Protein AF-0000000069700102 (afdb_homodimer)

InterPro domains:
  IPR003710 Ketopantoate reductase ApbA/PanE [TIGR00745] (6-291)
  IPR008927 6-phosphogluconate dehydrogenase-like, C-terminal domain superfamily [SSF48179] (170-290)
  IPR013328 6-phosphogluconate dehydrogenase, domain 2 [G3DSA:1.10.1040.10] (170-296)
  IPR013332 Ketopantoate reductase, N-terminal domain [PF02558] (7-149)
  IPR013752 Ketopantoate reductase, C-terminal domain [PF08546] (170-290)
  IPR036291 NAD(P)-binding domain superfamily [SSF51735] (6-103)
  IPR051402 Ketopantoate Reductase-Related [PTHR21708] (6-290)

Organism: Klebsiella variicola (NCBI:txid244366)

Radius of gyration: 29.46 Å; Cα contacts (8 Å, |Δi|>4): 1214; chains: 2; bounding box: 50×97×57 Å

Nearest PDB structures (foldseek):
  4ol9-assembly1_A-2  TM=9.643E-01  e=6.469E-39  Mycobacterium tuberculosis
  4yca-assembly1_B  TM=9.339E-01  e=1.121E-23  Staphylococcus aureus
  4yca-assembly1_A  TM=9.349E-01  e=4.585E-23  Staphylococcus aureus
  3hn2-assembly2_D  TM=8.876E-01  e=5.478E-19  Geobacter metallireducens GS-15
  3ego-assembly1_B-2  TM=8.105E-01  e=1.092E-17  Bacillus subtilis

pLDDT: mean 96.18, std 5.04, range [44.41, 98.94]

Secondary structure (DSSP, 8-state):
--SS--EEEE--SHHHHHHHHHHHTTT-PPEEE-SS--SEEEEE-SS-EEEEE-PPB--GGG--S--SEEEE-S-GGGTGGGHHHHHHH--TT-EEEE--SSS-HHHHHGGGTTTPEEE--EEE--EEE-TTS-EEE-S--EEEEESSTTHHHHHHHHTTSSSEEEEETTHHHHHHHHHHHHHHHHHHHHHT--GGGGGSHHHHHHHHHHHHHHHHHHHHTT----TTHHHHHHHHHHHS-TT---HHHHHHHTTPPP-HIIIIIHHHHHHHHHT---HHHHHHHHHHHHHHH---/--SS--EEEE--SHHHHHHHHHHHTTT-PPEEE-SS--SEEEEE-SS-EEEEE-PPB--GGG--S--SEEEE-S-GGGTGGGHHHHHHH--TT-EEEE--SSS-HHHHHGGGTTTPEEE--EEE--EEE-TTS-EEE-S--EEEEESSTTHHHHHHHHTTSSSEEEEETTHHHHHHHHHHHHHHHHHHHHHT--GGGGGSHHHHHHHHHHHHHHHHHHHHTT----TTHHHHHHHHHHHS-TT---HHHHHHHTTPPP-HIIIIIHHHHHHHHHT---HHHHHHHHHHHHHHH---

Solvent-accessible surface area (backbone atoms only — not comparable to full-atom values): 30814 Å² total; per-residue (Å²): 128,78,95,53,70,50,45,34,35,38,23,71,44,38,62,25,35,50,52,41,44,32,28,38,78,72,75,54,57,48,51,41,30,37,87,59,74,35,72,54,45,43,38,34,42,93,88,43,76,47,75,38,74,44,65,27,42,62,57,49,84,71,52,85,63,59,33,45,30,35,40,38,23,45,55,78,90,46,52,78,79,41,40,63,43,35,54,40,38,36,34,64,80,11,30,37,39,40,54,38,86,41,86,53,54,48,76,69,42,51,86,45,27,70,64,28,46,64,40,51,34,42,73,46,57,60,48,42,64,46,95,87,66,32,21,43,39,75,52,79,34,36,36,39,28,45,73,46,93,61,41,64,57,54,46,56,58,38,58,92,38,69,42,47,73,43,71,28,88,60,35,59,32,56,36,44,53,53,32,48,52,51,33,54,54,49,54,30,52,39,26,72,26,31,36,24,31,47,68,38,66,58,41,39,54,48,44,40,53,47,34,50,49,43,47,54,40,37,41,75,74,65,21,82,72,64,90,58,50,40,58,54,51,53,50,50,41,59,69,41,59,38,76,41,75,48,75,58,40,53,27,55,78,68,73,38,74,51,62,40,53,54,40,39,36,47,50,40,57,50,12,56,74,71,70,42,85,42,71,60,42,66,54,50,36,42,42,46,45,40,46,37,73,42,50,65,128,78,94,52,70,50,44,34,33,37,23,71,44,36,61,24,36,49,54,43,43,30,29,38,76,71,75,53,59,47,50,39,30,37,87,61,75,34,73,53,44,43,38,35,45,95,89,44,74,45,76,39,75,46,67,28,41,63,58,50,85,72,52,87,61,60,32,45,30,35,38,37,24,44,56,78,92,46,51,77,78,42,40,64,44,34,54,38,40,38,34,64,78,9,29,37,40,36,53,37,86,40,86,53,54,47,76,68,42,50,85,44,27,70,63,28,46,62,39,49,34,43,74,46,54,62,47,41,65,46,94,86,66,32,21,43,40,75,52,80,32,36,37,39,29,44,72,45,92,60,41,63,58,55,46,57,59,37,57,91,37,68,40,47,73,43,71,27,89,60,35,59,31,57,36,44,54,51,32,47,52,52,32,54,54,48,55,30,53,38,25,72,27,27,36,25,30,48,69,38,67,59,39,38,53,46,44,40,53,46,33,49,49,45,47,54,38,37,41,74,73,64,24,82,73,64,90,58,50,40,59,53,50,54,50,51,42,59,71,42,58,38,73,40,75,50,74,59,41,52,27,55,78,68,72,38,74,51,62,40,52,54,40,40,36,46,51,40,57,52,13,57,74,72,72,41,85,40,70,60,43,66,53,50,37,43,43,48,46,42,47,35,70,41,52,66

Foldseek 3Di:
DPLAWAEEEEDCAQQRLVLQQQLVVVPRHHQAEYQDFDQWAWEAEPVGIGIGGDGHHHDLVPQDDATQEYEYDDEPVCVVVCLSNLASHADLNHEYEYAYAFDCQCVVCVVRNHNHHYWYKDWDWCWHQDPVRYIYTYDQIEIETEPDPPLVNVCRSSPPTSYYYHYDPQVLQVRLLVLLLLQLLLVCLLVVFALLVLVDPVSVVVQLVQSVLSVVLSVVVPHPDDPCSSVVSSVVSVPDPRRHHDPQSVCLVVLAAGPLCRSQVVSVVSCVVSVHDNVSSVVSSVSSNCSGPNDD/DPLAWAEEEEDCAQQRLVVQQQLVVVPRHHQAEYQDFDQWAWEAEPVGIGIGGDGHHHDLVPQDDATQEYEYDDEPVCVVVCLSNLASHADLNHEYEYAYAFDCQCVVCVVRNHNHHYWYKDWDFCWHQDPVRYIYTYDQIEIETEPDPPLVNVCRSSPPTSYYYHYDPQVLQVRLLVLLLLQLLLVCLLVVFALLVLVDPVSVVVQLVQSVLSVVLSVVVPHPDDPCSSVVSSVVSVPDPRRHHDPQSVCLVVLAAGPLCRRQVVSVVSCVVSVHDNVSSVVSSVSSNCSGDNDD

Structure (mmCIF, N/CA/C/O backbone):
data_AF-0000000069700102-model_v1
#
loop_
_entity.id
_entity.type
_entity.pdbx_description
1 polymer '2-dehydropantoate 2-reductase'
#
loop_
_atom_site.group_PDB
_atom_site.id
_atom_site.type_symbol
_atom_site.label_atom_id
_atom_site.label_alt_id
_atom_site.label_comp_id
_atom_site.label_asym_id
_atom_site.label_entity_id
_atom_site.label_seq_id
_atom_site.pdbx_PDB_ins_code
_atom_site.Cartn_x
_atom_site.Cartn_y
_atom_site.Cartn_z
_atom_site.occupancy
_atom_site.B_iso_or_equiv
_atom_site.auth_seq_id
_atom_site.auth_comp_id
_atom_site.auth_asym_id
_atom_site.auth_atom_id
_atom_site.pdbx_PDB_model_num
ATOM 1 N N . MET A 1 1 ? -7.258 -50.656 -22.031 1 44.59 1 MET A N 1
ATOM 2 C CA . MET A 1 1 ? -6.531 -49.688 -21.203 1 44.59 1 MET A CA 1
ATOM 3 C C . MET A 1 1 ? -6.797 -48.281 -21.672 1 44.59 1 MET A C 1
ATOM 5 O O . MET A 1 1 ? -6.746 -48 -22.875 1 44.59 1 MET A O 1
ATOM 9 N N . SER A 1 2 ? -7.504 -47.375 -20.812 1 58.72 2 SER A N 1
ATOM 10 C CA . SER A 1 2 ? -7.938 -46.062 -21.281 1 58.72 2 SER A CA 1
ATOM 11 C C . SER A 1 2 ? -6.766 -45.281 -21.859 1 58.72 2 SER A C 1
ATOM 13 O O . SER A 1 2 ? -5.625 -45.438 -21.422 1 58.72 2 SER A O 1
ATOM 15 N N . ALA A 1 3 ? -6.898 -44.75 -23.016 1 81.81 3 ALA A N 1
ATOM 16 C CA . ALA A 1 3 ? -5.918 -44 -23.812 1 81.81 3 ALA A CA 1
ATOM 17 C C . ALA A 1 3 ? -5.477 -42.75 -23.078 1 81.81 3 ALA A C 1
ATOM 19 O O . ALA A 1 3 ? -4.457 -42.156 -23.422 1 81.81 3 ALA A O 1
ATOM 20 N N . PHE A 1 4 ? -6.223 -42.625 -21.938 1 92 4 PHE A N 1
ATOM 21 C CA . PHE A 1 4 ? -5.879 -41.375 -21.25 1 92 4 PHE A CA 1
ATOM 22 C C . PHE A 1 4 ? -5.469 -41.656 -19.797 1 92 4 PHE A C 1
ATOM 24 O O . PHE A 1 4 ? -5.938 -42.625 -19.203 1 92 4 PHE A O 1
ATOM 31 N N . PRO A 1 5 ? -4.605 -40.875 -19.297 1 96.12 5 PRO A N 1
ATOM 32 C CA . PRO A 1 5 ? -4.152 -41.062 -17.906 1 96.12 5 PRO A CA 1
ATOM 33 C C . PRO A 1 5 ? -5.262 -40.844 -16.891 1 96.12 5 PRO A C 1
ATOM 35 O O . PRO A 1 5 ? -6.191 -40.062 -17.141 1 96.12 5 PRO A O 1
ATOM 38 N N . LYS A 1 6 ? -5.133 -41.562 -15.781 1 96.88 6 LYS A N 1
ATOM 39 C CA . LYS A 1 6 ? -5.98 -41.281 -14.625 1 96.88 6 LYS A CA 1
ATOM 40 C C . LYS A 1 6 ? -5.543 -40 -13.922 1 96.88 6 LYS A C 1
ATOM 42 O O . LYS A 1 6 ? -4.41 -39.906 -13.453 1 96.88 6 LYS A O 1
ATOM 47 N N . VAL A 1 7 ? -6.508 -38.969 -13.812 1 98.38 7 VAL A N 1
ATOM 48 C CA . VAL A 1 7 ? -6.113 -37.625 -13.398 1 98.38 7 VAL A CA 1
ATOM 49 C C . VAL A 1 7 ? -6.781 -37.281 -12.07 1 98.38 7 VAL A C 1
ATOM 51 O O . VAL A 1 7 ? -7.965 -37.562 -11.867 1 98.38 7 VAL A O 1
ATOM 54 N N . ALA A 1 8 ? -6.012 -36.75 -11.148 1 98.62 8 ALA A N 1
ATOM 55 C CA . ALA A 1 8 ? -6.523 -36.094 -9.961 1 98.62 8 ALA A CA 1
ATOM 56 C C . ALA A 1 8 ? -6.156 -34.594 -9.977 1 98.62 8 ALA A C 1
ATOM 58 O O . ALA A 1 8 ? -5.184 -34.188 -10.625 1 98.62 8 ALA A O 1
ATOM 59 N N . LEU A 1 9 ? -6.953 -33.812 -9.383 1 98.75 9 LEU A N 1
ATOM 60 C CA . LEU A 1 9 ? -6.754 -32.344 -9.273 1 98.75 9 LEU A CA 1
ATOM 61 C C . LEU A 1 9 ? -6.91 -31.891 -7.832 1 98.75 9 LEU A C 1
ATOM 63 O O . LEU A 1 9 ? -7.941 -32.156 -7.203 1 98.75 9 LEU A O 1
ATOM 67 N N . ILE A 1 10 ? -5.863 -31.297 -7.336 1 98.62 10 ILE A N 1
ATOM 68 C CA . ILE A 1 10 ? -5.91 -30.75 -5.984 1 98.62 10 ILE A CA 1
ATOM 69 C C . ILE A 1 10 ? -6.148 -29.234 -6.039 1 98.62 10 ILE A C 1
ATOM 71 O O . ILE A 1 10 ? -5.352 -28.5 -6.621 1 98.62 10 ILE A O 1
ATOM 75 N N . GLY A 1 11 ? -7.223 -28.75 -5.43 1 97.38 11 GLY A N 1
ATOM 76 C CA . GLY A 1 11 ? -7.465 -27.312 -5.312 1 97.38 11 GLY A CA 1
ATOM 77 C C . GLY A 1 11 ? -8.422 -26.781 -6.359 1 97.38 11 GLY A C 1
ATOM 78 O O . GLY A 1 11 ? -7.992 -26.203 -7.363 1 97.38 11 GLY A O 1
ATOM 79 N N . PRO A 1 12 ? -9.68 -26.922 -6.102 1 96.31 12 PRO A N 1
ATOM 80 C CA . PRO A 1 12 ? -10.672 -26.453 -7.066 1 96.31 12 PRO A CA 1
ATOM 81 C C . PRO A 1 12 ? -10.969 -24.953 -6.91 1 96.31 12 PRO A C 1
ATOM 83 O O . PRO A 1 12 ? -12.141 -24.562 -6.812 1 96.31 12 PRO A O 1
ATOM 86 N N . GLY A 1 13 ? -9.898 -24.172 -6.965 1 95.06 13 GLY A N 1
ATOM 87 C CA . GLY A 1 13 ? -10.039 -22.734 -7.102 1 95.06 13 GLY A CA 1
ATOM 88 C C . GLY A 1 13 ? -10.25 -22.297 -8.539 1 95.06 13 GLY A C 1
ATOM 89 O O . GLY A 1 13 ? -10.844 -23.016 -9.336 1 95.06 13 GLY A O 1
ATOM 90 N N . ALA A 1 14 ? -9.828 -21.094 -8.844 1 95.75 14 ALA A N 1
ATOM 91 C CA . ALA A 1 14 ? -10.016 -20.562 -10.18 1 95.75 14 ALA A CA 1
ATOM 92 C C . ALA A 1 14 ? -9.305 -21.422 -11.227 1 95.75 14 ALA A C 1
ATOM 94 O O . ALA A 1 14 ? -9.906 -21.797 -12.234 1 95.75 14 ALA A O 1
ATOM 95 N N . ILE A 1 15 ? -8.062 -21.719 -10.922 1 97.38 15 ILE A N 1
ATOM 96 C CA . ILE A 1 15 ? -7.25 -22.5 -11.852 1 97.38 15 ILE A CA 1
ATOM 97 C C . ILE A 1 15 ? -7.746 -23.938 -11.891 1 97.38 15 ILE A C 1
ATOM 99 O O . ILE A 1 15 ? -7.965 -24.5 -12.969 1 97.38 15 ILE A O 1
ATOM 103 N N . GLY A 1 16 ? -7.984 -24.5 -10.742 1 98.06 16 GLY A N 1
ATOM 104 C CA . GLY A 1 16 ? -8.414 -25.891 -10.664 1 98.06 16 GLY A CA 1
ATOM 105 C C . GLY A 1 16 ? -9.766 -26.125 -11.305 1 98.06 16 GLY A C 1
ATOM 106 O O . GLY A 1 16 ? -9.953 -27.109 -12.031 1 98.06 16 GLY A O 1
ATOM 107 N N . THR A 1 17 ? -10.688 -25.25 -11.016 1 98 17 THR A N 1
ATOM 108 C CA . THR A 1 17 ? -12.016 -25.359 -11.609 1 98 17 THR A CA 1
ATOM 109 C C . THR A 1 17 ? -11.93 -25.266 -13.133 1 98 17 THR A C 1
ATOM 111 O O . THR A 1 17 ? -12.648 -25.984 -13.836 1 98 17 THR A O 1
ATOM 114 N N . THR A 1 18 ? -11.047 -24.438 -13.617 1 98.25 18 THR A N 1
ATOM 115 C CA . THR A 1 18 ? -10.859 -24.297 -15.055 1 98.25 18 THR A CA 1
ATOM 116 C C . THR A 1 18 ? -10.352 -25.609 -15.656 1 98.25 18 THR A C 1
ATOM 118 O O . THR A 1 18 ? -10.891 -26.078 -16.672 1 98.25 18 THR A O 1
ATOM 121 N N . ILE A 1 19 ? -9.422 -26.234 -15.039 1 98.56 19 ILE A N 1
ATOM 122 C CA . ILE A 1 19 ? -8.867 -27.5 -15.516 1 98.56 19 ILE A CA 1
ATOM 123 C C . ILE A 1 19 ? -9.914 -28.594 -15.398 1 98.56 19 ILE A C 1
ATOM 125 O O . ILE A 1 19 ? -10.086 -29.391 -16.312 1 98.56 19 ILE A O 1
ATOM 129 N N . ALA A 1 20 ? -10.625 -28.641 -14.281 1 98.5 20 ALA A N 1
ATOM 130 C CA . ALA A 1 20 ? -11.664 -29.641 -14.078 1 98.5 20 ALA A CA 1
ATOM 131 C C . ALA A 1 20 ? -12.734 -29.547 -15.164 1 98.5 20 ALA A C 1
ATOM 133 O O . ALA A 1 20 ? -13.148 -30.562 -15.727 1 98.5 20 ALA A O 1
ATOM 134 N N . ALA A 1 21 ? -13.172 -28.344 -15.422 1 98.31 21 ALA A N 1
ATOM 135 C CA . ALA A 1 21 ? -14.195 -28.109 -16.438 1 98.31 21 ALA A CA 1
ATOM 136 C C . ALA A 1 21 ? -13.695 -28.5 -17.828 1 98.31 21 ALA A C 1
ATOM 138 O O . ALA A 1 21 ? -14.414 -29.125 -18.594 1 98.31 21 ALA A O 1
ATOM 139 N N . ALA A 1 22 ? -12.484 -28.109 -18.141 1 98.06 22 ALA A N 1
ATOM 140 C CA . ALA A 1 22 ? -11.891 -28.438 -19.438 1 98.06 22 ALA A CA 1
ATOM 141 C C . ALA A 1 22 ? -11.891 -29.953 -19.672 1 98.06 22 ALA A C 1
ATOM 143 O O . ALA A 1 22 ? -12.25 -30.422 -20.75 1 98.06 22 ALA A O 1
ATOM 144 N N . LEU A 1 23 ? -11.508 -30.703 -18.656 1 98.38 23 LEU A N 1
ATOM 145 C CA . LEU A 1 23 ? -11.445 -32.156 -18.766 1 98.38 23 LEU A CA 1
ATOM 146 C C . LEU A 1 23 ? -12.844 -32.75 -18.797 1 98.38 23 LEU A C 1
ATOM 148 O O . LEU A 1 23 ? -13.109 -33.688 -19.562 1 98.38 23 LEU A O 1
ATOM 152 N N . PHE A 1 24 ? -13.711 -32.219 -18.016 1 98.12 24 PHE A N 1
ATOM 153 C CA . PHE A 1 24 ? -15.078 -32.719 -17.922 1 98.12 24 PHE A CA 1
ATOM 154 C C . PHE A 1 24 ? -15.773 -32.594 -19.281 1 98.12 24 PHE A C 1
ATOM 156 O O . PHE A 1 24 ? -16.484 -33.531 -19.688 1 98.12 24 PHE A O 1
ATOM 163 N N . GLU A 1 25 ? -15.578 -31.531 -19.938 1 97.06 25 GLU A N 1
ATOM 164 C CA . GLU A 1 25 ? -16.234 -31.266 -21.219 1 97.06 25 GLU A CA 1
ATOM 165 C C . GLU A 1 25 ? -15.945 -32.344 -22.234 1 97.06 25 GLU A C 1
ATOM 167 O O . GLU A 1 25 ? -16.719 -32.562 -23.172 1 97.06 25 GLU A O 1
ATOM 172 N N . VAL A 1 26 ? -14.875 -33.031 -22.047 1 96.94 26 VAL A N 1
ATOM 173 C CA . VAL A 1 26 ? -14.5 -34.031 -23.031 1 96.94 26 VAL A CA 1
ATOM 174 C C . VAL A 1 26 ? -14.617 -35.438 -22.438 1 96.94 26 VAL A C 1
ATOM 176 O O . VAL A 1 26 ? -14.023 -36.375 -22.953 1 96.94 26 VAL A O 1
ATOM 179 N N . GLY A 1 27 ? -15.258 -35.562 -21.328 1 96.44 27 GLY A N 1
ATOM 180 C CA . GLY A 1 27 ? -15.578 -36.844 -20.734 1 96.44 27 GLY A CA 1
ATOM 181 C C . GLY A 1 27 ? -14.422 -37.438 -19.953 1 96.44 27 GLY A C 1
ATOM 182 O O . GLY A 1 27 ? -14.328 -38.656 -19.828 1 96.44 27 GLY A O 1
ATOM 183 N N . ARG A 1 28 ? -13.484 -36.688 -19.5 1 96.69 28 ARG A N 1
ATOM 184 C CA . ARG A 1 28 ? -12.312 -37.125 -18.766 1 96.69 28 ARG A CA 1
ATOM 185 C C . ARG A 1 28 ? -12.234 -36.469 -17.391 1 96.69 28 ARG A C 1
ATOM 187 O O . ARG A 1 28 ? -11.164 -36.031 -16.969 1 96.69 28 ARG A O 1
ATOM 194 N N . ALA A 1 29 ? -13.312 -36.344 -16.734 1 94.81 29 ALA A N 1
ATOM 195 C CA . ALA A 1 29 ? -13.367 -35.625 -15.461 1 94.81 29 ALA A CA 1
ATOM 196 C C . ALA A 1 29 ? -12.352 -36.188 -14.469 1 94.81 29 ALA A C 1
ATOM 198 O O . ALA A 1 29 ? -12.25 -37.406 -14.297 1 94.81 29 ALA A O 1
ATOM 199 N N . PRO A 1 30 ? -11.656 -35.312 -13.828 1 97.94 30 PRO A N 1
ATOM 200 C CA . PRO A 1 30 ? -10.688 -35.781 -12.82 1 97.94 30 PRO A CA 1
ATOM 201 C C . PRO A 1 30 ? -11.328 -36 -11.453 1 97.94 30 PRO A C 1
ATOM 203 O O . PRO A 1 30 ? -12.461 -35.562 -11.219 1 97.94 30 PRO A O 1
ATOM 206 N N . MET A 1 31 ? -10.625 -36.781 -10.664 1 97.62 31 MET A N 1
ATOM 207 C CA . MET A 1 31 ? -10.984 -36.719 -9.25 1 97.62 31 MET A CA 1
ATOM 208 C C . MET A 1 31 ? -10.562 -35.406 -8.625 1 97.62 31 MET A C 1
ATOM 210 O O . MET A 1 31 ? -9.383 -35.031 -8.672 1 97.62 31 MET A O 1
ATOM 214 N N . VAL A 1 32 ? -11.508 -34.688 -8.102 1 98.31 32 VAL A N 1
ATOM 215 C CA . VAL A 1 32 ? -11.219 -33.375 -7.559 1 98.31 32 VAL A CA 1
ATOM 216 C C . VAL A 1 32 ? -11.078 -33.469 -6.039 1 98.31 32 VAL A C 1
ATOM 218 O O . VAL A 1 32 ? -11.945 -34.031 -5.359 1 98.31 32 VAL A O 1
ATOM 221 N N . CYS A 1 33 ? -9.977 -32.969 -5.559 1 98.19 33 CYS A N 1
ATOM 222 C CA . CYS A 1 33 ? -9.664 -32.969 -4.133 1 98.19 33 CYS A CA 1
ATOM 223 C C . CYS A 1 33 ? -9.57 -31.531 -3.598 1 98.19 33 CYS A C 1
ATOM 225 O O . CYS A 1 33 ? -9.055 -30.641 -4.277 1 98.19 33 CYS A O 1
ATOM 227 N N . GLY A 1 34 ? -10.055 -31.281 -2.463 1 96.06 34 GLY A N 1
ATOM 228 C CA . GLY A 1 34 ? -10.008 -29.953 -1.859 1 96.06 34 GLY A CA 1
ATOM 229 C C . GLY A 1 34 ? -10.383 -29.953 -0.389 1 96.06 34 GLY A C 1
ATOM 230 O O . GLY A 1 34 ? -10.484 -31.016 0.231 1 96.06 34 GLY A O 1
ATOM 231 N N . ARG A 1 35 ? -10.562 -28.859 0.284 1 92.69 35 ARG A N 1
ATOM 232 C CA . ARG A 1 35 ? -10.844 -28.688 1.704 1 92.69 35 ARG A CA 1
ATOM 233 C C . ARG A 1 35 ? -12.344 -28.734 1.972 1 92.69 35 ARG A C 1
ATOM 235 O O . ARG A 1 35 ? -12.781 -29.172 3.037 1 92.69 35 ARG A O 1
ATOM 242 N N . THR A 1 36 ? -13.094 -28.219 0.939 1 91.25 36 THR A N 1
ATOM 243 C CA . THR A 1 36 ? -14.547 -28.094 1.077 1 91.25 36 THR A CA 1
ATOM 244 C C . THR A 1 36 ? -15.258 -29.031 0.106 1 91.25 36 THR A C 1
ATOM 246 O O . THR A 1 36 ? -14.922 -29.078 -1.079 1 91.25 36 THR A O 1
ATOM 249 N N . ALA A 1 37 ? -16.25 -29.641 0.736 1 92.06 37 ALA A N 1
ATOM 250 C CA . ALA A 1 37 ? -17.031 -30.547 -0.099 1 92.06 37 ALA A CA 1
ATOM 251 C C . ALA A 1 37 ? -18.031 -29.781 -0.961 1 92.06 37 ALA A C 1
ATOM 253 O O . ALA A 1 37 ? -19 -29.234 -0.45 1 92.06 37 ALA A O 1
ATOM 254 N N . HIS A 1 38 ? -17.734 -29.531 -2.141 1 91.94 38 HIS A N 1
ATOM 255 C CA . HIS A 1 38 ? -18.656 -28.906 -3.078 1 91.94 38 HIS A CA 1
ATOM 256 C C . HIS A 1 38 ? -19.469 -29.953 -3.842 1 91.94 38 HIS A C 1
ATOM 258 O O . HIS A 1 38 ? -18.906 -30.984 -4.266 1 91.94 38 HIS A O 1
ATOM 264 N N . SER A 1 39 ? -20.734 -29.672 -4.016 1 93.62 39 SER A N 1
ATOM 265 C CA . SER A 1 39 ? -21.578 -30.594 -4.789 1 93.62 39 SER A CA 1
ATOM 266 C C . SER A 1 39 ? -21.328 -30.438 -6.285 1 93.62 39 SER A C 1
ATOM 268 O O . SER A 1 39 ? -21.594 -31.344 -7.062 1 93.62 39 SER A O 1
ATOM 270 N N . ALA A 1 40 ? -20.844 -29.266 -6.621 1 96.75 40 ALA A N 1
ATOM 271 C CA . ALA A 1 40 ? -20.516 -29 -8.016 1 96.75 40 ALA A CA 1
ATOM 272 C C . ALA A 1 40 ? -19.516 -27.844 -8.141 1 96.75 40 ALA A C 1
ATOM 274 O O . ALA A 1 40 ? -19.391 -27.031 -7.215 1 96.75 40 ALA A O 1
ATOM 275 N N . LEU A 1 41 ? -18.797 -27.875 -9.18 1 97.5 41 LEU A N 1
ATOM 276 C CA . LEU A 1 41 ? -17.984 -26.734 -9.586 1 97.5 41 LEU A CA 1
ATOM 277 C C . LEU A 1 41 ? -18.578 -26.047 -10.812 1 97.5 41 LEU A C 1
ATOM 279 O O . LEU A 1 41 ? -19.062 -26.719 -11.727 1 97.5 41 LEU A O 1
ATOM 283 N N . VAL A 1 42 ? -18.531 -24.703 -10.781 1 98.12 42 VAL A N 1
ATOM 284 C CA . VAL A 1 42 ? -19.141 -23.969 -11.875 1 98.12 42 VAL A CA 1
ATOM 285 C C . VAL A 1 42 ? -18.094 -23.062 -12.539 1 98.12 42 VAL A C 1
ATOM 287 O O . VAL A 1 42 ? -17.469 -22.234 -11.875 1 98.12 42 VAL A O 1
ATOM 290 N N . LEU A 1 43 ? -17.875 -23.281 -13.844 1 98.12 43 LEU A N 1
ATOM 291 C CA . LEU A 1 43 ? -17.047 -22.391 -14.672 1 98.12 43 LEU A CA 1
ATOM 292 C C . LEU A 1 43 ? -17.922 -21.594 -15.625 1 98.12 43 LEU A C 1
ATOM 294 O O . LEU A 1 43 ? -18.719 -22.156 -16.375 1 98.12 43 LEU A O 1
ATOM 298 N N . ARG A 1 44 ? -17.828 -20.312 -15.5 1 97.19 44 ARG A N 1
ATOM 299 C CA . ARG A 1 44 ? -18.531 -19.406 -16.406 1 97.19 44 ARG A CA 1
ATOM 300 C C . ARG A 1 44 ? -17.594 -18.828 -17.453 1 97.19 44 ARG A C 1
ATOM 302 O O . ARG A 1 44 ? -16.453 -18.469 -17.156 1 97.19 44 ARG A O 1
ATOM 309 N N . THR A 1 45 ? -18.047 -18.844 -18.719 1 95.44 45 THR A N 1
ATOM 310 C CA . THR A 1 45 ? -17.344 -18.25 -19.844 1 95.44 45 THR A CA 1
ATOM 311 C C . THR A 1 45 ? -18.281 -17.359 -20.656 1 95.44 45 THR A C 1
ATOM 313 O O . THR A 1 45 ? -19.453 -17.219 -20.312 1 95.44 45 THR A O 1
ATOM 316 N N . ASP A 1 46 ? -17.688 -16.703 -21.688 1 91.44 46 ASP A N 1
ATOM 317 C CA . ASP A 1 46 ? -18.531 -15.914 -22.562 1 91.44 46 ASP A CA 1
ATOM 318 C C . ASP A 1 46 ? -19.547 -16.781 -23.297 1 91.44 46 ASP A C 1
ATOM 320 O O . ASP A 1 46 ? -20.594 -16.312 -23.734 1 91.44 46 ASP A O 1
ATOM 324 N N . GLU A 1 47 ? -19.281 -18.016 -23.406 1 92.12 47 GLU A N 1
ATOM 325 C CA . GLU A 1 47 ? -20.109 -18.938 -24.188 1 92.12 47 GLU A CA 1
ATOM 326 C C . GLU A 1 47 ? -21.172 -19.594 -23.312 1 92.12 47 GLU A C 1
ATOM 328 O O . GLU A 1 47 ? -22.141 -20.172 -23.812 1 92.12 47 GLU A O 1
ATOM 333 N N . GLY A 1 48 ? -20.969 -19.531 -22.047 1 94.19 48 GLY A N 1
ATOM 334 C CA . GLY A 1 48 ? -21.938 -20.172 -21.156 1 94.19 48 GLY A CA 1
ATOM 335 C C . GLY A 1 48 ? -21.328 -20.688 -19.875 1 94.19 48 GLY A C 1
ATOM 336 O O . GLY A 1 48 ? -20.344 -20.141 -19.375 1 94.19 48 GLY A O 1
ATOM 337 N N . GLU A 1 49 ? -22.109 -21.688 -19.312 1 96.75 49 GLU A N 1
ATOM 338 C CA . GLU A 1 49 ? -21.703 -22.234 -18.031 1 96.75 49 GLU A CA 1
ATOM 339 C C . GLU A 1 49 ? -21.438 -23.734 -18.141 1 96.75 49 GLU A C 1
ATOM 341 O O . GLU A 1 49 ? -22.172 -24.453 -18.828 1 96.75 49 GLU A O 1
ATOM 346 N N . ILE A 1 50 ? -20.391 -24.141 -17.516 1 97.44 50 ILE A N 1
ATOM 347 C CA . ILE A 1 50 ? -20.078 -25.562 -17.375 1 97.44 50 ILE A CA 1
ATOM 348 C C . ILE A 1 50 ? -20.172 -25.969 -15.906 1 97.44 50 ILE A C 1
ATOM 350 O O . ILE A 1 50 ? -19.484 -25.391 -15.055 1 97.44 50 ILE A O 1
ATOM 354 N N . VAL A 1 51 ? -20.984 -26.938 -15.609 1 98 51 VAL A N 1
ATOM 355 C CA . VAL A 1 51 ? -21.141 -27.438 -14.25 1 98 51 VAL A CA 1
ATOM 356 C C . VAL A 1 51 ? -20.484 -28.812 -14.117 1 98 51 VAL A C 1
ATOM 358 O O . VAL A 1 51 ? -20.906 -29.766 -14.773 1 98 51 VAL A O 1
ATOM 361 N N . VAL A 1 52 ? -19.469 -28.891 -13.367 1 98 52 VAL A N 1
ATOM 362 C CA . VAL A 1 52 ? -18.781 -30.156 -13.094 1 98 52 VAL A CA 1
ATOM 363 C C . VAL A 1 52 ? -19.359 -30.797 -11.844 1 98 52 VAL A C 1
ATOM 365 O O . VAL A 1 52 ? -19.234 -30.266 -10.742 1 98 52 VAL A O 1
ATOM 368 N N . PRO A 1 53 ? -19.938 -31.906 -12.008 1 96.5 53 PRO A N 1
ATOM 369 C CA . PRO A 1 53 ? -20.531 -32.531 -10.828 1 96.5 53 PRO A CA 1
ATOM 370 C C . PRO A 1 53 ? -19.484 -32.938 -9.797 1 96.5 53 PRO A C 1
ATOM 372 O O . PRO A 1 53 ? -18.391 -33.375 -10.156 1 96.5 53 PRO A O 1
ATOM 375 N N . GLY A 1 54 ? -19.906 -32.812 -8.523 1 91.88 54 GLY A N 1
ATOM 376 C CA . GLY A 1 54 ? -19.062 -33.312 -7.441 1 91.88 54 GLY A CA 1
ATOM 377 C C . GLY A 1 54 ? -19.078 -34.812 -7.297 1 91.88 54 GLY A C 1
ATOM 378 O O . GLY A 1 54 ? -19.359 -35.531 -8.266 1 91.88 54 GLY A O 1
ATOM 379 N N . PRO A 1 55 ? -18.547 -35.25 -6.211 1 92.5 55 PRO A N 1
ATOM 380 C CA . PRO A 1 55 ? -18.109 -34.469 -5.059 1 92.5 55 PRO A CA 1
ATOM 381 C C . PRO A 1 55 ? -16.656 -34.031 -5.168 1 92.5 55 PRO A C 1
ATOM 383 O O . PRO A 1 55 ? -15.867 -34.656 -5.891 1 92.5 55 PRO A O 1
ATOM 386 N N . VAL A 1 56 ? -16.359 -33 -4.527 1 96.81 56 VAL A N 1
ATOM 387 C CA . VAL A 1 56 ? -14.969 -32.719 -4.168 1 96.81 56 VAL A CA 1
ATOM 388 C C . VAL A 1 56 ? -14.578 -33.531 -2.951 1 96.81 56 VAL A C 1
ATOM 390 O O . VAL A 1 56 ? -15.219 -33.469 -1.9 1 96.81 56 VAL A O 1
ATOM 393 N N . HIS A 1 57 ? -13.602 -34.344 -3.146 1 97.25 57 HIS A N 1
ATOM 394 C CA . HIS A 1 57 ? -13.148 -35.219 -2.059 1 97.25 57 HIS A CA 1
ATOM 395 C C . HIS A 1 57 ? -12.359 -34.406 -1.022 1 97.25 57 HIS A C 1
ATOM 397 O O . HIS A 1 57 ? -11.516 -33.594 -1.376 1 97.25 57 HIS A O 1
ATOM 403 N N . THR A 1 58 ? -12.633 -34.719 0.241 1 97.69 58 THR A N 1
ATOM 404 C CA . THR A 1 58 ? -12.008 -33.906 1.275 1 97.69 58 THR A CA 1
ATOM 405 C C . THR A 1 58 ? -11.188 -34.75 2.225 1 97.69 58 THR A C 1
ATOM 407 O O . THR A 1 58 ? -10.656 -34.281 3.223 1 97.69 58 THR A O 1
ATOM 410 N N . ASP A 1 59 ? -11.078 -36.094 1.895 1 97.44 59 ASP A N 1
ATOM 411 C CA . ASP A 1 59 ? -10.352 -37 2.775 1 97.44 59 ASP A CA 1
ATOM 412 C C . ASP A 1 59 ? -9.312 -37.812 1.997 1 97.44 59 ASP A C 1
ATOM 414 O O . ASP A 1 59 ? -9.656 -38.781 1.316 1 97.44 59 ASP A O 1
ATOM 418 N N . PRO A 1 60 ? -8.07 -37.5 2.199 1 97.25 60 PRO A N 1
ATOM 419 C CA . PRO A 1 60 ? -7.027 -38.188 1.451 1 97.25 60 PRO A CA 1
ATOM 420 C C . PRO A 1 60 ? -6.902 -39.656 1.846 1 97.25 60 PRO A C 1
ATOM 422 O O . PRO A 1 60 ? -6.371 -40.469 1.078 1 97.25 60 PRO A O 1
ATOM 425 N N . THR A 1 61 ? -7.332 -40 2.99 1 95.88 61 THR A N 1
ATOM 426 C CA . THR A 1 61 ? -7.184 -41.375 3.471 1 95.88 61 THR A CA 1
ATOM 427 C C . THR A 1 61 ? -8.07 -42.312 2.678 1 95.88 61 THR A C 1
ATOM 429 O O . THR A 1 61 ? -7.887 -43.531 2.732 1 95.88 61 THR A O 1
ATOM 432 N N . ALA A 1 62 ? -8.945 -41.75 1.974 1 93.62 62 ALA A N 1
ATOM 433 C CA . ALA A 1 62 ? -9.883 -42.562 1.203 1 93.62 62 ALA A CA 1
ATOM 434 C C . ALA A 1 62 ? -9.273 -42.969 -0.129 1 93.62 62 ALA A C 1
ATOM 436 O O . ALA A 1 62 ? -9.844 -43.812 -0.84 1 93.62 62 ALA A O 1
ATOM 437 N N . ILE A 1 63 ? -8.133 -42.469 -0.436 1 94.44 63 ILE A N 1
ATOM 438 C CA . ILE A 1 63 ? -7.5 -42.75 -1.721 1 94.44 63 ILE A CA 1
ATOM 439 C C . ILE A 1 63 ? -6.918 -44.156 -1.707 1 94.44 63 ILE A C 1
ATOM 441 O O . ILE A 1 63 ? -6.102 -44.5 -0.845 1 94.44 63 ILE A O 1
ATOM 445 N N . ALA A 1 64 ? -7.246 -44.969 -2.668 1 92.06 64 ALA A N 1
ATOM 446 C CA . ALA A 1 64 ? -6.895 -46.375 -2.668 1 92.06 64 ALA A CA 1
ATOM 447 C C . ALA A 1 64 ? -5.645 -46.625 -3.508 1 92.06 64 ALA A C 1
ATOM 449 O O . ALA A 1 64 ? -4.918 -47.625 -3.277 1 92.06 64 ALA A O 1
ATOM 450 N N . ALA A 1 65 ? -5.488 -45.906 -4.551 1 95 65 ALA A N 1
ATOM 451 C CA . ALA A 1 65 ? -4.375 -46.125 -5.469 1 95 65 ALA A CA 1
ATOM 452 C C . ALA A 1 65 ? -3.877 -44.781 -6.035 1 95 65 ALA A C 1
ATOM 454 O O . ALA A 1 65 ? -4.637 -43.812 -6.121 1 95 65 ALA A O 1
ATOM 455 N N . PRO A 1 66 ? -2.613 -44.812 -6.473 1 97 66 PRO A N 1
ATOM 456 C CA . PRO A 1 66 ? -2.043 -43.594 -7.043 1 97 66 PRO A CA 1
ATOM 457 C C . PRO A 1 66 ? -2.625 -43.25 -8.414 1 97 66 PRO A C 1
ATOM 459 O O . PRO A 1 66 ? -3.33 -44.062 -9.008 1 97 66 PRO A O 1
ATOM 462 N N . PHE A 1 67 ? -2.357 -42.062 -8.82 1 98.25 67 PHE A N 1
ATOM 463 C CA . PHE A 1 67 ? -2.84 -41.531 -10.094 1 98.25 67 PHE A CA 1
ATOM 464 C C . PHE A 1 67 ? -1.688 -41.375 -11.078 1 98.25 67 PHE A C 1
ATOM 466 O O . PHE A 1 67 ? -0.528 -41.281 -10.672 1 98.25 67 PHE A O 1
ATOM 473 N N . ASP A 1 68 ? -2.053 -41.375 -12.359 1 97.94 68 ASP A N 1
ATOM 474 C CA . ASP A 1 68 ? -1.042 -41.156 -13.391 1 97.94 68 ASP A CA 1
ATOM 475 C C . ASP A 1 68 ? -0.584 -39.719 -13.43 1 97.94 68 ASP A C 1
ATOM 477 O O . ASP A 1 68 ? 0.588 -39.438 -13.68 1 97.94 68 ASP A O 1
ATOM 481 N N . LEU A 1 69 ? -1.467 -38.844 -13.234 1 98.62 69 LEU A N 1
ATOM 482 C CA . LEU A 1 69 ? -1.255 -37.375 -13.312 1 98.62 69 LEU A CA 1
ATOM 483 C C . LEU A 1 69 ? -2.014 -36.656 -12.203 1 98.62 69 LEU A C 1
ATOM 485 O O . LEU A 1 69 ? -3.199 -36.938 -11.984 1 98.62 69 LEU A O 1
ATOM 489 N N . VAL A 1 70 ? -1.312 -35.812 -11.469 1 98.81 70 VAL A N 1
ATOM 490 C CA . VAL A 1 70 ? -1.918 -34.969 -10.445 1 98.81 70 VAL A CA 1
ATOM 491 C C . VAL A 1 70 ? -1.674 -33.5 -10.766 1 98.81 70 VAL A C 1
ATOM 493 O O . VAL A 1 70 ? -0.525 -33.062 -10.875 1 98.81 70 VAL A O 1
ATOM 496 N N . PHE A 1 71 ? -2.75 -32.75 -10.984 1 98.81 71 PHE A N 1
ATOM 497 C CA . PHE A 1 71 ? -2.654 -31.281 -11.062 1 98.81 71 PHE A CA 1
ATOM 498 C C . PHE A 1 71 ? -2.725 -30.656 -9.68 1 98.81 71 PHE A C 1
ATOM 500 O O . PHE A 1 71 ? -3.611 -30.984 -8.883 1 98.81 71 PHE A O 1
ATOM 507 N N . VAL A 1 72 ? -1.772 -29.828 -9.383 1 98.81 72 VAL A N 1
ATOM 508 C CA . VAL A 1 72 ? -1.809 -29.031 -8.156 1 98.81 72 VAL A CA 1
ATOM 509 C C . VAL A 1 72 ? -2.174 -27.594 -8.477 1 98.81 72 VAL A C 1
ATOM 511 O O . VAL A 1 72 ? -1.383 -26.859 -9.086 1 98.81 72 VAL A O 1
ATOM 514 N N . ALA A 1 73 ? -3.332 -27.188 -8.008 1 98.19 73 ALA A N 1
ATOM 515 C CA . ALA A 1 73 ? -3.85 -25.875 -8.398 1 98.19 73 ALA A CA 1
ATOM 516 C C . ALA A 1 73 ? -4.191 -25.031 -7.18 1 98.19 73 ALA A C 1
ATOM 518 O O . ALA A 1 73 ? -5.043 -24.141 -7.254 1 98.19 73 ALA A O 1
ATOM 519 N N . VAL A 1 74 ? -3.586 -25.328 -6.043 1 97.12 74 VAL A N 1
ATOM 520 C CA . VAL A 1 74 ? -3.725 -24.453 -4.879 1 97.12 74 VAL A CA 1
ATOM 521 C C . VAL A 1 74 ? -2.711 -23.312 -4.965 1 97.12 74 VAL A C 1
ATOM 523 O O . VAL A 1 74 ? -1.697 -23.422 -5.656 1 97.12 74 VAL A O 1
ATOM 526 N N . LYS A 1 75 ? -2.967 -22.281 -4.309 1 94.38 75 LYS A N 1
ATOM 527 C CA . LYS A 1 75 ? -1.981 -21.203 -4.195 1 94.38 75 LYS A CA 1
ATOM 528 C C . LYS A 1 75 ? -0.76 -21.656 -3.402 1 94.38 75 LYS A C 1
ATOM 530 O O . LYS A 1 75 ? -0.857 -22.562 -2.568 1 94.38 75 LYS A O 1
ATOM 535 N N . THR A 1 76 ? 0.312 -20.938 -3.631 1 94.88 76 THR A N 1
ATOM 536 C CA . THR A 1 76 ? 1.563 -21.328 -2.984 1 94.88 76 THR A CA 1
ATOM 537 C C . THR A 1 76 ? 1.442 -21.219 -1.467 1 94.88 76 THR A C 1
ATOM 539 O O . THR A 1 76 ? 2.086 -21.969 -0.732 1 94.88 76 THR A O 1
ATOM 542 N N . THR A 1 77 ? 0.615 -20.359 -0.957 1 92.38 77 THR A N 1
ATOM 543 C CA . THR A 1 77 ? 0.408 -20.156 0.473 1 92.38 77 THR A CA 1
ATOM 544 C C . THR A 1 77 ? -0.288 -21.359 1.093 1 92.38 77 THR A C 1
ATOM 546 O O . THR A 1 77 ? -0.353 -21.484 2.318 1 92.38 77 THR A O 1
ATOM 549 N N . GLN A 1 78 ? -0.741 -22.359 0.284 1 93.75 78 GLN A N 1
ATOM 550 C CA . GLN A 1 78 ? -1.51 -23.5 0.759 1 93.75 78 GLN A CA 1
ATOM 551 C C . GLN A 1 78 ? -0.768 -24.812 0.498 1 93.75 78 GLN A C 1
ATOM 553 O O . GLN A 1 78 ? -1.308 -25.891 0.729 1 93.75 78 GLN A O 1
ATOM 558 N N . THR A 1 79 ? 0.439 -24.719 0.046 1 95.38 79 THR A N 1
ATOM 559 C CA . THR A 1 79 ? 1.17 -25.891 -0.405 1 95.38 79 THR A CA 1
ATOM 560 C C . THR A 1 79 ? 1.367 -26.891 0.743 1 95.38 79 THR A C 1
ATOM 562 O O . THR A 1 79 ? 1.165 -28.094 0.576 1 95.38 79 THR A O 1
ATOM 565 N N . GLU A 1 80 ? 1.687 -26.406 1.926 1 93.12 80 GLU A N 1
ATOM 566 C CA . GLU A 1 80 ? 1.908 -27.281 3.068 1 93.12 80 GLU A CA 1
ATOM 567 C C . GLU A 1 80 ? 0.637 -28.047 3.434 1 93.12 80 GLU A C 1
ATOM 569 O O . GLU A 1 80 ? 0.699 -29.203 3.844 1 93.12 80 GLU A O 1
ATOM 574 N N . ALA A 1 81 ? -0.453 -27.453 3.217 1 95.12 81 ALA A N 1
ATOM 575 C CA . ALA A 1 81 ? -1.736 -28.016 3.641 1 95.12 81 ALA A CA 1
ATOM 576 C C . ALA A 1 81 ? -2.15 -29.172 2.752 1 95.12 81 ALA A C 1
ATOM 578 O O . ALA A 1 81 ? -3.055 -29.938 3.098 1 95.12 81 ALA A O 1
ATOM 579 N N . ILE A 1 82 ? -1.458 -29.375 1.633 1 97.19 82 ILE A N 1
ATOM 580 C CA . ILE A 1 82 ? -1.912 -30.438 0.733 1 97.19 82 ILE A CA 1
ATOM 581 C C . ILE A 1 82 ? -0.905 -31.578 0.736 1 97.19 82 ILE A C 1
ATOM 583 O O . ILE A 1 82 ? -0.984 -32.5 -0.098 1 97.19 82 ILE A O 1
ATOM 587 N N . ALA A 1 83 ? -0.025 -31.609 1.631 1 97.19 83 ALA A N 1
ATOM 588 C CA . ALA A 1 83 ? 1.005 -32.625 1.696 1 97.19 83 ALA A CA 1
ATOM 589 C C . ALA A 1 83 ? 0.382 -34.031 1.792 1 97.19 83 ALA A C 1
ATOM 591 O O . ALA A 1 83 ? 0.848 -34.969 1.145 1 97.19 83 ALA A O 1
ATOM 592 N N . SER A 1 84 ? -0.643 -34.188 2.586 1 97 84 SER A N 1
ATOM 593 C CA . SER A 1 84 ? -1.286 -35.5 2.762 1 97 84 SER A CA 1
ATOM 594 C C . SER A 1 84 ? -1.913 -35.969 1.459 1 97 84 SER A C 1
ATOM 596 O O . SER A 1 84 ? -1.899 -37.188 1.167 1 97 84 SER A O 1
ATOM 598 N N . TRP A 1 85 ? -2.443 -35.062 0.704 1 98.12 85 TRP A N 1
ATOM 599 C CA . TRP A 1 85 ? -2.99 -35.406 -0.601 1 98.12 85 TRP A CA 1
ATOM 600 C C . TRP A 1 85 ? -1.889 -35.906 -1.533 1 98.12 85 TRP A C 1
ATOM 602 O O . TRP A 1 85 ? -2.047 -36.938 -2.203 1 98.12 85 TRP A O 1
ATOM 612 N N . LEU A 1 86 ? -0.822 -35.188 -1.539 1 98.38 86 LEU A N 1
ATOM 613 C CA . LEU A 1 86 ? 0.286 -35.562 -2.408 1 98.38 86 LEU A CA 1
ATOM 614 C C . LEU A 1 86 ? 0.811 -36.938 -2.051 1 98.38 86 LEU A C 1
ATOM 616 O O . LEU A 1 86 ? 1.088 -37.75 -2.938 1 98.38 86 LEU A O 1
ATOM 620 N N . THR A 1 87 ? 0.898 -37.219 -0.819 1 96.62 87 THR A N 1
ATOM 621 C CA . THR A 1 87 ? 1.345 -38.531 -0.358 1 96.62 87 THR A CA 1
ATOM 622 C C . THR A 1 87 ? 0.388 -39.625 -0.825 1 96.62 87 THR A C 1
ATOM 624 O O . THR A 1 87 ? 0.823 -40.688 -1.269 1 96.62 87 THR A O 1
ATOM 627 N N . ALA A 1 88 ? -0.847 -39.375 -0.748 1 97.69 88 ALA A N 1
ATOM 628 C CA . ALA A 1 88 ? -1.872 -40.375 -1.054 1 97.69 88 ALA A CA 1
ATOM 629 C C . ALA A 1 88 ? -1.997 -40.594 -2.559 1 97.69 88 ALA A C 1
ATOM 631 O O . ALA A 1 88 ? -2.238 -41.719 -3.016 1 97.69 88 ALA A O 1
ATOM 632 N N . LEU A 1 89 ? -1.787 -39.562 -3.338 1 98.31 89 LEU A N 1
ATOM 633 C CA . LEU A 1 89 ? -2.141 -39.594 -4.754 1 98.31 89 LEU A CA 1
ATOM 634 C C . LEU A 1 89 ? -0.937 -39.969 -5.605 1 98.31 89 LEU A C 1
ATOM 636 O O . LEU A 1 89 ? -1.091 -40.344 -6.773 1 98.31 89 LEU A O 1
ATOM 640 N N . CYS A 1 90 ? 0.241 -39.875 -5.043 1 98 90 CYS A N 1
ATOM 641 C CA . CYS A 1 90 ? 1.421 -39.969 -5.898 1 98 90 CYS A CA 1
ATOM 642 C C . CYS A 1 90 ? 2.184 -41.281 -5.633 1 98 90 CYS A C 1
ATOM 644 O O . CYS A 1 90 ? 2.166 -41.781 -4.516 1 98 90 CYS A O 1
ATOM 646 N N . SER A 1 91 ? 2.791 -41.812 -6.648 1 97.44 91 SER A N 1
ATOM 647 C CA . SER A 1 91 ? 3.85 -42.812 -6.66 1 97.44 91 SER A CA 1
ATOM 648 C C . SER A 1 91 ? 5.027 -42.375 -7.523 1 97.44 91 SER A C 1
ATOM 650 O O . SER A 1 91 ? 5.027 -41.25 -8.055 1 97.44 91 SER A O 1
ATOM 652 N N . THR A 1 92 ? 6.031 -43.188 -7.668 1 97.06 92 THR A N 1
ATOM 653 C CA . THR A 1 92 ? 7.203 -42.875 -8.469 1 97.06 92 THR A CA 1
ATOM 654 C C . THR A 1 92 ? 6.828 -42.75 -9.945 1 97.06 92 THR A C 1
ATOM 656 O O . THR A 1 92 ? 7.578 -42.188 -10.742 1 97.06 92 THR A O 1
ATOM 659 N N . ASP A 1 93 ? 5.66 -43.281 -10.273 1 96.69 93 ASP A N 1
ATOM 660 C CA . ASP A 1 93 ? 5.234 -43.281 -11.672 1 96.69 93 ASP A CA 1
ATOM 661 C C . ASP A 1 93 ? 4.305 -42.094 -11.953 1 96.69 93 ASP A C 1
ATOM 663 O O . ASP A 1 93 ? 3.914 -41.875 -13.102 1 96.69 93 ASP A O 1
ATOM 667 N N . THR A 1 94 ? 3.965 -41.344 -10.914 1 98 94 THR A N 1
ATOM 668 C CA . THR A 1 94 ? 3.039 -40.219 -11.039 1 98 94 THR A CA 1
ATOM 669 C C . THR A 1 94 ? 3.762 -39 -11.555 1 98 94 THR A C 1
ATOM 671 O O . THR A 1 94 ? 4.91 -38.75 -11.188 1 98 94 THR A O 1
ATOM 674 N N . VAL A 1 95 ? 3.123 -38.25 -12.5 1 98.44 95 VAL A N 1
ATOM 675 C CA . VAL A 1 95 ? 3.533 -36.875 -12.852 1 98.44 95 VAL A CA 1
ATOM 676 C C . VAL A 1 95 ? 2.705 -35.875 -12.062 1 98.44 95 VAL A C 1
ATOM 678 O O . VAL A 1 95 ? 1.475 -35.938 -12.047 1 98.44 95 VAL A O 1
ATOM 681 N N . VAL A 1 96 ? 3.379 -35.031 -11.336 1 98.62 96 VAL A N 1
ATOM 682 C CA . VAL A 1 96 ? 2.732 -33.938 -10.625 1 98.62 96 VAL A CA 1
ATOM 683 C C . VAL A 1 96 ? 2.955 -32.625 -11.391 1 98.62 96 VAL A C 1
ATOM 685 O O . VAL A 1 96 ? 4.074 -32.125 -11.445 1 98.62 96 VAL A O 1
ATOM 688 N N . CYS A 1 97 ? 1.907 -32.125 -12.008 1 98.69 97 CYS A N 1
ATOM 689 C CA . CYS A 1 97 ? 1.963 -30.828 -12.711 1 98.69 97 CYS A CA 1
ATOM 690 C C . CYS A 1 97 ? 1.529 -29.688 -11.797 1 98.69 97 CYS A C 1
ATOM 692 O O . CYS A 1 97 ? 0.356 -29.594 -11.43 1 98.69 97 CYS A O 1
ATOM 694 N N . VAL A 1 98 ? 2.453 -28.812 -11.484 1 98.69 98 VAL A N 1
ATOM 695 C CA . VAL A 1 98 ? 2.203 -27.75 -10.523 1 98.69 98 VAL A CA 1
ATOM 696 C C . VAL A 1 98 ? 1.72 -26.5 -11.258 1 98.69 98 VAL A C 1
ATOM 698 O O . VAL A 1 98 ? 2.465 -25.906 -12.031 1 98.69 98 VAL A O 1
ATOM 701 N N . LEU A 1 99 ? 0.461 -26.078 -10.953 1 98.38 99 LEU A N 1
ATOM 702 C CA . LEU A 1 99 ? -0.161 -24.922 -11.586 1 98.38 99 LEU A CA 1
ATOM 703 C C . LEU A 1 99 ? -0.142 -23.719 -10.656 1 98.38 99 LEU A C 1
ATOM 705 O O . LEU A 1 99 ? -1.197 -23.203 -10.266 1 98.38 99 LEU A O 1
ATOM 709 N N . GLN A 1 100 ? 1.05 -23.281 -10.281 1 97.06 100 GLN A N 1
ATOM 710 C CA . GLN A 1 100 ? 1.275 -22.156 -9.398 1 97.06 100 GLN A CA 1
ATOM 711 C C . GLN A 1 100 ? 2.182 -21.109 -10.055 1 97.06 100 GLN A C 1
ATOM 713 O O . GLN A 1 100 ? 2.916 -21.422 -10.992 1 97.06 100 GLN A O 1
ATOM 718 N N . ASN A 1 101 ? 2.039 -19.891 -9.562 1 94.12 101 ASN A N 1
ATOM 719 C CA . ASN A 1 101 ? 2.98 -18.859 -9.992 1 94.12 101 ASN A CA 1
ATOM 720 C C . ASN A 1 101 ? 4.375 -19.109 -9.43 1 94.12 101 ASN A C 1
ATOM 722 O O . ASN A 1 101 ? 4.531 -19.828 -8.43 1 94.12 101 ASN A O 1
ATOM 726 N N . GLY A 1 102 ? 5.363 -18.547 -10.133 1 96.38 102 GLY A N 1
ATOM 727 C CA . GLY A 1 102 ? 6.723 -18.594 -9.609 1 96.38 102 GLY A CA 1
ATOM 728 C C . GLY A 1 102 ? 7.656 -19.438 -10.453 1 96.38 102 GLY A C 1
ATOM 729 O O . GLY A 1 102 ? 7.289 -19.875 -11.539 1 96.38 102 GLY A O 1
ATOM 730 N N . VAL A 1 103 ? 8.859 -19.625 -9.898 1 98.31 103 VAL A N 1
ATOM 731 C CA . VAL A 1 103 ? 9.906 -20.328 -10.625 1 98.31 103 VAL A CA 1
ATOM 732 C C . VAL A 1 103 ? 10.516 -21.406 -9.727 1 98.31 103 VAL A C 1
ATOM 734 O O . VAL A 1 103 ? 11.547 -22 -10.062 1 98.31 103 VAL A O 1
ATOM 737 N N . GLU A 1 104 ? 9.828 -21.734 -8.578 1 97.75 104 GLU A N 1
ATOM 738 C CA . GLU A 1 104 ? 10.445 -22.625 -7.605 1 97.75 104 GLU A CA 1
ATOM 739 C C . GLU A 1 104 ? 9.602 -23.891 -7.406 1 97.75 104 GLU A C 1
ATOM 741 O O . GLU A 1 104 ? 9.758 -24.594 -6.41 1 97.75 104 GLU A O 1
ATOM 746 N N . GLN A 1 105 ? 8.789 -24.234 -8.273 1 97.5 105 GLN A N 1
ATOM 747 C CA . GLN A 1 105 ? 7.828 -25.312 -8.109 1 97.5 105 GLN A CA 1
ATOM 748 C C . GLN A 1 105 ? 8.539 -26.656 -7.883 1 97.5 105 GLN A C 1
ATOM 750 O O . GLN A 1 105 ? 8.18 -27.391 -6.973 1 97.5 105 GLN A O 1
ATOM 755 N N . ARG A 1 106 ? 9.523 -26.906 -8.719 1 96.44 106 ARG A N 1
ATOM 756 C CA . ARG A 1 106 ? 10.195 -28.203 -8.609 1 96.44 106 ARG A CA 1
ATOM 757 C C . ARG A 1 106 ? 10.844 -28.375 -7.242 1 96.44 106 ARG A C 1
ATOM 759 O O . ARG A 1 106 ? 10.672 -29.406 -6.594 1 96.44 106 ARG A O 1
ATOM 766 N N . GLN A 1 107 ? 11.539 -27.344 -6.832 1 95.38 107 GLN A N 1
ATOM 767 C CA . GLN A 1 107 ? 12.227 -27.391 -5.543 1 95.38 107 GLN A CA 1
ATOM 768 C C . GLN A 1 107 ? 11.227 -27.531 -4.395 1 95.38 107 GLN A C 1
ATOM 770 O O . GLN A 1 107 ? 11.484 -28.219 -3.416 1 95.38 107 GLN A O 1
ATOM 775 N N . GLN A 1 108 ? 10.133 -26.906 -4.48 1 96.25 108 GLN A N 1
ATOM 776 C CA . GLN A 1 108 ? 9.148 -26.859 -3.404 1 96.25 108 GLN A CA 1
ATOM 777 C C . GLN A 1 108 ? 8.398 -28.188 -3.289 1 96.25 108 GLN A C 1
ATOM 779 O O . GLN A 1 108 ? 8.031 -28.609 -2.189 1 96.25 108 GLN A O 1
ATOM 784 N N . PHE A 1 109 ? 8.188 -28.859 -4.387 1 97.62 109 PHE A N 1
ATOM 785 C CA . PHE A 1 109 ? 7.266 -30 -4.379 1 97.62 109 PHE A CA 1
ATOM 786 C C . PHE A 1 109 ? 8.031 -31.312 -4.359 1 97.62 109 PHE A C 1
ATOM 788 O O . PHE A 1 109 ? 7.48 -32.344 -3.994 1 97.62 109 PHE A O 1
ATOM 795 N N . ALA A 1 110 ? 9.305 -31.312 -4.711 1 95.88 110 ALA A N 1
ATOM 796 C CA . ALA A 1 110 ? 10.102 -32.531 -4.785 1 95.88 110 ALA A CA 1
ATOM 797 C C . ALA A 1 110 ? 10.055 -33.312 -3.467 1 95.88 110 ALA A C 1
ATOM 799 O O . ALA A 1 110 ? 9.805 -34.5 -3.455 1 95.88 110 ALA A O 1
ATOM 800 N N . PRO A 1 111 ? 10.148 -32.625 -2.318 1 95.75 111 PRO A N 1
ATOM 801 C CA . PRO A 1 111 ? 10.133 -33.375 -1.059 1 95.75 111 PRO A CA 1
ATOM 802 C C . PRO A 1 111 ? 8.742 -33.875 -0.683 1 95.75 111 PRO A C 1
ATOM 804 O O . PRO A 1 111 ? 8.602 -34.688 0.216 1 95.75 111 PRO A O 1
ATOM 807 N N . LEU A 1 112 ? 7.785 -33.375 -1.397 1 96.81 112 LEU A N 1
ATOM 808 C CA . LEU A 1 112 ? 6.414 -33.656 -0.971 1 96.81 112 LEU A CA 1
ATOM 809 C C . LEU A 1 112 ? 5.805 -34.781 -1.786 1 96.81 112 LEU A C 1
ATOM 811 O O . LEU A 1 112 ? 4.734 -35.312 -1.444 1 96.81 112 LEU A O 1
ATOM 815 N N . THR A 1 113 ? 6.422 -35.281 -2.887 1 96.38 113 THR A N 1
ATOM 816 C CA . THR A 1 113 ? 5.723 -36.125 -3.865 1 96.38 113 THR A CA 1
ATOM 817 C C . THR A 1 113 ? 6.312 -37.531 -3.9 1 96.38 113 THR A C 1
ATOM 819 O O . THR A 1 113 ? 5.949 -38.344 -4.754 1 96.38 113 THR A O 1
ATOM 822 N N . GLY A 1 114 ? 7.195 -37.938 -2.988 1 91.56 114 GLY A N 1
ATOM 823 C CA . GLY A 1 114 ? 7.684 -39.281 -2.816 1 91.56 114 GLY A CA 1
ATOM 824 C C . GLY A 1 114 ? 8.352 -39.844 -4.059 1 91.56 114 GLY A C 1
ATOM 825 O O . GLY A 1 114 ? 8.125 -41 -4.43 1 91.56 114 GLY A O 1
ATOM 826 N N . GLY A 1 115 ? 9.039 -38.969 -4.816 1 93.94 115 GLY A N 1
ATOM 827 C CA . GLY A 1 115 ? 9.797 -39.438 -5.969 1 93.94 115 GLY A CA 1
ATOM 828 C C . GLY A 1 115 ? 9.062 -39.25 -7.281 1 93.94 115 GLY A C 1
ATOM 829 O O . GLY A 1 115 ? 9.594 -39.594 -8.344 1 93.94 115 GLY A O 1
ATOM 830 N N . ALA A 1 116 ? 7.852 -38.781 -7.254 1 97.19 116 ALA A N 1
ATOM 831 C CA . ALA A 1 116 ? 7.121 -38.5 -8.484 1 97.19 116 ALA A CA 1
ATOM 832 C C . ALA A 1 116 ? 7.863 -37.469 -9.336 1 97.19 116 ALA A C 1
ATOM 834 O O . ALA A 1 116 ? 8.742 -36.75 -8.836 1 97.19 116 ALA A O 1
ATOM 835 N N . THR A 1 117 ? 7.578 -37.5 -10.664 1 97.44 117 THR A N 1
ATOM 836 C CA . THR A 1 117 ? 8.094 -36.438 -11.531 1 97.44 117 THR A CA 1
ATOM 837 C C . THR A 1 117 ? 7.336 -35.125 -11.312 1 97.44 117 THR A C 1
ATOM 839 O O . THR A 1 117 ? 6.117 -35.094 -11.492 1 97.44 117 THR A O 1
ATOM 842 N N . VAL A 1 118 ? 8.055 -34.094 -10.898 1 98.12 118 VAL A N 1
ATOM 843 C CA . VAL A 1 118 ? 7.434 -32.781 -10.711 1 98.12 118 VAL A CA 1
ATOM 844 C C . VAL A 1 118 ? 7.629 -31.938 -11.969 1 98.12 118 VAL A C 1
ATOM 846 O O . VAL A 1 118 ? 8.758 -31.719 -12.398 1 98.12 118 VAL A O 1
ATOM 849 N N . LEU A 1 119 ? 6.551 -31.547 -12.547 1 98.19 119 LEU A N 1
ATOM 850 C CA . LEU A 1 119 ? 6.547 -30.734 -13.75 1 98.19 119 LEU A CA 1
ATOM 851 C C . LEU A 1 119 ? 6.02 -29.328 -13.453 1 98.19 119 LEU A C 1
ATOM 853 O O . LEU A 1 119 ? 4.828 -29.156 -13.188 1 98.19 119 LEU A O 1
ATOM 857 N N . PRO A 1 120 ? 6.945 -28.297 -13.484 1 98.38 120 PRO A N 1
ATOM 858 C CA . PRO A 1 120 ? 6.461 -26.922 -13.328 1 98.38 120 PRO A CA 1
ATOM 859 C C . PRO A 1 120 ? 5.633 -26.453 -14.523 1 98.38 120 PRO A C 1
ATOM 861 O O . PRO A 1 120 ? 5.613 -27.109 -15.562 1 98.38 120 PRO A O 1
ATOM 864 N N . SER A 1 121 ? 4.906 -25.375 -14.32 1 98.62 121 SER A N 1
ATOM 865 C CA . SER A 1 121 ? 4.121 -24.812 -15.414 1 98.62 121 SER A CA 1
ATOM 866 C C . SER A 1 121 ? 4.008 -23.297 -15.289 1 98.62 121 SER A C 1
ATOM 868 O O . SER A 1 121 ? 4.273 -22.734 -14.227 1 98.62 121 SER A O 1
ATOM 870 N N . VAL A 1 122 ? 3.807 -22.641 -16.406 1 98.56 122 VAL A N 1
ATOM 871 C CA . VAL A 1 122 ? 3.318 -21.266 -16.453 1 98.56 122 VAL A CA 1
ATOM 872 C C . VAL A 1 122 ? 1.839 -21.266 -16.828 1 98.56 122 VAL A C 1
ATOM 874 O O . VAL A 1 122 ? 1.448 -21.812 -17.859 1 98.56 122 VAL A O 1
ATOM 877 N N . VAL A 1 123 ? 1.033 -20.688 -15.984 1 98.12 123 VAL A N 1
ATOM 878 C CA . VAL A 1 123 ? -0.419 -20.719 -16.125 1 98.12 123 VAL A CA 1
ATOM 879 C C . VAL A 1 123 ? -0.909 -19.406 -16.75 1 98.12 123 VAL A C 1
ATOM 881 O O . VAL A 1 123 ? -0.648 -18.328 -16.219 1 98.12 123 VAL A O 1
ATOM 884 N N . TRP A 1 124 ? -1.497 -19.531 -17.859 1 96.88 124 TRP A N 1
ATOM 885 C CA . TRP A 1 124 ? -2.111 -18.391 -18.547 1 96.88 124 TRP A CA 1
ATOM 886 C C . TRP A 1 124 ? -3.631 -18.516 -18.547 1 96.88 124 TRP A C 1
ATOM 888 O O . TRP A 1 124 ? -4.242 -18.766 -19.578 1 96.88 124 TRP A O 1
ATOM 898 N N . PHE A 1 125 ? -4.223 -18.344 -17.344 1 94.44 125 PHE A N 1
ATOM 899 C CA . PHE A 1 125 ? -5.664 -18.469 -17.172 1 94.44 125 PHE A CA 1
ATOM 900 C C . PHE A 1 125 ? -6.262 -17.156 -16.672 1 94.44 125 PHE A C 1
ATOM 902 O O . PHE A 1 125 ? -6.32 -16.906 -15.461 1 94.44 125 PHE A O 1
ATOM 909 N N . PRO A 1 126 ? -6.742 -16.25 -17.5 1 89.44 126 PRO A N 1
ATOM 910 C CA . PRO A 1 126 ? -7.457 -15.062 -17.016 1 89.44 126 PRO A CA 1
ATOM 911 C C . PRO A 1 126 ? -8.773 -15.422 -16.328 1 89.44 126 PRO A C 1
ATOM 913 O O . PRO A 1 126 ? -9.852 -15.164 -16.891 1 89.44 126 PRO A O 1
ATOM 916 N N . ALA A 1 127 ? -8.617 -16.047 -15.133 1 91.25 127 ALA A N 1
ATOM 917 C CA . ALA A 1 127 ? -9.773 -16.562 -14.406 1 91.25 127 ALA A CA 1
ATOM 918 C C . ALA A 1 127 ? -9.82 -15.984 -12.992 1 91.25 127 ALA A C 1
ATOM 920 O O . ALA A 1 127 ? -8.781 -15.734 -12.375 1 91.25 127 ALA A O 1
ATOM 921 N N . GLN A 1 128 ? -10.961 -15.797 -12.547 1 89.44 128 GLN A N 1
ATOM 922 C CA . GLN A 1 128 ? -11.156 -15.273 -11.195 1 89.44 128 GLN A CA 1
ATOM 923 C C . GLN A 1 128 ? -12.336 -15.953 -10.508 1 89.44 128 GLN A C 1
ATOM 925 O O . GLN A 1 128 ? -13.352 -16.25 -11.141 1 89.44 128 GLN A O 1
ATOM 930 N N . ARG A 1 129 ? -12.07 -16.219 -9.25 1 90.69 129 ARG A N 1
ATOM 931 C CA . ARG A 1 129 ? -13.141 -16.781 -8.438 1 90.69 129 ARG A CA 1
ATOM 932 C C . ARG A 1 129 ? -14.086 -15.695 -7.941 1 90.69 129 ARG A C 1
ATOM 934 O O . ARG A 1 129 ? -13.633 -14.664 -7.43 1 90.69 129 ARG A O 1
ATOM 941 N N . ASP A 1 130 ? -15.391 -15.961 -8.102 1 87.88 130 ASP A N 1
ATOM 942 C CA . ASP A 1 130 ? -16.406 -15.016 -7.656 1 87.88 130 ASP A CA 1
ATOM 943 C C . ASP A 1 130 ? -16.875 -15.336 -6.242 1 87.88 130 ASP A C 1
ATOM 945 O O . ASP A 1 130 ? -16.484 -16.359 -5.668 1 87.88 130 ASP A O 1
ATOM 949 N N . ALA A 1 131 ? -17.734 -14.523 -5.688 1 81.56 131 ALA A N 1
ATOM 950 C CA . ALA A 1 131 ? -18.203 -14.625 -4.309 1 81.56 131 ALA A CA 1
ATOM 951 C C . ALA A 1 131 ? -19.016 -15.898 -4.094 1 81.56 131 ALA A C 1
ATOM 953 O O . ALA A 1 131 ? -19 -16.484 -3.006 1 81.56 131 ALA A O 1
ATOM 954 N N . ASP A 1 132 ? -19.703 -16.375 -5.094 1 84.75 132 ASP A N 1
ATOM 955 C CA . ASP A 1 132 ? -20.547 -17.578 -4.984 1 84.75 132 ASP A CA 1
ATOM 956 C C . ASP A 1 132 ? -19.734 -18.828 -5.281 1 84.75 132 ASP A C 1
ATOM 958 O O . ASP A 1 132 ? -20.312 -19.891 -5.527 1 84.75 132 ASP A O 1
ATOM 962 N N . ALA A 1 133 ? -18.453 -18.734 -5.438 1 87.88 133 ALA A N 1
ATOM 963 C CA . ALA A 1 133 ? -17.484 -19.828 -5.625 1 87.88 133 ALA A CA 1
ATOM 964 C C . ALA A 1 133 ? -17.406 -20.234 -7.09 1 87.88 133 ALA A C 1
ATOM 966 O O . ALA A 1 133 ? -16.578 -21.078 -7.461 1 87.88 133 ALA A O 1
ATOM 967 N N . SER A 1 134 ? -18.25 -19.594 -7.875 1 94.38 134 SER A N 1
ATOM 968 C CA . SER A 1 134 ? -18.078 -19.844 -9.305 1 94.38 134 SER A CA 1
ATOM 969 C C . SER A 1 134 ? -16.812 -19.172 -9.836 1 94.38 134 SER A C 1
ATOM 971 O O . SER A 1 134 ? -16.234 -18.312 -9.172 1 94.38 134 SER A O 1
ATOM 973 N N . VAL A 1 135 ? -16.359 -19.703 -10.977 1 96.69 135 VAL A N 1
ATOM 974 C CA . VAL A 1 135 ? -15.148 -19.156 -11.602 1 96.69 135 VAL A CA 1
ATOM 975 C C . VAL A 1 135 ? -15.5 -18.531 -12.953 1 96.69 135 VAL A C 1
ATOM 977 O O . VAL A 1 135 ? -16.219 -19.141 -13.75 1 96.69 135 VAL A O 1
ATOM 980 N N . TRP A 1 136 ? -15.023 -17.344 -13.164 1 95.56 136 TRP A N 1
ATOM 981 C CA . TRP A 1 136 ? -15.203 -16.641 -14.438 1 95.56 136 TRP A CA 1
ATOM 982 C C . TRP A 1 136 ? -13.922 -16.672 -15.258 1 95.56 136 TRP A C 1
ATOM 984 O O . TRP A 1 136 ? -12.906 -16.094 -14.867 1 95.56 136 TRP A O 1
ATOM 994 N N . LEU A 1 137 ? -13.953 -17.359 -16.344 1 95.75 137 LEU A N 1
ATOM 995 C CA . LEU A 1 137 ? -12.828 -17.438 -17.266 1 95.75 137 LEU A CA 1
ATOM 996 C C . LEU A 1 137 ? -12.992 -16.438 -18.406 1 95.75 137 LEU A C 1
ATOM 998 O O . LEU A 1 137 ? -13.93 -16.531 -19.203 1 95.75 137 LEU A O 1
ATOM 1002 N N . ARG A 1 138 ? -12.07 -15.562 -18.547 1 89.69 138 ARG A N 1
ATOM 1003 C CA . ARG A 1 138 ? -12.258 -14.391 -19.391 1 89.69 138 ARG A CA 1
ATOM 1004 C C . ARG A 1 138 ? -11.609 -14.602 -20.766 1 89.69 138 ARG A C 1
ATOM 1006 O O . ARG A 1 138 ? -11.875 -13.852 -21.703 1 89.69 138 ARG A O 1
ATOM 1013 N N . ALA A 1 139 ? -10.773 -15.586 -20.922 1 92.31 139 ALA A N 1
ATOM 1014 C CA . ALA A 1 139 ? -10.094 -15.898 -22.188 1 92.31 139 ALA A CA 1
ATOM 1015 C C . ALA A 1 139 ? -9.68 -17.375 -22.234 1 92.31 139 ALA A C 1
ATOM 1017 O O . ALA A 1 139 ? -9.844 -18.094 -21.25 1 92.31 139 ALA A O 1
ATOM 1018 N N . THR A 1 140 ? -9.227 -17.797 -23.422 1 95.06 140 THR A N 1
ATOM 1019 C CA . THR A 1 140 ? -8.812 -19.172 -23.609 1 95.06 140 THR A CA 1
ATOM 1020 C C . THR A 1 140 ? -7.664 -19.516 -22.656 1 95.06 140 THR A C 1
ATOM 1022 O O . THR A 1 140 ? -6.645 -18.828 -22.625 1 95.06 140 THR A O 1
ATOM 1025 N N . PRO A 1 141 ? -7.848 -20.562 -21.922 1 97.38 141 PRO A N 1
ATOM 1026 C CA . PRO A 1 141 ? -6.781 -20.953 -20.984 1 97.38 141 PRO A CA 1
ATOM 1027 C C . PRO A 1 141 ? -5.621 -21.656 -21.688 1 97.38 141 PRO A C 1
ATOM 1029 O O . PRO A 1 141 ? -5.84 -22.406 -22.641 1 97.38 141 PRO A O 1
ATOM 1032 N N . ARG A 1 142 ? -4.461 -21.438 -21.188 1 97.94 142 ARG A N 1
ATOM 1033 C CA . ARG A 1 142 ? -3.271 -22.078 -21.75 1 97.94 142 ARG A CA 1
ATOM 1034 C C . ARG A 1 142 ? -2.248 -22.375 -20.656 1 97.94 142 ARG A C 1
ATOM 1036 O O . ARG A 1 142 ? -2.189 -21.688 -19.641 1 97.94 142 ARG A O 1
ATOM 1043 N N . LEU A 1 143 ? -1.489 -23.438 -20.922 1 98.56 143 LEU A N 1
ATOM 1044 C CA . LEU A 1 143 ? -0.338 -23.797 -20.094 1 98.56 143 LEU A CA 1
ATOM 1045 C C . LEU A 1 143 ? 0.935 -23.844 -20.938 1 98.56 143 LEU A C 1
ATOM 1047 O O . LEU A 1 143 ? 0.904 -24.266 -22.094 1 98.56 143 LEU A O 1
ATOM 1051 N N . THR A 1 144 ? 2.002 -23.406 -20.375 1 98.81 144 THR A N 1
ATOM 1052 C CA . THR A 1 144 ? 3.326 -23.688 -20.922 1 98.81 144 THR A CA 1
ATOM 1053 C C . THR A 1 144 ? 4.109 -24.594 -19.984 1 98.81 144 THR A C 1
ATOM 1055 O O . THR A 1 144 ? 4.168 -24.359 -18.781 1 98.81 144 THR A O 1
ATOM 1058 N N . LEU A 1 145 ? 4.605 -25.703 -20.531 1 98.62 145 LEU A N 1
ATOM 1059 C CA . LEU A 1 145 ? 5.402 -26.672 -19.797 1 98.62 145 LEU A CA 1
ATOM 1060 C C . LEU A 1 145 ? 6.801 -26.797 -20.391 1 98.62 145 LEU A C 1
ATOM 1062 O O . LEU A 1 145 ? 7.008 -26.484 -21.562 1 98.62 145 LEU A O 1
ATOM 1066 N N . PRO A 1 146 ? 7.77 -27.141 -19.5 1 98.5 146 PRO A N 1
ATOM 1067 C CA . PRO A 1 146 ? 9.055 -27.484 -20.109 1 98.5 146 PRO A CA 1
ATOM 1068 C C . PRO A 1 146 ? 8.992 -28.75 -20.969 1 98.5 146 PRO A C 1
ATOM 1070 O O . PRO A 1 146 ? 8.234 -29.672 -20.656 1 98.5 146 PRO A O 1
ATOM 1073 N N . ASP A 1 147 ? 9.797 -28.75 -22 1 97.31 147 ASP A N 1
ATOM 1074 C CA . ASP A 1 147 ? 9.922 -29.938 -22.844 1 97.31 147 ASP A CA 1
ATOM 1075 C C . ASP A 1 147 ? 10.773 -31 -22.156 1 97.31 147 ASP A C 1
ATOM 1077 O O . ASP A 1 147 ? 11.906 -31.266 -22.562 1 97.31 147 ASP A O 1
ATOM 1081 N N . LEU A 1 148 ? 10.234 -31.656 -21.125 1 95.62 148 LEU A N 1
ATOM 1082 C CA . LEU A 1 148 ? 10.883 -32.656 -20.297 1 95.62 148 LEU A CA 1
ATOM 1083 C C . LEU A 1 148 ? 9.984 -33.875 -20.125 1 95.62 148 LEU A C 1
ATOM 1085 O O . LEU A 1 148 ? 8.781 -33.812 -20.406 1 95.62 148 LEU A O 1
ATOM 1089 N N . PRO A 1 149 ? 10.602 -34.938 -19.75 1 92.44 149 PRO A N 1
ATOM 1090 C CA . PRO A 1 149 ? 9.781 -36.125 -19.484 1 92.44 149 PRO A CA 1
ATOM 1091 C C . PRO A 1 149 ? 8.602 -35.844 -18.562 1 92.44 149 PRO A C 1
ATOM 1093 O O . PRO A 1 149 ? 8.75 -35.094 -17.578 1 92.44 149 PRO A O 1
ATOM 1096 N N . GLY A 1 150 ? 7.488 -36.375 -18.859 1 95.88 150 GLY A N 1
ATOM 1097 C CA . GLY A 1 150 ? 6.273 -36.125 -18.094 1 95.88 150 GLY A CA 1
ATOM 1098 C C . GLY A 1 150 ? 5.332 -35.156 -18.766 1 95.88 150 GLY A C 1
ATOM 1099 O O . GLY A 1 150 ? 4.125 -35.156 -18.516 1 95.88 150 GLY A O 1
ATOM 1100 N N . ALA A 1 151 ? 5.906 -34.281 -19.594 1 97.88 151 ALA A N 1
ATOM 1101 C CA . ALA A 1 151 ? 5.094 -33.25 -20.266 1 97.88 151 ALA A CA 1
ATOM 1102 C C . ALA A 1 151 ? 4.07 -33.906 -21.203 1 97.88 151 ALA A C 1
ATOM 1104 O O . ALA A 1 151 ? 2.959 -33.406 -21.359 1 97.88 151 ALA A O 1
ATOM 1105 N N . GLU A 1 152 ? 4.484 -34.969 -21.766 1 96.12 152 GLU A N 1
ATOM 1106 C CA . GLU A 1 152 ? 3.605 -35.656 -22.719 1 96.12 152 GLU A CA 1
ATOM 1107 C C . GLU A 1 152 ? 2.334 -36.156 -22.016 1 96.12 152 GLU A C 1
ATOM 1109 O O . GLU A 1 152 ? 1.265 -36.188 -22.641 1 96.12 152 GLU A O 1
ATOM 1114 N N . ARG A 1 153 ? 2.445 -36.531 -20.812 1 97.12 153 ARG A N 1
ATOM 1115 C CA . ARG A 1 153 ? 1.278 -36.969 -20.062 1 97.12 153 ARG A CA 1
ATOM 1116 C C . ARG A 1 153 ? 0.273 -35.844 -19.875 1 97.12 153 ARG A C 1
ATOM 1118 O O . ARG A 1 153 ? -0.938 -36.062 -19.938 1 97.12 153 ARG A O 1
ATOM 1125 N N . VAL A 1 154 ? 0.741 -34.656 -19.625 1 98.44 154 VAL A N 1
ATOM 1126 C CA . VAL A 1 154 ? -0.125 -33.5 -19.469 1 98.44 154 VAL A CA 1
ATOM 1127 C C . VAL A 1 154 ? -0.76 -33.156 -20.812 1 98.44 154 VAL A C 1
ATOM 1129 O O . VAL A 1 154 ? -1.963 -32.906 -20.891 1 98.44 154 VAL A O 1
ATOM 1132 N N . GLN A 1 155 ? 0.091 -33.188 -21.859 1 97.62 155 GLN A N 1
ATOM 1133 C CA . GLN A 1 155 ? -0.424 -32.938 -23.203 1 97.62 155 GLN A CA 1
ATOM 1134 C C . GLN A 1 155 ? -1.527 -33.906 -23.562 1 97.62 155 GLN A C 1
ATOM 1136 O O . GLN A 1 155 ? -2.561 -33.531 -24.109 1 97.62 155 GLN A O 1
ATOM 1141 N N . GLN A 1 156 ? -1.267 -35.125 -23.25 1 97.12 156 GLN A N 1
ATOM 1142 C CA . GLN A 1 156 ? -2.244 -36.188 -23.547 1 97.12 156 GLN A CA 1
ATOM 1143 C C . GLN A 1 156 ? -3.537 -35.969 -22.766 1 97.12 156 GLN A C 1
ATOM 1145 O O . GLN A 1 156 ? -4.633 -36.062 -23.328 1 97.12 156 GLN A O 1
ATOM 1150 N N . ALA A 1 157 ? -3.418 -35.688 -21.547 1 98 157 ALA A N 1
ATOM 1151 C CA . ALA A 1 157 ? -4.582 -35.469 -20.688 1 98 157 ALA A CA 1
ATOM 1152 C C . ALA A 1 157 ? -5.449 -34.344 -21.188 1 98 157 ALA A C 1
ATOM 1154 O O . ALA A 1 157 ? -6.68 -34.406 -21.172 1 98 157 ALA A O 1
ATOM 1155 N N . LEU A 1 158 ? -4.848 -33.281 -21.703 1 98.31 158 LEU A N 1
ATOM 1156 C CA . LEU A 1 158 ? -5.578 -32.062 -22.047 1 98.31 158 LEU A CA 1
ATOM 1157 C C . LEU A 1 158 ? -5.812 -31.969 -23.547 1 98.31 158 LEU A C 1
ATOM 1159 O O . LEU A 1 158 ? -6.32 -30.969 -24.047 1 98.31 158 LEU A O 1
ATOM 1163 N N . ALA A 1 159 ? -5.422 -33 -24.297 1 97.06 159 ALA A N 1
ATOM 1164 C CA . ALA A 1 159 ? -5.645 -33 -25.734 1 97.06 159 ALA A CA 1
ATOM 1165 C C . ALA A 1 159 ? -7.129 -32.875 -26.062 1 97.06 159 ALA A C 1
ATOM 1167 O O . ALA A 1 159 ? -7.957 -33.625 -25.5 1 97.06 159 ALA A O 1
ATOM 1168 N N . GLY A 1 160 ? -7.441 -31.938 -26.953 1 96.69 160 GLY A N 1
ATOM 1169 C CA . GLY A 1 160 ? -8.812 -31.781 -27.406 1 96.69 160 GLY A CA 1
ATOM 1170 C C . GLY A 1 160 ? -9.672 -30.969 -26.438 1 96.69 160 GLY A C 1
ATOM 1171 O O . GLY A 1 160 ? -10.859 -30.766 -26.688 1 96.69 160 GLY A O 1
ATOM 1172 N N . THR A 1 161 ? -9.125 -30.531 -25.344 1 97.62 161 THR A N 1
ATOM 1173 C CA . THR A 1 161 ? -9.859 -29.688 -24.391 1 97.62 161 THR A CA 1
ATOM 1174 C C . THR A 1 161 ? -9.727 -28.219 -24.766 1 97.62 161 THR A C 1
ATOM 1176 O O . THR A 1 161 ? -9.023 -27.875 -25.719 1 97.62 161 THR A O 1
ATOM 1179 N N . ARG A 1 162 ? -10.375 -27.375 -23.969 1 96.69 162 ARG A N 1
ATOM 1180 C CA . ARG A 1 162 ? -10.305 -25.938 -24.203 1 96.69 162 ARG A CA 1
ATOM 1181 C C . ARG A 1 162 ? -8.977 -25.359 -23.703 1 96.69 162 ARG A C 1
ATOM 1183 O O . ARG A 1 162 ? -8.617 -24.234 -24.047 1 96.69 162 ARG A O 1
ATOM 1190 N N . CYS A 1 163 ? -8.172 -26.141 -22.969 1 98.06 163 CYS A N 1
ATOM 1191 C CA . CYS A 1 163 ? -6.898 -25.688 -22.438 1 98.06 163 CYS A CA 1
ATOM 1192 C C . CYS A 1 163 ? -5.742 -26.109 -23.344 1 98.06 163 CYS A C 1
ATOM 1194 O O . CYS A 1 163 ? -5.43 -27.297 -23.438 1 98.06 163 CYS A O 1
ATOM 1196 N N . ALA A 1 164 ? -5.133 -25.156 -23.922 1 97.56 164 ALA A N 1
ATOM 1197 C CA . ALA A 1 164 ? -3.979 -25.453 -24.766 1 97.56 164 ALA A CA 1
ATOM 1198 C C . ALA A 1 164 ? -2.727 -25.672 -23.922 1 97.56 164 ALA A C 1
ATOM 1200 O O . ALA A 1 164 ? -2.566 -25.062 -22.859 1 97.56 164 ALA A O 1
ATOM 1201 N N . VAL A 1 165 ? -1.861 -26.594 -24.391 1 98.25 165 VAL A N 1
ATOM 1202 C CA . VAL A 1 165 ? -0.594 -26.859 -23.719 1 98.25 165 VAL A CA 1
ATOM 1203 C C . VAL A 1 165 ? 0.562 -26.656 -24.703 1 98.25 165 VAL A C 1
ATOM 1205 O O . VAL A 1 165 ? 0.649 -27.328 -25.719 1 98.25 165 VAL A O 1
ATOM 1208 N N . ASP A 1 166 ? 1.4 -25.719 -24.375 1 97.75 166 ASP A N 1
ATOM 1209 C CA . ASP A 1 166 ? 2.607 -25.469 -25.156 1 97.75 166 ASP A CA 1
ATOM 1210 C C . ASP A 1 166 ? 3.85 -25.969 -24.422 1 97.75 166 ASP A C 1
ATOM 1212 O O . ASP A 1 166 ? 3.975 -25.812 -23.203 1 97.75 166 ASP A O 1
ATOM 1216 N N . LEU A 1 167 ? 4.707 -26.641 -25.203 1 98.25 167 LEU A N 1
ATOM 1217 C CA . LEU A 1 167 ? 5.992 -27.047 -24.641 1 98.25 167 LEU A CA 1
ATOM 1218 C C . LEU A 1 167 ? 7.078 -26.031 -25 1 98.25 167 LEU A C 1
ATOM 1220 O O . LEU A 1 167 ? 7.188 -25.609 -26.156 1 98.25 167 LEU A O 1
ATOM 1224 N N . ALA A 1 168 ? 7.793 -25.625 -24.016 1 98.25 168 ALA A N 1
ATOM 1225 C CA . ALA A 1 168 ? 8.883 -24.688 -24.219 1 98.25 168 ALA A CA 1
ATOM 1226 C C . ALA A 1 168 ? 10.242 -25.359 -24.047 1 98.25 168 ALA A C 1
ATOM 1228 O O . ALA A 1 168 ? 10.508 -25.969 -23.016 1 98.25 168 ALA A O 1
ATOM 1229 N N . ALA A 1 169 ? 11.055 -25.219 -25.078 1 97.56 169 ALA A N 1
ATOM 1230 C CA . ALA A 1 169 ? 12.43 -25.703 -24.969 1 97.56 169 ALA A CA 1
ATOM 1231 C C . ALA A 1 169 ? 13.195 -24.891 -23.922 1 97.56 169 ALA A C 1
ATOM 1233 O O . ALA A 1 169 ? 14 -25.438 -23.172 1 97.56 169 ALA A O 1
ATOM 1234 N N . ASP A 1 170 ? 12.969 -23.625 -23.906 1 98.12 170 ASP A N 1
ATOM 1235 C CA . ASP A 1 170 ? 13.539 -22.734 -22.906 1 98.12 170 ASP A CA 1
ATOM 1236 C C . ASP A 1 170 ? 12.477 -22.281 -21.906 1 98.12 170 ASP A C 1
ATOM 1238 O O . ASP A 1 170 ? 12.094 -21.109 -21.906 1 98.12 170 ASP A O 1
ATOM 1242 N N . PHE A 1 171 ? 12.125 -23.156 -21.031 1 98.44 171 PHE A N 1
ATOM 1243 C CA . PHE A 1 171 ? 11.07 -22.906 -20.062 1 98.44 171 PHE A CA 1
ATOM 1244 C C . PHE A 1 171 ? 11.5 -21.844 -19.062 1 98.44 171 PHE A C 1
ATOM 1246 O O . PHE A 1 171 ? 10.672 -21.047 -18.609 1 98.44 171 PHE A O 1
ATOM 1253 N N . THR A 1 172 ? 12.773 -21.844 -18.719 1 98.62 172 THR A N 1
ATOM 1254 C CA . THR A 1 172 ? 13.297 -20.875 -17.75 1 98.62 172 THR A CA 1
ATOM 1255 C C . THR A 1 172 ? 13 -19.453 -18.188 1 98.62 172 THR A C 1
ATOM 1257 O O . THR A 1 172 ? 12.523 -18.641 -17.406 1 98.62 172 THR A O 1
ATOM 1260 N N . THR A 1 173 ? 13.188 -19.156 -19.484 1 98.81 173 THR A N 1
ATOM 1261 C CA . THR A 1 173 ? 12.953 -17.828 -20.016 1 98.81 173 THR A CA 1
ATOM 1262 C C . THR A 1 173 ? 11.477 -17.469 -19.969 1 98.81 173 THR A C 1
ATOM 1264 O O . THR A 1 173 ? 11.109 -16.359 -19.562 1 98.81 173 THR A O 1
ATOM 1267 N N . VAL A 1 174 ? 10.625 -18.375 -20.281 1 98.69 174 VAL A N 1
ATOM 1268 C CA . VAL A 1 174 ? 9.188 -18.141 -20.266 1 98.69 174 VAL A CA 1
ATOM 1269 C C . VAL A 1 174 ? 8.719 -17.875 -18.844 1 98.69 174 VAL A C 1
ATOM 1271 O O . VAL A 1 174 ? 7.965 -16.938 -18.594 1 98.69 174 VAL A O 1
ATOM 1274 N N . ALA A 1 175 ? 9.188 -18.688 -17.938 1 98.75 175 ALA A N 1
ATOM 1275 C CA . ALA A 1 175 ? 8.773 -18.594 -16.547 1 98.75 175 ALA A CA 1
ATOM 1276 C C . ALA A 1 175 ? 9.219 -17.281 -15.922 1 98.75 175 ALA A C 1
ATOM 1278 O O . ALA A 1 175 ? 8.438 -16.609 -15.242 1 98.75 175 ALA A O 1
ATOM 1279 N N . TRP A 1 176 ? 10.414 -16.859 -16.203 1 98.88 176 TRP A N 1
ATOM 1280 C CA . TRP A 1 176 ? 10.938 -15.633 -15.602 1 98.88 176 TRP A CA 1
ATOM 1281 C C . TRP A 1 176 ? 10.297 -14.406 -16.234 1 98.88 176 TRP A C 1
ATOM 1283 O O . TRP A 1 176 ? 10.078 -13.391 -15.562 1 98.88 176 TRP A O 1
ATOM 1293 N N . ARG A 1 177 ? 10.016 -14.469 -17.547 1 98.81 177 ARG A N 1
ATOM 1294 C CA . ARG A 1 177 ? 9.32 -13.344 -18.156 1 98.81 177 ARG A CA 1
ATOM 1295 C C . ARG A 1 177 ? 7.98 -13.086 -17.484 1 98.81 177 ARG A C 1
ATOM 1297 O O . ARG A 1 177 ? 7.641 -11.945 -17.172 1 98.81 177 ARG A O 1
ATOM 1304 N N . LYS A 1 178 ? 7.254 -14.117 -17.25 1 98.5 178 LYS A N 1
ATOM 1305 C CA . LYS A 1 178 ? 5.984 -13.969 -16.547 1 98.5 178 LYS A CA 1
ATOM 1306 C C . LYS A 1 178 ? 6.207 -13.469 -15.125 1 98.5 178 LYS A C 1
ATOM 1308 O O . LYS A 1 178 ? 5.441 -12.633 -14.625 1 98.5 178 LYS A O 1
ATOM 1313 N N . LEU A 1 179 ? 7.215 -14.008 -14.469 1 98.81 179 LEU A N 1
ATOM 1314 C CA . LEU A 1 179 ? 7.504 -13.602 -13.102 1 98.81 179 LEU A CA 1
ATOM 1315 C C . LEU A 1 179 ? 7.785 -12.102 -13.023 1 98.81 179 LEU A C 1
ATOM 1317 O O . LEU A 1 179 ? 7.348 -11.43 -12.094 1 98.81 179 LEU A O 1
ATOM 1321 N N . LEU A 1 180 ? 8.555 -11.562 -14.023 1 98.88 180 LEU A N 1
ATOM 1322 C CA . LEU A 1 180 ? 8.82 -10.133 -14.047 1 98.88 180 LEU A CA 1
ATOM 1323 C C . LEU A 1 180 ? 7.523 -9.336 -14.117 1 98.88 180 LEU A C 1
ATOM 1325 O O . LEU A 1 180 ? 7.359 -8.344 -13.406 1 98.88 180 LEU A O 1
ATOM 1329 N N . GLN A 1 181 ? 6.633 -9.789 -14.969 1 98.56 181 GLN A N 1
ATOM 1330 C CA . GLN A 1 181 ? 5.332 -9.141 -15.07 1 98.56 181 GLN A CA 1
ATOM 1331 C C . GLN A 1 181 ? 4.578 -9.211 -13.742 1 98.56 181 GLN A C 1
ATOM 1333 O O . GLN A 1 181 ? 4.012 -8.211 -13.289 1 98.56 181 GLN A O 1
ATOM 1338 N N . ASN A 1 182 ? 4.559 -10.352 -13.125 1 98.12 182 ASN A N 1
ATOM 1339 C CA . ASN A 1 182 ? 3.893 -10.531 -11.844 1 98.12 182 ASN A CA 1
ATOM 1340 C C . ASN A 1 182 ? 4.531 -9.672 -10.758 1 98.12 182 ASN A C 1
ATOM 1342 O O . ASN A 1 182 ? 3.832 -9.133 -9.891 1 98.12 182 ASN A O 1
ATOM 1346 N N . ALA A 1 183 ? 5.855 -9.594 -10.805 1 98.75 183 ALA A N 1
ATOM 1347 C CA . ALA A 1 183 ? 6.578 -8.828 -9.789 1 98.75 183 ALA A CA 1
ATOM 1348 C C . ALA A 1 183 ? 6.172 -7.359 -9.812 1 98.75 183 ALA A C 1
ATOM 1350 O O . ALA A 1 183 ? 5.809 -6.793 -8.781 1 98.75 183 ALA A O 1
ATOM 1351 N N . VAL A 1 184 ? 6.191 -6.754 -11.016 1 98.81 184 VAL A N 1
ATOM 1352 C CA . VAL A 1 184 ? 5.891 -5.328 -11.086 1 98.81 184 VAL A CA 1
ATOM 1353 C C . VAL A 1 184 ? 4.414 -5.094 -10.781 1 98.81 184 VAL A C 1
ATOM 1355 O O . VAL A 1 184 ? 4.047 -4.062 -10.211 1 98.81 184 VAL A O 1
ATOM 1358 N N . ALA A 1 185 ? 3.541 -6.051 -11.062 1 98.12 185 ALA A N 1
ATOM 1359 C CA . ALA A 1 185 ? 2.123 -5.945 -10.734 1 98.12 185 ALA A CA 1
ATOM 1360 C C . ALA A 1 185 ? 1.919 -5.855 -9.219 1 98.12 185 ALA A C 1
ATOM 1362 O O . ALA A 1 185 ? 0.877 -5.383 -8.758 1 98.12 185 ALA A O 1
ATOM 1363 N N . GLY A 1 186 ? 2.945 -6.309 -8.453 1 98.19 186 GLY A N 1
ATOM 1364 C CA . GLY A 1 186 ? 2.889 -6.203 -7.004 1 98.19 186 GLY A CA 1
ATOM 1365 C C . GLY A 1 186 ? 2.768 -4.77 -6.516 1 98.19 186 GLY A C 1
ATOM 1366 O O . GLY A 1 186 ? 2.273 -4.523 -5.414 1 98.19 186 GLY A O 1
ATOM 1367 N N . LEU A 1 187 ? 3.201 -3.809 -7.352 1 98.44 187 LEU A N 1
ATOM 1368 C CA . LEU A 1 187 ? 3.09 -2.402 -6.977 1 98.44 187 LEU A CA 1
ATOM 1369 C C . LEU A 1 187 ? 1.628 -1.996 -6.82 1 98.44 187 LEU A C 1
ATOM 1371 O O . LEU A 1 187 ? 1.31 -1.1 -6.035 1 98.44 187 LEU A O 1
ATOM 1375 N N . MET A 1 188 ? 0.693 -2.668 -7.52 1 97.81 188 MET A N 1
ATOM 1376 C CA . MET A 1 188 ? -0.736 -2.393 -7.41 1 97.81 188 MET A CA 1
ATOM 1377 C C . MET A 1 188 ? -1.245 -2.707 -6.008 1 97.81 188 MET A C 1
ATOM 1379 O O . MET A 1 188 ? -2.094 -1.991 -5.477 1 97.81 188 MET A O 1
ATOM 1383 N N . VAL A 1 189 ? -0.675 -3.746 -5.398 1 97.5 189 VAL A N 1
ATOM 1384 C CA . VAL A 1 189 ? -1.039 -4.121 -4.035 1 97.5 189 VAL A CA 1
ATOM 1385 C C . VAL A 1 189 ? -0.67 -2.996 -3.072 1 97.5 189 VAL A C 1
ATOM 1387 O O . VAL A 1 189 ? -1.477 -2.607 -2.227 1 97.5 189 VAL A O 1
ATOM 1390 N N . LEU A 1 190 ? 0.487 -2.43 -3.238 1 98.06 190 LEU A N 1
ATOM 1391 C CA . LEU A 1 190 ? 1.016 -1.435 -2.311 1 98.06 190 LEU A CA 1
ATOM 1392 C C . LEU A 1 190 ? 0.278 -0.108 -2.459 1 98.06 190 LEU A C 1
ATOM 1394 O O . LEU A 1 190 ? 0.104 0.623 -1.48 1 98.06 190 LEU A O 1
ATOM 1398 N N . THR A 1 191 ? -0.224 0.157 -3.621 1 97.31 191 THR A N 1
ATOM 1399 C CA . THR A 1 191 ? -0.883 1.436 -3.869 1 97.31 191 THR A CA 1
ATOM 1400 C C . THR A 1 191 ? -2.395 1.307 -3.699 1 97.31 191 THR A C 1
ATOM 1402 O O . THR A 1 191 ? -3.094 2.309 -3.543 1 97.31 191 THR A O 1
ATOM 1405 N N . GLY A 1 192 ? -2.893 0.079 -3.793 1 95.44 192 GLY A N 1
ATOM 1406 C CA . GLY A 1 192 ? -4.332 -0.12 -3.799 1 95.44 192 GLY A CA 1
ATOM 1407 C C . GLY A 1 192 ? -4.992 0.31 -5.098 1 95.44 192 GLY A C 1
ATOM 1408 O O . GLY A 1 192 ? -6.195 0.566 -5.133 1 95.44 192 GLY A O 1
ATOM 1409 N N . ARG A 1 193 ? -4.164 0.433 -6.164 1 96.25 193 ARG A N 1
ATOM 1410 C CA . ARG A 1 193 ? -4.656 0.881 -7.465 1 96.25 193 ARG A CA 1
ATOM 1411 C C . ARG A 1 193 ? -4.605 -0.248 -8.484 1 96.25 193 ARG A C 1
ATOM 1413 O O . ARG A 1 193 ? -3.779 -1.156 -8.375 1 96.25 193 ARG A O 1
ATOM 1420 N N . ARG A 1 194 ? -5.488 -0.197 -9.43 1 96.5 194 ARG A N 1
ATOM 1421 C CA . ARG A 1 194 ? -5.461 -1.148 -10.539 1 96.5 194 ARG A CA 1
ATOM 1422 C C . ARG A 1 194 ? -4.52 -0.68 -11.641 1 96.5 194 ARG A C 1
ATOM 1424 O O . ARG A 1 194 ? -3.641 0.152 -11.398 1 96.5 194 ARG A O 1
ATOM 1431 N N . ALA A 1 195 ? -4.555 -1.237 -12.844 1 96.94 195 ALA A N 1
ATOM 1432 C CA . ALA A 1 195 ? -3.531 -1.081 -13.875 1 96.94 195 ALA A CA 1
ATOM 1433 C C . ALA A 1 195 ? -3.418 0.374 -14.32 1 96.94 195 ALA A C 1
ATOM 1435 O O . ALA A 1 195 ? -2.359 0.808 -14.781 1 96.94 195 ALA A O 1
ATOM 1436 N N . GLY A 1 196 ? -4.434 1.128 -14.141 1 97.44 196 GLY A N 1
ATOM 1437 C CA . GLY A 1 196 ? -4.418 2.523 -14.547 1 97.44 196 GLY A CA 1
ATOM 1438 C C . GLY A 1 196 ? -3.299 3.318 -13.898 1 97.44 196 GLY A C 1
ATOM 1439 O O . GLY A 1 196 ? -2.861 4.34 -14.438 1 97.44 196 GLY A O 1
ATOM 1440 N N . MET A 1 197 ? -2.809 2.889 -12.758 1 97.25 197 MET A N 1
ATOM 1441 C CA . MET A 1 197 ? -1.775 3.625 -12.031 1 97.25 197 MET A CA 1
ATOM 1442 C C . MET A 1 197 ? -0.492 3.711 -12.852 1 97.25 197 MET A C 1
ATOM 1444 O O . MET A 1 197 ? 0.309 4.629 -12.664 1 97.25 197 MET A O 1
ATOM 1448 N N . PHE A 1 198 ? -0.237 2.783 -13.734 1 97.81 198 PHE A N 1
ATOM 1449 C CA . PHE A 1 198 ? 1.002 2.74 -14.508 1 97.81 198 PHE A CA 1
ATOM 1450 C C . PHE A 1 198 ? 1.052 3.877 -15.516 1 97.81 198 PHE A C 1
ATOM 1452 O O . PHE A 1 198 ? 2.1 4.137 -16.109 1 97.81 198 PHE A O 1
ATOM 1459 N N . ALA A 1 199 ? -0.085 4.531 -15.695 1 96.38 199 ALA A N 1
ATOM 1460 C CA . ALA A 1 199 ? -0.095 5.703 -16.578 1 96.38 199 ALA A CA 1
ATOM 1461 C C . ALA A 1 199 ? 0.654 6.867 -15.938 1 96.38 199 ALA A C 1
ATOM 1463 O O . ALA A 1 199 ? 1.014 7.832 -16.609 1 96.38 199 ALA A O 1
ATOM 1464 N N . ARG A 1 200 ? 0.766 6.828 -14.656 1 96.94 200 ARG A N 1
ATOM 1465 C CA . ARG A 1 200 ? 1.561 7.848 -13.984 1 96.94 200 ARG A CA 1
ATOM 1466 C C . ARG A 1 200 ? 3.031 7.746 -14.383 1 96.94 200 ARG A C 1
ATOM 1468 O O . ARG A 1 200 ? 3.609 6.66 -14.367 1 96.94 200 ARG A O 1
ATOM 1475 N N . GLU A 1 201 ? 3.635 8.859 -14.617 1 97.19 201 GLU A N 1
ATOM 1476 C CA . GLU A 1 201 ? 5.027 8.883 -15.055 1 97.19 201 GLU A CA 1
ATOM 1477 C C . GLU A 1 201 ? 5.961 8.375 -13.961 1 97.19 201 GLU A C 1
ATOM 1479 O O . GLU A 1 201 ? 6.926 7.66 -14.25 1 97.19 201 GLU A O 1
ATOM 1484 N N . ASP A 1 202 ? 5.68 8.742 -12.781 1 97.56 202 ASP A N 1
ATOM 1485 C CA . ASP A 1 202 ? 6.551 8.336 -11.688 1 97.56 202 ASP A CA 1
ATOM 1486 C C . ASP A 1 202 ? 6.43 6.836 -11.414 1 97.56 202 ASP A C 1
ATOM 1488 O O . ASP A 1 202 ? 7.414 6.18 -11.07 1 97.56 202 ASP A O 1
ATOM 1492 N N . ILE A 1 203 ? 5.297 6.227 -11.609 1 98.31 203 ILE A N 1
ATOM 1493 C CA . ILE A 1 203 ? 5.117 4.789 -11.438 1 98.31 203 ILE A CA 1
ATOM 1494 C C . ILE A 1 203 ? 5.758 4.051 -12.617 1 98.31 203 ILE A C 1
ATOM 1496 O O . ILE A 1 203 ? 6.352 2.984 -12.438 1 98.31 203 ILE A O 1
ATOM 1500 N N . THR A 1 204 ? 5.617 4.629 -13.82 1 98.56 204 THR A N 1
ATOM 1501 C CA . THR A 1 204 ? 6.309 4.059 -14.969 1 98.56 204 THR A CA 1
ATOM 1502 C C . THR A 1 204 ? 7.812 3.982 -14.711 1 98.56 204 THR A C 1
ATOM 1504 O O . THR A 1 204 ? 8.43 2.934 -14.914 1 98.56 204 THR A O 1
ATOM 1507 N N . ALA A 1 205 ? 8.352 5.062 -14.219 1 98.75 205 ALA A N 1
ATOM 1508 C CA . ALA A 1 205 ? 9.789 5.109 -13.953 1 98.75 205 ALA A CA 1
ATOM 1509 C C . ALA A 1 205 ? 10.172 4.098 -12.875 1 98.75 205 ALA A C 1
ATOM 1511 O O . ALA A 1 205 ? 11.164 3.375 -13.023 1 98.75 205 ALA A O 1
ATOM 1512 N N . LEU A 1 206 ? 9.414 4.016 -11.805 1 98.81 206 LEU A N 1
ATOM 1513 C CA . LEU A 1 206 ? 9.672 3.061 -10.734 1 98.81 206 LEU A CA 1
ATOM 1514 C C . LEU A 1 206 ? 9.539 1.628 -11.234 1 98.81 206 LEU A C 1
ATOM 1516 O O . LEU A 1 206 ? 10.375 0.777 -10.93 1 98.81 206 LEU A O 1
ATOM 1520 N N . GLY A 1 207 ? 8.445 1.388 -11.992 1 98.88 207 GLY A N 1
ATOM 1521 C CA . GLY A 1 207 ? 8.234 0.061 -12.547 1 98.88 207 GLY A CA 1
ATOM 1522 C C . GLY A 1 207 ? 9.383 -0.399 -13.43 1 98.88 207 GLY A C 1
ATOM 1523 O O . GLY A 1 207 ? 9.828 -1.546 -13.336 1 98.88 207 GLY A O 1
ATOM 1524 N N . LEU A 1 208 ? 9.891 0.502 -14.281 1 98.94 208 LEU A N 1
ATOM 1525 C CA . LEU A 1 208 ? 11.008 0.173 -15.164 1 98.94 208 LEU A CA 1
ATOM 1526 C C . LEU A 1 208 ? 12.266 -0.137 -14.359 1 98.94 208 LEU A C 1
ATOM 1528 O O . LEU A 1 208 ? 12.961 -1.111 -14.641 1 98.94 208 LEU A O 1
ATOM 1532 N N . ALA A 1 209 ? 12.516 0.669 -13.367 1 98.88 209 ALA A N 1
ATOM 1533 C CA . ALA A 1 209 ? 13.68 0.43 -12.523 1 98.88 209 ALA A CA 1
ATOM 1534 C C . ALA A 1 209 ? 13.586 -0.922 -11.82 1 98.88 209 ALA A C 1
ATOM 1536 O O . ALA A 1 209 ? 14.555 -1.675 -11.773 1 98.88 209 ALA A O 1
ATOM 1537 N N . TYR A 1 210 ? 12.469 -1.228 -11.281 1 98.94 210 TYR A N 1
ATOM 1538 C CA . TYR A 1 210 ? 12.242 -2.49 -10.586 1 98.94 210 TYR A CA 1
ATOM 1539 C C . TYR A 1 210 ? 12.398 -3.672 -11.531 1 98.94 210 TYR A C 1
ATOM 1541 O O . TYR A 1 210 ? 13.055 -4.66 -11.203 1 98.94 210 TYR A O 1
ATOM 1549 N N . LEU A 1 211 ? 11.82 -3.504 -12.734 1 98.94 211 LEU A N 1
ATOM 1550 C CA . LEU A 1 211 ? 11.906 -4.566 -13.727 1 98.94 211 LEU A CA 1
ATOM 1551 C C . LEU A 1 211 ? 13.344 -4.777 -14.172 1 98.94 211 LEU A C 1
ATOM 1553 O O . LEU A 1 211 ? 13.758 -5.91 -14.438 1 98.94 211 LEU A O 1
ATOM 1557 N N . ARG A 1 212 ? 14.094 -3.74 -14.312 1 98.94 212 ARG A N 1
ATOM 1558 C CA . ARG A 1 212 ? 15.5 -3.889 -14.688 1 98.94 212 ARG A CA 1
ATOM 1559 C C . ARG A 1 212 ? 16.281 -4.633 -13.609 1 98.94 212 ARG A C 1
ATOM 1561 O O . ARG A 1 212 ? 17.141 -5.457 -13.914 1 98.94 212 ARG A O 1
ATOM 1568 N N . GLU A 1 213 ? 15.945 -4.289 -12.344 1 98.88 213 GLU A N 1
ATOM 1569 C CA . GLU A 1 213 ? 16.516 -5.047 -11.234 1 98.88 213 GLU A CA 1
ATOM 1570 C C . GLU A 1 213 ? 16.156 -6.523 -11.336 1 98.88 213 GLU A C 1
ATOM 1572 O O . GLU A 1 213 ? 17.031 -7.391 -11.242 1 98.88 213 GLU A O 1
ATOM 1577 N N . CYS A 1 214 ? 14.93 -6.848 -11.578 1 98.94 214 CYS A N 1
ATOM 1578 C CA . CYS A 1 214 ? 14.453 -8.219 -11.703 1 98.94 214 CYS A CA 1
ATOM 1579 C C . CYS A 1 214 ? 15.109 -8.914 -12.898 1 98.94 214 CYS A C 1
ATOM 1581 O O . CYS A 1 214 ? 15.43 -10.102 -12.828 1 98.94 214 CYS A O 1
ATOM 1583 N N . LEU A 1 215 ? 15.266 -8.164 -13.961 1 98.94 215 LEU A N 1
ATOM 1584 C CA . LEU A 1 215 ? 15.852 -8.695 -15.188 1 98.94 215 LEU A CA 1
ATOM 1585 C C . LEU A 1 215 ? 17.266 -9.195 -14.938 1 98.94 215 LEU A C 1
ATOM 1587 O O . LEU A 1 215 ? 17.656 -10.258 -15.438 1 98.94 215 LEU A O 1
ATOM 1591 N N . GLN A 1 216 ? 18.016 -8.461 -14.164 1 98.94 216 GLN A N 1
ATOM 1592 C CA . GLN A 1 216 ? 19.391 -8.883 -13.852 1 98.94 216 GLN A CA 1
ATOM 1593 C C . GLN A 1 216 ? 19.391 -10.219 -13.117 1 98.94 216 GLN A C 1
ATOM 1595 O O . GLN A 1 216 ? 20.188 -11.102 -13.445 1 98.94 216 GLN A O 1
ATOM 1600 N N . VAL A 1 217 ? 18.516 -10.367 -12.195 1 98.94 217 VAL A N 1
ATOM 1601 C CA . VAL A 1 217 ? 18.438 -11.609 -11.43 1 98.94 217 VAL A CA 1
ATOM 1602 C C . VAL A 1 217 ? 17.953 -12.742 -12.328 1 98.94 217 VAL A C 1
ATOM 1604 O O . VAL A 1 217 ? 18.5 -13.852 -12.289 1 98.94 217 VAL A O 1
ATOM 1607 N N . ALA A 1 218 ? 16.938 -12.43 -13.156 1 98.94 218 ALA A N 1
ATOM 1608 C CA . ALA A 1 218 ? 16.406 -13.438 -14.07 1 98.94 218 ALA A CA 1
ATOM 1609 C C . ALA A 1 218 ? 17.5 -13.984 -14.984 1 98.94 218 ALA A C 1
ATOM 1611 O O . ALA A 1 218 ? 17.594 -15.195 -15.188 1 98.94 218 ALA A O 1
ATOM 1612 N N . ARG A 1 219 ? 18.328 -13.125 -15.5 1 98.94 219 ARG A N 1
ATOM 1613 C CA . ARG A 1 219 ? 19.406 -13.531 -16.406 1 98.94 219 ARG A CA 1
ATOM 1614 C C . ARG A 1 219 ? 20.453 -14.359 -15.664 1 98.94 219 ARG A C 1
ATOM 1616 O O . ARG A 1 219 ? 20.969 -15.336 -16.203 1 98.94 219 ARG A O 1
ATOM 1623 N N . ALA A 1 220 ? 20.719 -13.977 -14.438 1 98.94 220 ALA A N 1
ATOM 1624 C CA . ALA A 1 220 ? 21.656 -14.758 -13.625 1 98.94 220 ALA A CA 1
ATOM 1625 C C . ALA A 1 220 ? 21.109 -16.156 -13.367 1 98.94 220 ALA A C 1
ATOM 1627 O O . ALA A 1 220 ? 21.875 -17.109 -13.195 1 98.94 220 ALA A O 1
ATOM 1628 N N . GLU A 1 221 ? 19.812 -16.312 -13.406 1 98.75 221 GLU A N 1
ATOM 1629 C CA . GLU A 1 221 ? 19.141 -17.594 -13.188 1 98.75 221 GLU A CA 1
ATOM 1630 C C . GLU A 1 221 ? 19.031 -18.375 -14.492 1 98.75 221 GLU A C 1
ATOM 1632 O O . GLU A 1 221 ? 18.453 -19.469 -14.516 1 98.75 221 GLU A O 1
ATOM 1637 N N . GLY A 1 222 ? 19.484 -17.781 -15.602 1 98.69 222 GLY A N 1
ATOM 1638 C CA . GLY A 1 222 ? 19.594 -18.531 -16.844 1 98.69 222 GLY A CA 1
ATOM 1639 C C . GLY A 1 222 ? 18.547 -18.125 -17.875 1 98.69 222 GLY A C 1
ATOM 1640 O O . GLY A 1 222 ? 18.469 -18.734 -18.953 1 98.69 222 GLY A O 1
ATOM 1641 N N . ALA A 1 223 ? 17.766 -17.125 -17.594 1 98.88 223 ALA A N 1
ATOM 1642 C CA . ALA A 1 223 ? 16.75 -16.672 -18.547 1 98.88 223 ALA A CA 1
ATOM 1643 C C . ALA A 1 223 ? 17.375 -15.844 -19.656 1 98.88 223 ALA A C 1
ATOM 1645 O O . ALA A 1 223 ? 18.188 -14.953 -19.406 1 98.88 223 ALA A O 1
ATOM 1646 N N . ALA A 1 224 ? 16.969 -16.156 -20.844 1 98.81 224 ALA A N 1
ATOM 1647 C CA . ALA A 1 224 ? 17.422 -15.391 -22.016 1 98.81 224 ALA A CA 1
ATOM 1648 C C . ALA A 1 224 ? 16.453 -14.266 -22.344 1 98.81 224 ALA A C 1
ATOM 1650 O O . ALA A 1 224 ? 15.766 -14.312 -23.359 1 98.81 224 ALA A O 1
ATOM 1651 N N . LEU A 1 225 ? 16.484 -13.234 -21.531 1 98.88 225 LEU A N 1
ATOM 1652 C CA . LEU A 1 225 ? 15.602 -12.086 -21.688 1 98.88 225 LEU A CA 1
ATOM 1653 C C . LEU A 1 225 ? 16.375 -10.867 -22.172 1 98.88 225 LEU A C 1
ATOM 1655 O O . LEU A 1 225 ? 17.469 -10.586 -21.688 1 98.88 225 LEU A O 1
ATOM 1659 N N . GLY A 1 226 ? 15.852 -10.188 -23.156 1 98.75 226 GLY A N 1
ATOM 1660 C CA . GLY A 1 226 ? 16.516 -9.031 -23.734 1 98.75 226 GLY A CA 1
ATOM 1661 C C . GLY A 1 226 ? 16.312 -7.762 -22.938 1 98.75 226 GLY A C 1
ATOM 1662 O O . GLY A 1 226 ? 15.492 -7.723 -22.016 1 98.75 226 GLY A O 1
ATOM 1663 N N . ASP A 1 227 ? 17.047 -6.715 -23.312 1 98.62 227 ASP A N 1
ATOM 1664 C CA . ASP A 1 227 ? 17.047 -5.438 -22.609 1 98.62 227 ASP A CA 1
ATOM 1665 C C . ASP A 1 227 ? 15.695 -4.734 -22.75 1 98.62 227 ASP A C 1
ATOM 1667 O O . ASP A 1 227 ? 15.367 -3.838 -21.969 1 98.62 227 ASP A O 1
ATOM 1671 N N . SER A 1 228 ? 14.898 -5.121 -23.703 1 98.62 228 SER A N 1
ATOM 1672 C CA . SER A 1 228 ? 13.664 -4.41 -24 1 98.62 228 SER A CA 1
ATOM 1673 C C . SER A 1 228 ? 12.5 -4.945 -23.156 1 98.62 228 SER A C 1
ATOM 1675 O O . SER A 1 228 ? 11.422 -4.348 -23.125 1 98.62 228 SER A O 1
ATOM 1677 N N . VAL A 1 229 ? 12.703 -5.992 -22.422 1 98.81 229 VAL A N 1
ATOM 1678 C CA . VAL A 1 229 ? 11.625 -6.711 -21.75 1 98.81 229 VAL A CA 1
ATOM 1679 C C . VAL A 1 229 ? 10.953 -5.797 -20.734 1 98.81 229 VAL A C 1
ATOM 1681 O O . VAL A 1 229 ? 9.719 -5.73 -20.656 1 98.81 229 VAL A O 1
ATOM 1684 N N . PRO A 1 230 ? 11.734 -4.984 -19.953 1 98.88 230 PRO A N 1
ATOM 1685 C CA . PRO A 1 230 ? 11.07 -4.082 -19.016 1 98.88 230 PRO A CA 1
ATOM 1686 C C . PRO A 1 230 ? 10.102 -3.119 -19.703 1 98.88 230 PRO A C 1
ATOM 1688 O O . PRO A 1 230 ? 8.945 -2.992 -19.281 1 98.88 230 PRO A O 1
ATOM 1691 N N . GLU A 1 231 ? 10.492 -2.523 -20.766 1 98.88 231 GLU A N 1
ATOM 1692 C CA . GLU A 1 231 ? 9.648 -1.587 -21.5 1 98.88 231 GLU A CA 1
ATOM 1693 C C . GLU A 1 231 ? 8.43 -2.289 -22.094 1 98.88 231 GLU A C 1
ATOM 1695 O O . GLU A 1 231 ? 7.34 -1.719 -22.141 1 98.88 231 GLU A O 1
ATOM 1700 N N . GLU A 1 232 ? 8.656 -3.457 -22.594 1 98.88 232 GLU A N 1
ATOM 1701 C CA . GLU A 1 232 ? 7.559 -4.23 -23.156 1 98.88 232 GLU A CA 1
ATOM 1702 C C . GLU A 1 232 ? 6.492 -4.52 -22.109 1 98.88 232 GLU A C 1
ATOM 1704 O O . GLU A 1 232 ? 5.293 -4.406 -22.375 1 98.88 232 GLU A O 1
ATOM 1709 N N . ILE A 1 233 ? 6.938 -4.902 -20.953 1 98.75 233 ILE A N 1
ATOM 1710 C CA . ILE A 1 233 ? 6.008 -5.223 -19.875 1 98.75 233 ILE A CA 1
ATOM 1711 C C . ILE A 1 233 ? 5.23 -3.971 -19.469 1 98.75 233 ILE A C 1
ATOM 1713 O O . ILE A 1 233 ? 4.004 -4.004 -19.359 1 98.75 233 ILE A O 1
ATOM 1717 N N . ILE A 1 234 ? 5.902 -2.842 -19.25 1 98.81 234 ILE A N 1
ATOM 1718 C CA . ILE A 1 234 ? 5.254 -1.601 -18.844 1 98.81 234 ILE A CA 1
ATOM 1719 C C . ILE A 1 234 ? 4.297 -1.14 -19.953 1 98.81 234 ILE A C 1
ATOM 1721 O O . ILE A 1 234 ? 3.191 -0.671 -19.656 1 98.81 234 ILE A O 1
ATOM 1725 N N . ALA A 1 235 ? 4.695 -1.277 -21.219 1 98.69 235 ALA A N 1
ATOM 1726 C CA . ALA A 1 235 ? 3.818 -0.942 -22.344 1 98.69 235 ALA A CA 1
ATOM 1727 C C . ALA A 1 235 ? 2.533 -1.763 -22.297 1 98.69 235 ALA A C 1
ATOM 1729 O O . ALA A 1 235 ? 1.464 -1.273 -22.672 1 98.69 235 ALA A O 1
ATOM 1730 N N . GLY A 1 236 ? 2.641 -2.988 -21.938 1 98.06 236 GLY A N 1
ATOM 1731 C CA . GLY A 1 236 ? 1.463 -3.818 -21.75 1 98.06 236 GLY A CA 1
ATOM 1732 C C . GLY A 1 236 ? 0.487 -3.254 -20.734 1 98.06 236 GLY A C 1
ATOM 1733 O O . GLY A 1 236 ? -0.723 -3.232 -20.969 1 98.06 236 GLY A O 1
ATOM 1734 N N . PHE A 1 237 ? 0.997 -2.787 -19.609 1 97.69 237 PHE A N 1
ATOM 1735 C CA . PHE A 1 237 ? 0.144 -2.168 -18.609 1 97.69 237 PHE A CA 1
ATOM 1736 C C . PHE A 1 237 ? -0.443 -0.86 -19.125 1 97.69 237 PHE A C 1
ATOM 1738 O O . PHE A 1 237 ? -1.584 -0.517 -18.797 1 97.69 237 PHE A O 1
ATOM 1745 N N . HIS A 1 238 ? 0.327 -0.106 -19.906 1 97.88 238 HIS A N 1
ATOM 1746 C CA . HIS A 1 238 ? -0.17 1.137 -20.484 1 97.88 238 HIS A CA 1
ATOM 1747 C C . HIS A 1 238 ? -1.353 0.879 -21.406 1 97.88 238 HIS A C 1
ATOM 1749 O O . HIS A 1 238 ? -2.258 1.71 -21.516 1 97.88 238 HIS A O 1
ATOM 1755 N N . ARG A 1 239 ? -1.383 -0.228 -22.031 1 97.31 239 ARG A N 1
ATOM 1756 C CA . ARG A 1 239 ? -2.418 -0.55 -23.016 1 97.31 239 ARG A CA 1
ATOM 1757 C C . ARG A 1 239 ? -3.617 -1.213 -22.344 1 97.31 239 ARG A C 1
ATOM 1759 O O . ARG A 1 239 ? -4.695 -1.295 -22.938 1 97.31 239 ARG A O 1
ATOM 1766 N N . ALA A 1 240 ? -3.428 -1.729 -21.219 1 95.25 240 ALA A N 1
ATOM 1767 C CA . ALA A 1 240 ? -4.488 -2.449 -20.516 1 95.25 240 ALA A CA 1
ATOM 1768 C C . ALA A 1 240 ? -5.59 -1.497 -20.062 1 95.25 240 ALA A C 1
ATOM 1770 O O . ALA A 1 240 ? -5.344 -0.306 -19.859 1 95.25 240 ALA A O 1
ATOM 1771 N N . PRO A 1 241 ? -6.875 -2.035 -19.938 1 94.56 241 PRO A N 1
ATOM 1772 C CA . PRO A 1 241 ? -7.898 -1.213 -19.297 1 94.56 241 PRO A CA 1
ATOM 1773 C C . PRO A 1 241 ? -7.461 -0.705 -17.922 1 94.56 241 PRO A C 1
ATOM 1775 O O . PRO A 1 241 ? -6.824 -1.438 -17.156 1 94.56 241 PRO A O 1
ATOM 1778 N N . ALA A 1 242 ? -7.848 0.49 -17.594 1 95.44 242 ALA A N 1
ATOM 1779 C CA . ALA A 1 242 ? -7.41 1.13 -16.359 1 95.44 242 ALA A CA 1
ATOM 1780 C C . ALA A 1 242 ? -7.898 0.354 -15.141 1 95.44 242 ALA A C 1
ATOM 1782 O O . ALA A 1 242 ? -7.273 0.398 -14.078 1 95.44 242 ALA A O 1
ATOM 1783 N N . ASP A 1 243 ? -8.953 -0.39 -15.328 1 94.19 243 ASP A N 1
ATOM 1784 C CA . ASP A 1 243 ? -9.555 -1.082 -14.195 1 94.19 243 ASP A CA 1
ATOM 1785 C C . ASP A 1 243 ? -9.094 -2.535 -14.133 1 94.19 243 ASP A C 1
ATOM 1787 O O . ASP A 1 243 ? -9.586 -3.314 -13.312 1 94.19 243 ASP A O 1
ATOM 1791 N N . LEU A 1 244 ? -8.125 -2.895 -14.992 1 93.38 244 LEU A N 1
ATOM 1792 C CA . LEU A 1 244 ? -7.578 -4.246 -14.945 1 93.38 244 LEU A CA 1
ATOM 1793 C C . LEU A 1 244 ? -6.953 -4.535 -13.586 1 93.38 244 LEU A C 1
ATOM 1795 O O . LEU A 1 244 ? -6.156 -3.74 -13.086 1 93.38 244 LEU A O 1
ATOM 1799 N N . SER A 1 245 ? -7.387 -5.633 -13.016 1 92.94 245 SER A N 1
ATOM 1800 C CA . SER A 1 245 ? -6.828 -6.098 -11.75 1 92.94 245 SER A CA 1
ATOM 1801 C C . SER A 1 245 ? -5.926 -7.312 -11.953 1 92.94 245 SER A C 1
ATOM 1803 O O . SER A 1 245 ? -5.703 -7.742 -13.086 1 92.94 245 SER A O 1
ATOM 1805 N N . THR A 1 246 ? -5.281 -7.711 -10.898 1 93.12 246 THR A N 1
ATOM 1806 C CA . THR A 1 246 ? -4.457 -8.914 -10.906 1 93.12 246 THR A CA 1
ATOM 1807 C C . THR A 1 246 ? -4.891 -9.867 -9.797 1 93.12 246 THR A C 1
ATOM 1809 O O . THR A 1 246 ? -5.652 -9.492 -8.906 1 93.12 246 THR A O 1
ATOM 1812 N N . SER A 1 247 ? -4.445 -11.125 -9.914 1 92.31 247 SER A N 1
ATOM 1813 C CA . SER A 1 247 ? -4.82 -12.133 -8.93 1 92.31 247 SER A CA 1
ATOM 1814 C C . SER A 1 247 ? -4.344 -11.742 -7.535 1 92.31 247 SER A C 1
ATOM 1816 O O . SER A 1 247 ? -5.043 -11.977 -6.547 1 92.31 247 SER A O 1
ATOM 1818 N N . ILE A 1 248 ? -3.16 -11.133 -7.438 1 95.12 248 ILE A N 1
ATOM 1819 C CA . ILE A 1 248 ? -2.637 -10.781 -6.121 1 95.12 248 ILE A CA 1
ATOM 1820 C C . ILE A 1 248 ? -3.406 -9.586 -5.562 1 95.12 248 ILE A C 1
ATOM 1822 O O . ILE A 1 248 ? -3.627 -9.492 -4.355 1 95.12 248 ILE A O 1
ATOM 1826 N N . MET A 1 249 ? -3.811 -8.703 -6.406 1 93.94 249 MET A N 1
ATOM 1827 C CA . MET A 1 249 ? -4.641 -7.578 -5.977 1 93.94 249 MET A CA 1
ATOM 1828 C C . MET A 1 249 ? -5.988 -8.062 -5.461 1 93.94 249 MET A C 1
ATOM 1830 O O . MET A 1 249 ? -6.488 -7.566 -4.453 1 93.94 249 MET A O 1
ATOM 1834 N N . ILE A 1 250 ? -6.59 -9.047 -6.137 1 92.19 250 ILE A N 1
ATOM 1835 C CA . ILE A 1 250 ? -7.863 -9.617 -5.719 1 92.19 250 ILE A CA 1
ATOM 1836 C C . ILE A 1 250 ? -7.719 -10.258 -4.336 1 92.19 250 ILE A C 1
ATOM 1838 O O . ILE A 1 250 ? -8.594 -10.109 -3.482 1 92.19 250 ILE A O 1
ATOM 1842 N N . ASP A 1 251 ? -6.609 -10.953 -4.137 1 93.62 251 ASP A N 1
ATOM 1843 C CA . ASP A 1 251 ? -6.34 -11.508 -2.816 1 93.62 251 ASP A CA 1
ATOM 1844 C C . ASP A 1 251 ? -6.246 -10.406 -1.764 1 93.62 251 ASP A C 1
ATOM 1846 O O . ASP A 1 251 ? -6.797 -10.539 -0.668 1 93.62 251 ASP A O 1
ATOM 1850 N N . ARG A 1 252 ? -5.609 -9.328 -2.084 1 94.12 252 ARG A N 1
ATOM 1851 C CA . ARG A 1 252 ? -5.477 -8.188 -1.184 1 94.12 252 ARG A CA 1
ATOM 1852 C C . ARG A 1 252 ? -6.84 -7.621 -0.809 1 94.12 252 ARG A C 1
ATOM 1854 O O . ARG A 1 252 ? -7.121 -7.395 0.369 1 94.12 252 ARG A O 1
ATOM 1861 N N . LEU A 1 253 ? -7.668 -7.422 -1.743 1 90.38 253 LEU A N 1
ATOM 1862 C CA . LEU A 1 253 ? -8.984 -6.828 -1.553 1 90.38 253 LEU A CA 1
ATOM 1863 C C . LEU A 1 253 ? -9.875 -7.734 -0.711 1 90.38 253 LEU A C 1
ATOM 1865 O O . LEU A 1 253 ? -10.75 -7.258 0.015 1 90.38 253 LEU A O 1
ATOM 1869 N N . ASN A 1 254 ? -9.586 -9.031 -0.753 1 90.56 254 ASN A N 1
ATOM 1870 C CA . ASN A 1 254 ? -10.406 -9.992 -0.033 1 90.56 254 ASN A CA 1
ATOM 1871 C C . ASN A 1 254 ? -9.766 -10.406 1.29 1 90.56 254 ASN A C 1
ATOM 1873 O O . ASN A 1 254 ? -10.234 -11.336 1.946 1 90.56 254 ASN A O 1
ATOM 1877 N N . GLY A 1 255 ? -8.633 -9.797 1.642 1 90.75 255 GLY A N 1
ATOM 1878 C CA . GLY A 1 255 ? -7.984 -10.062 2.914 1 90.75 255 GLY A CA 1
ATOM 1879 C C . GLY A 1 255 ? -7.34 -11.438 2.98 1 90.75 255 GLY A C 1
ATOM 1880 O O . GLY A 1 255 ? -7.285 -12.055 4.047 1 90.75 255 GLY A O 1
ATOM 1881 N N . ARG A 1 256 ? -6.934 -11.984 1.862 1 92.94 256 ARG A N 1
ATOM 1882 C CA . ARG A 1 256 ? -6.281 -13.289 1.784 1 92.94 256 ARG A CA 1
ATOM 1883 C C . ARG A 1 256 ? -4.766 -13.141 1.758 1 92.94 256 ARG A C 1
ATOM 1885 O O . ARG A 1 256 ? -4.246 -12.078 1.4 1 92.94 256 ARG A O 1
ATOM 1892 N N . PRO A 1 257 ? -4.043 -14.203 2.182 1 95.56 257 PRO A N 1
ATOM 1893 C CA . PRO A 1 257 ? -2.582 -14.164 2.047 1 95.56 257 PRO A CA 1
ATOM 1894 C C . PRO A 1 257 ? -2.129 -13.945 0.605 1 95.56 257 PRO A C 1
ATOM 1896 O O . PRO A 1 257 ? -2.74 -14.477 -0.325 1 95.56 257 PRO A O 1
ATOM 1899 N N . LEU A 1 258 ? -1.076 -13.195 0.486 1 97.56 258 LEU A N 1
ATOM 1900 C CA . LEU A 1 258 ? -0.55 -12.859 -0.833 1 97.56 258 LEU A CA 1
ATOM 1901 C C . LEU A 1 258 ? 0.604 -13.781 -1.209 1 97.56 258 LEU A C 1
ATOM 1903 O O . LEU A 1 258 ? 1.344 -14.242 -0.337 1 97.56 258 LEU A O 1
ATOM 1907 N N . GLU A 1 259 ? 0.777 -14.031 -2.453 1 97.69 259 GLU A N 1
ATOM 1908 C CA . GLU A 1 259 ? 1.887 -14.828 -2.961 1 97.69 259 GLU A CA 1
ATOM 1909 C C . GLU A 1 259 ? 3.125 -13.969 -3.197 1 97.69 259 GLU A C 1
ATOM 1911 O O . GLU A 1 259 ? 3.787 -14.094 -4.23 1 97.69 259 GLU A O 1
ATOM 1916 N N . TRP A 1 260 ? 3.432 -13.109 -2.295 1 98.06 260 TRP A N 1
ATOM 1917 C CA . TRP A 1 260 ? 4.527 -12.156 -2.414 1 98.06 260 TRP A CA 1
ATOM 1918 C C . TRP A 1 260 ? 5.871 -12.867 -2.475 1 98.06 260 TRP A C 1
ATOM 1920 O O . TRP A 1 260 ? 6.785 -12.438 -3.18 1 98.06 260 TRP A O 1
ATOM 1930 N N . ASP A 1 261 ? 6.016 -13.977 -1.803 1 97.88 261 ASP A N 1
ATOM 1931 C CA . ASP A 1 261 ? 7.309 -14.641 -1.677 1 97.88 261 ASP A CA 1
ATOM 1932 C C . ASP A 1 261 ? 7.746 -15.25 -3.01 1 97.88 261 ASP A C 1
ATOM 1934 O O . ASP A 1 261 ? 8.875 -15.039 -3.449 1 97.88 261 ASP A O 1
ATOM 1938 N N . ILE A 1 262 ? 6.797 -15.859 -3.713 1 97.75 262 ILE A N 1
ATOM 1939 C CA . ILE A 1 262 ? 7.148 -16.562 -4.941 1 97.75 262 ILE A CA 1
ATOM 1940 C C . ILE A 1 262 ? 7.148 -15.586 -6.113 1 97.75 262 ILE A C 1
ATOM 1942 O O . ILE A 1 262 ? 7.699 -15.883 -7.176 1 97.75 262 ILE A O 1
ATOM 1946 N N . ARG A 1 263 ? 6.535 -14.445 -5.934 1 98.12 263 ARG A N 1
ATOM 1947 C CA . ARG A 1 263 ? 6.457 -13.453 -7.008 1 98.12 263 ARG A CA 1
ATOM 1948 C C . ARG A 1 263 ? 7.551 -12.398 -6.859 1 98.12 263 ARG A C 1
ATOM 1950 O O . ARG A 1 263 ? 8.117 -11.945 -7.855 1 98.12 263 ARG A O 1
ATOM 1957 N N . ASN A 1 264 ? 7.844 -12.008 -5.625 1 98.81 264 ASN A N 1
ATOM 1958 C CA . ASN A 1 264 ? 8.758 -10.898 -5.375 1 98.81 264 ASN A CA 1
ATOM 1959 C C . ASN A 1 264 ? 9.93 -11.328 -4.488 1 98.81 264 ASN A C 1
ATOM 1961 O O . ASN A 1 264 ? 11.078 -11.016 -4.781 1 98.81 264 ASN A O 1
ATOM 1965 N N . GLY A 1 265 ? 9.633 -12.086 -3.434 1 98.69 265 GLY A N 1
ATOM 1966 C CA . GLY A 1 265 ? 10.68 -12.539 -2.531 1 98.69 265 GLY A CA 1
ATOM 1967 C C . GLY A 1 265 ? 11.75 -13.352 -3.227 1 98.69 265 GLY A C 1
ATOM 1968 O O . GLY A 1 265 ? 12.922 -13.297 -2.854 1 98.69 265 GLY A O 1
ATOM 1969 N N . VAL A 1 266 ? 11.344 -14.07 -4.188 1 98.75 266 VAL A N 1
ATOM 1970 C CA . VAL A 1 266 ? 12.258 -14.945 -4.922 1 98.75 266 VAL A CA 1
ATOM 1971 C C . VAL A 1 266 ? 13.336 -14.109 -5.613 1 98.75 266 VAL A C 1
ATOM 1973 O O . VAL A 1 266 ? 14.492 -14.523 -5.699 1 98.75 266 VAL A O 1
ATOM 1976 N N . VAL A 1 267 ? 13.016 -12.898 -6.16 1 98.88 267 VAL A N 1
ATOM 1977 C CA . VAL A 1 267 ? 13.992 -12.039 -6.812 1 98.88 267 VAL A CA 1
ATOM 1978 C C . VAL A 1 267 ? 15.039 -11.578 -5.797 1 98.88 267 VAL A C 1
ATOM 1980 O O . VAL A 1 267 ? 16.234 -11.602 -6.074 1 98.88 267 VAL A O 1
ATOM 1983 N N . GLN A 1 268 ? 14.57 -11.18 -4.645 1 98.62 268 GLN A N 1
ATOM 1984 C CA 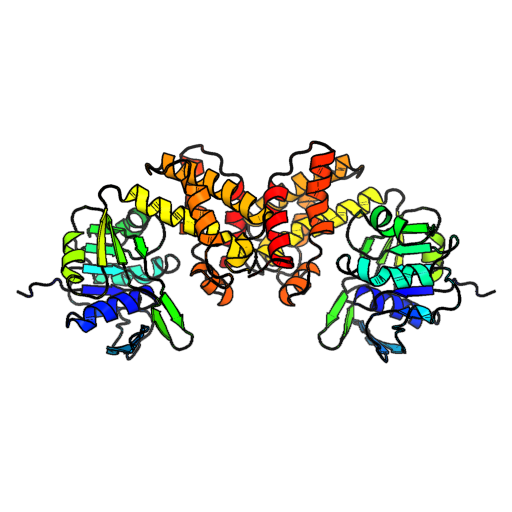. GLN A 1 268 ? 15.445 -10.719 -3.57 1 98.62 268 GLN A CA 1
ATOM 1985 C C . GLN A 1 268 ? 16.406 -11.828 -3.131 1 98.62 268 GLN A C 1
ATOM 1987 O O . GLN A 1 268 ? 17.625 -11.617 -3.078 1 98.62 268 GLN A O 1
ATOM 1992 N N . ARG A 1 269 ? 15.844 -13.031 -2.789 1 98.12 269 ARG A N 1
ATOM 1993 C CA . ARG A 1 269 ? 16.688 -14.094 -2.258 1 98.12 269 ARG A CA 1
ATOM 1994 C C . ARG A 1 269 ? 17.641 -14.633 -3.328 1 98.12 269 ARG A C 1
ATOM 1996 O O . ARG A 1 269 ? 18.797 -14.93 -3.043 1 98.12 269 ARG A O 1
ATOM 2003 N N . ARG A 1 270 ? 17.203 -14.766 -4.637 1 98.62 270 ARG A N 1
ATOM 2004 C CA . ARG A 1 270 ? 18.094 -15.188 -5.707 1 98.62 270 ARG A CA 1
ATOM 2005 C C . ARG A 1 270 ? 19.141 -14.125 -5.996 1 98.62 270 ARG A C 1
ATOM 2007 O O . ARG A 1 270 ? 20.297 -14.445 -6.316 1 98.62 270 ARG A O 1
ATOM 2014 N N . GLY A 1 271 ? 18.734 -12.82 -5.98 1 98.81 271 GLY A N 1
ATOM 2015 C CA . GLY A 1 271 ? 19.719 -11.766 -6.094 1 98.81 271 GLY A CA 1
ATOM 2016 C C . GLY A 1 271 ? 20.859 -11.898 -5.102 1 98.81 271 GLY A C 1
ATOM 2017 O O . GLY A 1 271 ? 22.031 -11.812 -5.477 1 98.81 271 GLY A O 1
ATOM 2018 N N . ARG A 1 272 ? 20.547 -12.156 -3.855 1 98.31 272 ARG A N 1
ATOM 2019 C CA . ARG A 1 272 ? 21.562 -12.344 -2.816 1 98.31 272 ARG A CA 1
ATOM 2020 C C . ARG A 1 272 ? 22.469 -13.523 -3.145 1 98.31 272 ARG A C 1
ATOM 2022 O O . ARG A 1 272 ? 23.688 -13.43 -2.977 1 98.31 272 ARG A O 1
ATOM 2029 N N . GLN A 1 273 ? 21.906 -14.57 -3.578 1 98.38 273 GLN A N 1
ATOM 2030 C CA . GLN A 1 273 ? 22.672 -15.766 -3.918 1 98.38 273 GLN A CA 1
ATOM 2031 C C . GLN A 1 273 ? 23.672 -15.484 -5.031 1 98.38 273 GLN A C 1
ATOM 2033 O O . GLN A 1 273 ? 24.781 -16.031 -5.035 1 98.38 273 GLN A O 1
ATOM 2038 N N . HIS A 1 274 ? 23.312 -14.672 -5.961 1 98.75 274 HIS A N 1
ATOM 2039 C CA . HIS A 1 274 ? 24.172 -14.367 -7.105 1 98.75 274 HIS A CA 1
ATOM 2040 C C . HIS A 1 274 ? 25.031 -13.148 -6.828 1 98.75 274 HIS A C 1
ATOM 2042 O O . HIS A 1 274 ? 25.812 -12.727 -7.688 1 98.75 274 HIS A O 1
ATOM 2048 N N . GLY A 1 275 ? 24.891 -12.508 -5.648 1 98.62 275 GLY A N 1
ATOM 2049 C CA . GLY A 1 275 ? 25.625 -11.289 -5.336 1 98.62 275 GLY A CA 1
ATOM 2050 C C . GLY A 1 275 ? 25.141 -10.086 -6.129 1 98.62 275 GLY A C 1
ATOM 2051 O O . GLY A 1 275 ? 25.922 -9.156 -6.387 1 98.62 275 GLY A O 1
ATOM 2052 N N . ILE A 1 276 ? 23.953 -10.109 -6.629 1 98.75 276 ILE A N 1
ATOM 2053 C CA . ILE A 1 276 ? 23.328 -9.008 -7.363 1 98.75 276 ILE A CA 1
ATOM 2054 C C . ILE A 1 276 ? 22.531 -8.133 -6.402 1 98.75 276 ILE A C 1
ATOM 2056 O O . ILE A 1 276 ? 21.625 -8.617 -5.727 1 98.75 276 ILE A O 1
ATOM 2060 N N . PRO A 1 277 ? 22.875 -6.816 -6.266 1 98.38 277 PRO A N 1
ATOM 2061 C CA . PRO A 1 277 ? 22.078 -5.941 -5.398 1 98.38 277 PRO A CA 1
ATOM 2062 C C . PRO A 1 277 ? 20.641 -5.793 -5.871 1 98.38 277 PRO A C 1
ATOM 2064 O O . PRO A 1 277 ? 20.391 -5.664 -7.074 1 98.38 277 PRO A O 1
ATOM 2067 N N . THR A 1 278 ? 19.75 -5.891 -4.98 1 98.69 278 THR A N 1
ATOM 2068 C CA . THR A 1 278 ? 18.344 -5.703 -5.285 1 98.69 278 THR A CA 1
ATOM 2069 C C . THR A 1 278 ? 17.719 -4.676 -4.348 1 98.69 278 THR A C 1
ATOM 2071 O O . THR A 1 278 ? 16.781 -4.992 -3.613 1 98.69 278 THR A O 1
ATOM 2074 N N . PRO A 1 279 ? 18.141 -3.428 -4.434 1 98.56 279 PRO A N 1
ATOM 2075 C CA . PRO A 1 279 ? 17.688 -2.42 -3.477 1 98.56 279 PRO A CA 1
ATOM 2076 C C . PRO A 1 279 ? 16.172 -2.178 -3.561 1 98.56 279 PRO A C 1
ATOM 2078 O O . PRO A 1 279 ? 15.531 -1.902 -2.545 1 98.56 279 PRO A O 1
ATOM 2081 N N . LEU A 1 280 ? 15.586 -2.199 -4.719 1 98.81 280 LEU A N 1
ATOM 2082 C CA . LEU A 1 280 ? 14.141 -1.999 -4.832 1 98.81 280 LEU A CA 1
ATOM 2083 C C . LEU A 1 280 ? 13.383 -3.158 -4.195 1 98.81 280 LEU A C 1
ATOM 2085 O O . LEU A 1 280 ? 12.406 -2.945 -3.469 1 98.81 280 LEU A O 1
ATOM 2089 N N . SER A 1 281 ? 13.859 -4.375 -4.441 1 98.88 281 SER A N 1
ATOM 2090 C CA . SER A 1 281 ? 13.258 -5.535 -3.793 1 98.88 281 SER A CA 1
ATOM 2091 C C . SER A 1 281 ? 13.367 -5.438 -2.273 1 98.88 281 SER A C 1
ATOM 2093 O O . SER A 1 281 ? 12.453 -5.844 -1.555 1 98.88 281 SER A O 1
ATOM 2095 N N . ASP A 1 282 ? 14.461 -4.922 -1.789 1 98.56 282 ASP A N 1
ATOM 2096 C CA . ASP A 1 282 ? 14.695 -4.805 -0.352 1 98.56 282 ASP A CA 1
ATOM 2097 C C . ASP A 1 282 ? 13.68 -3.861 0.291 1 98.56 282 ASP A C 1
ATOM 2099 O O . ASP A 1 282 ? 13.461 -3.908 1.504 1 98.56 282 ASP A O 1
ATOM 2103 N N . THR A 1 283 ? 13.062 -3.014 -0.479 1 98.69 283 THR A N 1
ATOM 2104 C CA . THR A 1 283 ? 12.008 -2.131 -0.004 1 98.69 283 THR A CA 1
ATOM 2105 C C . THR A 1 283 ? 10.633 -2.746 -0.261 1 98.69 283 THR A C 1
ATOM 2107 O O . THR A 1 283 ? 9.789 -2.797 0.638 1 98.69 283 THR A O 1
ATOM 2110 N N . ILE A 1 284 ? 10.414 -3.285 -1.425 1 98.88 284 ILE A N 1
ATOM 2111 C CA . ILE A 1 284 ? 9.109 -3.727 -1.911 1 98.88 284 ILE A CA 1
ATOM 2112 C C . ILE A 1 284 ? 8.703 -5.008 -1.193 1 98.88 284 ILE A C 1
ATOM 2114 O O . ILE A 1 284 ? 7.547 -5.152 -0.775 1 98.88 284 ILE A O 1
ATOM 2118 N N . VAL A 1 285 ? 9.633 -5.938 -0.958 1 98.81 285 VAL A N 1
ATOM 2119 C CA . VAL A 1 285 ? 9.32 -7.266 -0.446 1 98.81 285 VAL A CA 1
ATOM 2120 C C . VAL A 1 285 ? 8.82 -7.16 0.994 1 98.81 285 VAL A C 1
ATOM 2122 O O . VAL A 1 285 ? 7.762 -7.699 1.332 1 98.81 285 VAL A O 1
ATOM 2125 N N . PRO A 1 286 ? 9.492 -6.414 1.907 1 98.56 286 PRO A N 1
ATOM 2126 C CA . PRO A 1 286 ? 8.945 -6.281 3.256 1 98.56 286 PRO A CA 1
ATOM 2127 C C . PRO A 1 286 ? 7.547 -5.656 3.264 1 98.56 286 PRO A C 1
ATOM 2129 O O . PRO A 1 286 ? 6.699 -6.047 4.07 1 98.56 286 PRO A O 1
ATOM 2132 N N . LEU A 1 287 ? 7.305 -4.719 2.4 1 98.75 287 LEU A N 1
ATOM 2133 C CA . LEU A 1 287 ? 6 -4.07 2.346 1 98.75 287 LEU A CA 1
ATOM 2134 C C . LEU A 1 287 ? 4.922 -5.051 1.892 1 98.75 287 LEU A C 1
ATOM 2136 O O . LEU A 1 287 ? 3.842 -5.105 2.48 1 98.75 287 LEU A O 1
ATOM 2140 N N . LEU A 1 288 ? 5.207 -5.801 0.867 1 98.62 288 LEU A N 1
ATOM 2141 C CA . LEU A 1 288 ? 4.258 -6.812 0.401 1 98.62 288 LEU A CA 1
ATOM 2142 C C . LEU A 1 288 ? 4.027 -7.871 1.472 1 98.62 288 LEU A C 1
ATOM 2144 O O . LEU A 1 288 ? 2.895 -8.32 1.669 1 98.62 288 LEU A O 1
ATOM 2148 N N . ALA A 1 289 ? 5.105 -8.32 2.109 1 98.31 289 ALA A N 1
ATOM 2149 C CA . ALA A 1 289 ? 4.996 -9.312 3.178 1 98.31 289 ALA A CA 1
ATOM 2150 C C . ALA A 1 289 ? 4.086 -8.812 4.297 1 98.31 289 ALA A C 1
ATOM 2152 O O . ALA A 1 289 ? 3.201 -9.539 4.758 1 98.31 289 ALA A O 1
ATOM 2153 N N . ALA A 1 290 ? 4.281 -7.598 4.688 1 97.88 290 ALA A N 1
ATOM 2154 C CA . ALA A 1 290 ? 3.451 -7.02 5.742 1 97.88 290 ALA A CA 1
ATOM 2155 C C . ALA A 1 290 ? 1.996 -6.91 5.297 1 97.88 290 ALA A C 1
ATOM 2157 O O . ALA A 1 290 ? 1.079 -7.16 6.082 1 97.88 290 ALA A O 1
ATOM 2158 N N . ALA A 1 291 ? 1.788 -6.477 4.066 1 97.44 291 ALA A N 1
ATOM 2159 C CA . ALA A 1 291 ? 0.432 -6.387 3.527 1 97.44 291 ALA A CA 1
ATOM 2160 C C . ALA A 1 291 ? -0.272 -7.738 3.584 1 97.44 291 ALA A C 1
ATOM 2162 O O . ALA A 1 291 ? -1.492 -7.805 3.748 1 97.44 291 ALA A O 1
ATOM 2163 N N . SER A 1 292 ? 0.489 -8.805 3.486 1 96.88 292 SER A N 1
ATOM 2164 C CA . SER A 1 292 ? -0.03 -10.164 3.451 1 96.88 292 SER A CA 1
ATOM 2165 C C . SER A 1 292 ? -0.258 -10.711 4.859 1 96.88 292 SER A C 1
ATOM 2167 O O . SER A 1 292 ? -1.326 -11.25 5.156 1 96.88 292 SER A O 1
ATOM 2169 N N . ASP A 1 293 ? 0.763 -10.758 5.793 1 87.44 293 ASP A N 1
ATOM 2170 C CA . ASP A 1 293 ? 0.877 -11.555 7.008 1 87.44 293 ASP A CA 1
ATOM 2171 C C . ASP A 1 293 ? 0.728 -10.688 8.258 1 87.44 293 ASP A C 1
ATOM 2173 O O . ASP A 1 293 ? 0.682 -11.203 9.375 1 87.44 293 ASP A O 1
ATOM 2177 N N . GLY A 1 294 ? 0.703 -9.438 8.25 1 73.44 294 GLY A N 1
ATOM 2178 C CA . GLY A 1 294 ? 1.117 -8.438 9.219 1 73.44 294 GLY A CA 1
ATOM 2179 C C . GLY A 1 294 ? 0.044 -8.117 10.242 1 73.44 294 GLY A C 1
ATOM 2180 O O . GLY A 1 294 ? -1.109 -8.523 10.094 1 73.44 294 GLY A O 1
ATOM 2181 N N . PRO A 1 295 ? 0.666 -8.328 11.508 1 82.88 295 PRO A N 1
ATOM 2182 C CA . PRO A 1 295 ? -0.3 -7.742 12.438 1 82.88 295 PRO A CA 1
ATOM 2183 C C . PRO A 1 295 ? -0.666 -6.305 12.086 1 82.88 295 PRO A C 1
ATOM 2185 O O . PRO A 1 295 ? -0.072 -5.719 11.172 1 82.88 295 PRO A O 1
ATOM 2188 N N . GLY A 1 296 ? -1.604 -5.879 12.781 1 78.94 296 GLY A N 1
ATOM 2189 C CA . GLY A 1 296 ? -2.08 -4.52 12.586 1 78.94 296 GLY A CA 1
ATOM 2190 C C . GLY A 1 296 ? -3.102 -4.402 11.469 1 78.94 296 GLY A C 1
ATOM 2191 O O . GLY A 1 296 ? -3.857 -3.43 11.414 1 78.94 296 GLY A O 1
ATOM 2192 N N . MET B 1 1 ? -10.195 48.094 24.828 1 44.41 1 MET B N 1
ATOM 2193 C CA . MET B 1 1 ? -9.609 47.281 23.766 1 44.41 1 MET B CA 1
ATOM 2194 C C . MET B 1 1 ? -9.422 45.844 24.234 1 44.41 1 MET B C 1
ATOM 2196 O O . MET B 1 1 ? -8.93 45.594 25.328 1 44.41 1 MET B O 1
ATOM 2200 N N . SER B 1 2 ? -10.164 44.812 23.594 1 59.38 2 SER B N 1
ATOM 2201 C CA . SER B 1 2 ? -10.156 43.469 24.109 1 59.38 2 SER B CA 1
ATOM 2202 C C . SER B 1 2 ? -8.734 42.938 24.234 1 59.38 2 SER B C 1
ATOM 2204 O O . SER B 1 2 ? -7.852 43.312 23.469 1 59.38 2 SER B O 1
ATOM 2206 N N . ALA B 1 3 ? -8.383 42.438 25.375 1 81.56 3 ALA B N 1
ATOM 2207 C CA . ALA B 1 3 ? -7.066 41.938 25.781 1 81.56 3 ALA B CA 1
ATOM 2208 C C . ALA B 1 3 ? -6.637 40.75 24.891 1 81.56 3 ALA B C 1
ATOM 2210 O O . ALA B 1 3 ? -5.461 40.406 24.859 1 81.56 3 ALA B O 1
ATOM 2211 N N . PHE B 1 4 ? -7.66 40.438 24.047 1 92 4 PHE B N 1
ATOM 2212 C CA . PHE B 1 4 ? -7.312 39.281 23.234 1 92 4 PHE B CA 1
ATOM 2213 C C . PHE B 1 4 ? -7.469 39.594 21.75 1 92 4 PHE B C 1
ATOM 2215 O O . PHE B 1 4 ? -8.312 40.406 21.359 1 92 4 PHE B O 1
ATOM 2222 N N . PRO B 1 5 ? -6.672 39 20.953 1 96.06 5 PRO B N 1
ATOM 2223 C CA . PRO B 1 5 ? -6.75 39.219 19.5 1 96.06 5 PRO B CA 1
ATOM 2224 C C . PRO B 1 5 ? -8.062 38.75 18.891 1 96.06 5 PRO B C 1
ATOM 2226 O O . PRO B 1 5 ? -8.672 37.812 19.406 1 96.06 5 PRO B O 1
ATOM 2229 N N . LYS B 1 6 ? -8.461 39.438 17.828 1 96.81 6 LYS B N 1
ATOM 2230 C CA . LYS B 1 6 ? -9.555 38.938 17.016 1 96.81 6 LYS B CA 1
ATOM 2231 C C . LYS B 1 6 ? -9.109 37.781 16.156 1 96.81 6 LYS B C 1
ATOM 2233 O O . LYS B 1 6 ? -8.203 37.906 15.336 1 96.81 6 LYS B O 1
ATOM 2238 N N . VAL B 1 7 ? -9.82 36.562 16.328 1 98.38 7 VAL B N 1
ATOM 2239 C CA . VAL B 1 7 ? -9.312 35.312 15.758 1 98.38 7 VAL B CA 1
ATOM 2240 C C . VAL B 1 7 ? -10.281 34.781 14.711 1 98.38 7 VAL B C 1
ATOM 2242 O O . VAL B 1 7 ? -11.5 34.812 14.914 1 98.38 7 VAL B O 1
ATOM 2245 N N . ALA B 1 8 ? -9.766 34.406 13.57 1 98.62 8 ALA B N 1
ATOM 2246 C CA . ALA B 1 8 ? -10.477 33.594 12.586 1 98.62 8 ALA B CA 1
ATOM 2247 C C . ALA B 1 8 ? -9.82 32.219 12.43 1 98.62 8 ALA B C 1
ATOM 2249 O O . ALA B 1 8 ? -8.625 32.062 12.703 1 98.62 8 ALA B O 1
ATOM 2250 N N . LEU B 1 9 ? -10.578 31.25 12.094 1 98.69 9 LEU B N 1
ATOM 2251 C CA . LEU B 1 9 ? -10.117 29.891 11.867 1 98.69 9 LEU B CA 1
ATOM 2252 C C . LEU B 1 9 ? -10.633 29.359 10.539 1 98.69 9 LEU B C 1
ATOM 2254 O O . LEU B 1 9 ? -11.844 29.359 10.289 1 98.69 9 LEU B O 1
ATOM 2258 N N . ILE B 1 10 ? -9.711 28.984 9.711 1 98.56 10 ILE B N 1
ATOM 2259 C CA . ILE B 1 10 ? -10.078 28.391 8.422 1 98.56 10 ILE B CA 1
ATOM 2260 C C . ILE B 1 10 ? -9.961 26.875 8.5 1 98.56 10 ILE B C 1
ATOM 2262 O O . ILE B 1 10 ? -8.875 26.328 8.758 1 98.56 10 ILE B O 1
ATOM 2266 N N . GLY B 1 11 ? -11.039 26.125 8.25 1 97.19 11 GLY B N 1
ATOM 2267 C CA . GLY B 1 11 ? -11 24.688 8.164 1 97.19 11 GLY B CA 1
ATOM 2268 C C . GLY B 1 11 ? -11.422 23.984 9.445 1 97.19 11 GLY B C 1
ATOM 2269 O O . GLY B 1 11 ? -10.578 23.547 10.219 1 97.19 11 GLY B O 1
ATOM 2270 N N . PRO B 1 12 ? -12.695 23.875 9.609 1 96.06 12 PRO B N 1
ATOM 2271 C CA . PRO B 1 12 ? -13.195 23.219 10.828 1 96.06 12 PRO B CA 1
ATOM 2272 C C . PRO B 1 12 ? -13.211 21.703 10.711 1 96.06 12 PRO B C 1
ATOM 2274 O O . PRO B 1 12 ? -14.227 21.062 10.992 1 96.06 12 PRO B O 1
ATOM 2277 N N . GLY B 1 13 ? -12.047 21.156 10.391 1 94.75 13 GLY B N 1
ATOM 2278 C CA . GLY B 1 13 ? -11.828 19.734 10.5 1 94.75 13 GLY B CA 1
ATOM 2279 C C . GLY B 1 13 ? -11.453 19.297 11.906 1 94.75 13 GLY B C 1
ATOM 2280 O O . GLY B 1 13 ? -11.898 19.891 12.891 1 94.75 13 GLY B O 1
ATOM 2281 N N . ALA B 1 14 ? -10.711 18.234 12 1 95.38 14 ALA B N 1
ATOM 2282 C CA . ALA B 1 14 ? -10.32 17.703 13.297 1 95.38 14 ALA B CA 1
ATOM 2283 C C . ALA B 1 1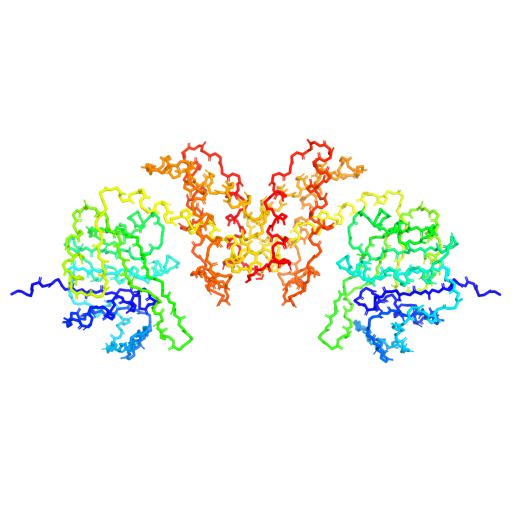4 ? -9.508 18.734 14.086 1 95.38 14 ALA B C 1
ATOM 2285 O O . ALA B 1 14 ? -9.812 19.016 15.25 1 95.38 14 ALA B O 1
ATOM 2286 N N . ILE B 1 15 ? -8.531 19.281 13.406 1 97.06 15 ILE B N 1
ATOM 2287 C CA . ILE B 1 15 ? -7.641 20.234 14.047 1 97.06 15 ILE B CA 1
ATOM 2288 C C . ILE B 1 15 ? -8.391 21.547 14.312 1 97.06 15 ILE B C 1
ATOM 2290 O O . ILE B 1 15 ? -8.352 22.078 15.422 1 97.06 15 ILE B O 1
ATOM 2294 N N . GLY B 1 16 ? -9.094 22 13.336 1 97.81 16 GLY B N 1
ATOM 2295 C CA . GLY B 1 16 ? -9.805 23.266 13.461 1 97.81 16 GLY B CA 1
ATOM 2296 C C . GLY B 1 16 ? -10.891 23.219 14.516 1 97.81 16 GLY B C 1
ATOM 2297 O O . GLY B 1 16 ? -11.031 24.156 15.305 1 97.81 16 GLY B O 1
ATOM 2298 N N . THR B 1 17 ? -11.648 22.172 14.508 1 97.81 17 THR B N 1
ATOM 2299 C CA . THR B 1 17 ? -12.695 22.016 15.508 1 97.81 17 THR B CA 1
ATOM 2300 C C . THR B 1 17 ? -12.102 21.984 16.922 1 97.81 17 THR B C 1
ATOM 2302 O O . THR B 1 17 ? -12.68 22.547 17.844 1 97.81 17 THR B O 1
ATOM 2305 N N . THR B 1 18 ? -10.961 21.375 17.047 1 98.12 18 THR B N 1
ATOM 2306 C CA . THR B 1 18 ? -10.281 21.328 18.344 1 98.12 18 THR B CA 1
ATOM 2307 C C . THR B 1 18 ? -9.898 22.734 18.812 1 98.12 18 THR B C 1
ATOM 2309 O O . THR B 1 18 ? -10.156 23.109 19.953 1 98.12 18 THR B O 1
ATOM 2312 N N . ILE B 1 19 ? -9.375 23.516 17.938 1 98.5 19 ILE B N 1
ATOM 2313 C CA . ILE B 1 19 ? -8.961 24.875 18.266 1 98.5 19 ILE B CA 1
ATOM 2314 C C . ILE B 1 19 ? -10.195 25.734 18.531 1 98.5 19 ILE B C 1
ATOM 2316 O O . ILE B 1 19 ? -10.219 26.516 19.484 1 98.5 19 ILE B O 1
ATOM 2320 N N . ALA B 1 20 ? -11.219 25.594 17.719 1 98.44 20 ALA B N 1
ATOM 2321 C CA . ALA B 1 20 ? -12.453 26.344 17.906 1 98.44 20 ALA B CA 1
ATOM 2322 C C . ALA B 1 20 ? -13.07 26.047 19.266 1 98.44 20 ALA B C 1
ATOM 2324 O O . ALA B 1 20 ? -13.484 26.969 19.984 1 98.44 20 ALA B O 1
ATOM 2325 N N . ALA B 1 21 ? -13.133 24.797 19.609 1 98.19 21 ALA B N 1
ATOM 2326 C CA . ALA B 1 21 ? -13.695 24.391 20.891 1 98.19 21 ALA B CA 1
ATOM 2327 C C . ALA B 1 21 ? -12.859 24.906 22.047 1 98.19 21 ALA B C 1
ATOM 2329 O O . ALA B 1 21 ? -13.406 25.391 23.047 1 98.19 21 ALA B O 1
ATOM 2330 N N . ALA B 1 22 ? -11.57 24.797 21.938 1 97.94 22 ALA B N 1
ATOM 2331 C CA . ALA B 1 22 ? -10.672 25.297 22.969 1 97.94 22 ALA B CA 1
ATOM 2332 C C . ALA B 1 22 ? -10.914 26.781 23.25 1 97.94 22 ALA B C 1
ATOM 2334 O O . ALA B 1 22 ? -10.984 27.188 24.406 1 97.94 22 ALA B O 1
ATOM 2335 N N . LEU B 1 23 ? -11.047 27.562 22.203 1 98.38 23 LEU B N 1
ATOM 2336 C CA . LEU B 1 23 ? -11.273 28.984 22.344 1 98.38 23 LEU B CA 1
ATOM 2337 C C . LEU B 1 23 ? -12.68 29.281 22.859 1 98.38 23 LEU B C 1
ATOM 2339 O O . LEU B 1 23 ? -12.867 30.141 23.719 1 98.38 23 LEU B O 1
ATOM 2343 N N . PHE B 1 24 ? -13.609 28.531 22.375 1 98.06 24 PHE B N 1
ATOM 2344 C CA . PHE B 1 24 ? -15 28.719 22.75 1 98.06 24 PHE B CA 1
ATOM 2345 C C . PHE B 1 24 ? -15.18 28.516 24.25 1 98.06 24 PHE B C 1
ATOM 2347 O O . PHE B 1 24 ? -15.898 29.266 24.906 1 98.06 24 PHE B O 1
ATOM 2354 N N . GLU B 1 25 ? -14.547 27.531 24.781 1 96.94 25 GLU B N 1
ATOM 2355 C CA . GLU B 1 25 ? -14.68 27.172 26.188 1 96.94 25 GLU B CA 1
ATOM 2356 C C . GLU B 1 25 ? -14.312 28.328 27.094 1 96.94 25 GLU B C 1
ATOM 2358 O O . GLU B 1 25 ? -14.766 28.391 28.234 1 96.94 25 GLU B O 1
ATOM 2363 N N . VAL B 1 26 ? -13.547 29.234 26.594 1 96.81 26 VAL B N 1
ATOM 2364 C CA . VAL B 1 26 ? -13.086 30.312 27.453 1 96.81 26 VAL B CA 1
ATOM 2365 C C . VAL B 1 26 ? -13.688 31.641 26.984 1 96.81 26 VAL B C 1
ATOM 2367 O O . VAL B 1 26 ? -13.18 32.719 27.312 1 96.81 26 VAL B O 1
ATOM 2370 N N . GLY B 1 27 ? -14.672 31.578 26.156 1 96.38 27 GLY B N 1
ATOM 2371 C CA . GLY B 1 27 ? -15.43 32.75 25.75 1 96.38 27 GLY B CA 1
ATOM 2372 C C . GLY B 1 27 ? -14.758 33.562 24.672 1 96.38 27 GLY B C 1
ATOM 2373 O O . GLY B 1 27 ? -14.969 34.781 24.562 1 96.38 27 GLY B O 1
ATOM 2374 N N . ARG B 1 28 ? -13.883 33 23.891 1 96.62 28 ARG B N 1
ATOM 2375 C CA . ARG B 1 28 ? -13.141 33.688 22.828 1 96.62 28 ARG B CA 1
ATOM 2376 C C . ARG B 1 28 ? -13.375 33 21.484 1 96.62 28 ARG B C 1
ATOM 2378 O O . ARG B 1 28 ? -12.43 32.781 20.719 1 96.62 28 ARG B O 1
ATOM 2385 N N . ALA B 1 29 ? -14.562 32.625 21.219 1 94.75 29 ALA B N 1
ATOM 2386 C CA . ALA B 1 29 ? -14.891 31.891 20 1 94.75 29 ALA B CA 1
ATOM 2387 C C . ALA B 1 29 ? -14.391 32.625 18.75 1 94.75 29 ALA B C 1
ATOM 2389 O O . ALA B 1 29 ? -14.617 33.812 18.609 1 94.75 29 ALA B O 1
ATOM 2390 N N . PRO B 1 30 ? -13.773 31.891 17.891 1 97.88 30 PRO B N 1
ATOM 2391 C CA . PRO B 1 30 ? -13.305 32.5 16.641 1 97.88 30 PRO B CA 1
ATOM 2392 C C . PRO B 1 30 ? -14.391 32.531 15.57 1 97.88 30 PRO B C 1
ATOM 2394 O O . PRO B 1 30 ? -15.422 31.875 15.703 1 97.88 30 PRO B O 1
ATOM 2397 N N . MET B 1 31 ? -14.164 33.406 14.633 1 97.56 31 MET B N 1
ATOM 2398 C CA . MET B 1 31 ? -14.945 33.25 13.414 1 97.56 31 MET B CA 1
ATOM 2399 C C . MET B 1 31 ? -14.477 32.031 12.633 1 97.56 31 MET B C 1
ATOM 2401 O O . MET B 1 31 ? -13.305 31.922 12.266 1 97.56 31 MET B O 1
ATOM 2405 N N . VAL B 1 32 ? -15.375 31.125 12.414 1 98.25 32 VAL B N 1
ATOM 2406 C CA . VAL B 1 32 ? -15.008 29.875 11.758 1 98.25 32 VAL B CA 1
ATOM 2407 C C . VAL B 1 32 ? -15.391 29.938 10.281 1 98.25 32 VAL B C 1
ATOM 2409 O O . VAL B 1 32 ? -16.531 30.266 9.938 1 98.25 32 VAL B O 1
ATOM 2412 N N . CYS B 1 33 ? -14.43 29.672 9.445 1 98.12 33 CYS B N 1
ATOM 2413 C CA . CYS B 1 33 ? -14.609 29.688 8 1 98.12 33 CYS B CA 1
ATOM 2414 C C . CYS B 1 33 ? -14.391 28.297 7.402 1 98.12 33 CYS B C 1
ATOM 2416 O O . CYS B 1 33 ? -13.508 27.562 7.844 1 98.12 33 CYS B O 1
ATOM 2418 N N . GLY B 1 34 ? -15.156 27.906 6.488 1 95.94 34 GLY B N 1
ATOM 2419 C CA . GLY B 1 34 ? -15.023 26.594 5.848 1 95.94 34 GLY B CA 1
ATOM 2420 C C . GLY B 1 34 ? -15.852 26.469 4.582 1 95.94 34 GLY B C 1
ATOM 2421 O O . GLY B 1 34 ? -16.375 27.469 4.078 1 95.94 34 GLY B O 1
ATOM 2422 N N . ARG B 1 35 ? -15.992 25.344 3.963 1 92.5 35 ARG B N 1
ATOM 2423 C CA . ARG B 1 35 ? -16.688 25.062 2.707 1 92.5 35 ARG B CA 1
ATOM 2424 C C . ARG B 1 35 ? -18.156 24.781 2.943 1 92.5 35 ARG B C 1
ATOM 2426 O O . ARG B 1 35 ? -19 25.078 2.098 1 92.5 35 ARG B O 1
ATOM 2433 N N . THR B 1 36 ? -18.406 24.156 4.129 1 91 36 THR B N 1
ATOM 2434 C CA . THR B 1 36 ? -19.766 23.734 4.465 1 91 36 THR B CA 1
ATOM 2435 C C . THR B 1 36 ? -20.297 24.516 5.652 1 91 36 THR B C 1
ATOM 2437 O O . THR B 1 36 ? -19.625 24.656 6.672 1 91 36 THR B O 1
ATOM 2440 N N . ALA B 1 37 ? -21.547 24.859 5.398 1 91.94 37 ALA B N 1
ATOM 2441 C CA . ALA B 1 37 ? -22.188 25.594 6.488 1 91.94 37 ALA B CA 1
ATOM 2442 C C . ALA B 1 37 ? -22.641 24.641 7.586 1 91.94 37 ALA B C 1
ATOM 2444 O O . ALA B 1 37 ? -23.484 23.766 7.352 1 91.94 37 ALA B O 1
ATOM 2445 N N . HIS B 1 38 ? -21.984 24.562 8.633 1 91.75 38 HIS B N 1
ATOM 2446 C CA . HIS B 1 38 ? -22.391 23.781 9.789 1 91.75 38 HIS B CA 1
ATOM 2447 C C . HIS B 1 38 ? -23.094 24.656 10.828 1 91.75 38 HIS B C 1
ATOM 2449 O O . HIS B 1 38 ? -22.672 25.781 11.086 1 91.75 38 HIS B O 1
ATOM 2455 N N . SER B 1 39 ? -24.141 24.109 11.391 1 93.44 39 SER B N 1
ATOM 2456 C CA . SER B 1 39 ? -24.859 24.844 12.438 1 93.44 39 SER B CA 1
ATOM 2457 C C . SER B 1 39 ? -24.094 24.781 13.758 1 93.44 39 SER B C 1
ATOM 2459 O O . SER B 1 39 ? -24.281 25.641 14.625 1 93.44 39 SER B O 1
ATOM 2461 N N . ALA B 1 40 ? -23.281 23.75 13.867 1 96.62 40 ALA B N 1
ATOM 2462 C CA . ALA B 1 40 ? -22.453 23.609 15.062 1 96.62 40 ALA B CA 1
ATOM 2463 C C . ALA B 1 40 ? -21.266 22.703 14.797 1 96.62 40 ALA B C 1
ATOM 2465 O O . ALA B 1 40 ? -21.281 21.906 13.859 1 96.62 40 ALA B O 1
ATOM 2466 N N . LEU B 1 41 ? -20.266 22.906 15.547 1 97.44 41 LEU B N 1
ATOM 2467 C CA . LEU B 1 41 ? -19.141 21.984 15.617 1 97.44 41 LEU B CA 1
ATOM 2468 C C . LEU B 1 41 ? -19.125 21.234 16.938 1 97.44 41 LEU B C 1
ATOM 2470 O O . LEU B 1 41 ? -19.422 21.797 17.984 1 97.44 41 LEU B O 1
ATOM 2474 N N . VAL B 1 42 ? -18.812 19.938 16.844 1 98.12 42 VAL B N 1
ATOM 2475 C CA . VAL B 1 42 ? -18.859 19.125 18.047 1 98.12 42 VAL B CA 1
ATOM 2476 C C . VAL B 1 42 ? -17.484 18.484 18.297 1 98.12 42 VAL B C 1
ATOM 2478 O O . VAL B 1 42 ? -16.953 17.797 17.422 1 98.12 42 VAL B O 1
ATOM 2481 N N . LEU B 1 43 ? -16.906 18.781 19.453 1 98.06 43 LEU B N 1
ATOM 2482 C CA . LEU B 1 43 ? -15.688 18.125 19.938 1 98.06 43 LEU B CA 1
ATOM 2483 C C . LEU B 1 43 ? -16 17.172 21.078 1 98.06 43 LEU B C 1
ATOM 2485 O O . LEU B 1 43 ? -16.609 17.578 22.078 1 98.06 43 LEU B O 1
ATOM 2489 N N . ARG B 1 44 ? -15.664 15.945 20.891 1 97.19 44 ARG B N 1
ATOM 2490 C CA . ARG B 1 44 ? -15.82 14.938 21.938 1 97.19 44 ARG B CA 1
ATOM 2491 C C . ARG B 1 44 ? -14.484 14.617 22.594 1 97.19 44 ARG B C 1
ATOM 2493 O O . ARG B 1 44 ? -13.461 14.492 21.906 1 97.19 44 ARG B O 1
ATOM 2500 N N . THR B 1 45 ? -14.5 14.586 23.922 1 95.12 45 THR B N 1
ATOM 2501 C CA . THR B 1 45 ? -13.352 14.188 24.719 1 95.12 45 THR B CA 1
ATOM 2502 C C . THR B 1 45 ? -13.75 13.133 25.75 1 95.12 45 THR B C 1
ATOM 2504 O O . THR B 1 45 ? -14.906 12.727 25.812 1 95.12 45 THR B O 1
ATOM 2507 N N . ASP B 1 46 ? -12.719 12.656 26.5 1 91 46 ASP B N 1
ATOM 2508 C CA . ASP B 1 46 ? -13.031 11.727 27.562 1 91 46 ASP B CA 1
ATOM 2509 C C . ASP B 1 46 ? -13.906 12.383 28.625 1 91 46 ASP B C 1
ATOM 2511 O O . ASP B 1 46 ? -14.625 11.695 29.359 1 91 46 ASP B O 1
ATOM 2515 N N . GLU B 1 47 ? -13.883 13.641 28.703 1 91.81 47 GLU B N 1
ATOM 2516 C CA . GLU B 1 47 ? -14.578 14.383 29.75 1 91.81 47 GLU B CA 1
ATOM 2517 C C . GLU B 1 47 ? -15.992 14.766 29.297 1 91.81 47 GLU B C 1
ATOM 2519 O O . GLU B 1 47 ? -16.828 15.125 30.125 1 91.81 47 GLU B O 1
ATOM 2524 N N . GLY B 1 48 ? -16.203 14.727 28.031 1 93.94 48 GLY B N 1
ATOM 2525 C CA . GLY B 1 48 ? -17.531 15.109 27.562 1 93.94 48 GLY B CA 1
ATOM 2526 C C . GLY B 1 48 ? -17.516 15.703 26.156 1 93.94 48 GLY B C 1
ATOM 2527 O O . GLY B 1 48 ? -16.656 15.367 25.344 1 93.94 48 GLY B O 1
ATOM 2528 N N . GLU B 1 49 ? -18.625 16.484 25.938 1 96.62 49 GLU B N 1
ATOM 2529 C CA . GLU B 1 49 ? -18.797 17.078 24.625 1 96.62 49 GLU B CA 1
ATOM 2530 C C . GLU B 1 49 ? -18.844 18.609 24.688 1 96.62 49 GLU B C 1
ATOM 2532 O O . GLU B 1 49 ? -19.438 19.172 25.609 1 96.62 49 GLU B O 1
ATOM 2537 N N . ILE B 1 50 ? -18.188 19.203 23.781 1 97.38 50 ILE B N 1
ATOM 2538 C CA . ILE B 1 50 ? -18.234 20.641 23.609 1 97.38 50 ILE B CA 1
ATOM 2539 C C . ILE B 1 50 ? -18.891 20.984 22.266 1 97.38 50 ILE B C 1
ATOM 2541 O O . ILE B 1 50 ? -18.438 20.531 21.219 1 97.38 50 ILE B O 1
ATOM 2545 N N . VAL B 1 51 ? -19.953 21.75 22.281 1 97.94 51 VAL B N 1
ATOM 2546 C CA . VAL B 1 51 ? -20.656 22.156 21.078 1 97.94 51 VAL B CA 1
ATOM 2547 C C . VAL B 1 51 ? -20.375 23.641 20.797 1 97.94 51 VAL B C 1
ATOM 2549 O O . VAL B 1 51 ? -20.75 24.5 21.594 1 97.94 51 VAL B O 1
ATOM 2552 N N . VAL B 1 52 ? -19.719 23.906 19.75 1 97.94 52 VAL B N 1
ATOM 2553 C CA . VAL B 1 52 ? -19.438 25.281 19.328 1 97.94 52 VAL B CA 1
ATOM 2554 C C . VAL B 1 52 ? -20.516 25.75 18.359 1 97.94 52 VAL B C 1
ATOM 2556 O O . VAL B 1 52 ? -20.656 25.219 17.266 1 97.94 52 VAL B O 1
ATOM 2559 N N . PRO B 1 53 ? -21.219 26.703 18.75 1 96.38 53 PRO B N 1
ATOM 2560 C CA . PRO B 1 53 ? -22.297 27.156 17.859 1 96.38 53 PRO B CA 1
ATOM 2561 C C . PRO B 1 53 ? -21.766 27.75 16.562 1 96.38 53 PRO B C 1
ATOM 2563 O O . PRO B 1 53 ? -20.734 28.422 16.547 1 96.38 53 PRO B O 1
ATOM 2566 N N . GLY B 1 54 ? -22.547 27.5 15.484 1 91.75 54 GLY B N 1
ATOM 2567 C CA . GLY B 1 54 ? -22.234 28.125 14.211 1 91.75 54 GLY B CA 1
ATOM 2568 C C . GLY B 1 54 ? -22.625 29.594 14.156 1 91.75 54 GLY B C 1
ATOM 2569 O O . GLY B 1 54 ? -22.703 30.25 15.188 1 91.75 54 GLY B O 1
ATOM 2570 N N . PRO B 1 55 ? -22.578 30.109 12.977 1 92.62 55 PRO B N 1
ATOM 2571 C CA . PRO B 1 55 ? -22.391 29.406 11.703 1 92.62 55 PRO B CA 1
ATOM 2572 C C . PRO B 1 55 ? -20.922 29.281 11.312 1 92.62 55 PRO B C 1
ATOM 2574 O O . PRO B 1 55 ? -20.078 30.062 11.766 1 92.62 55 PRO B O 1
ATOM 2577 N N . VAL B 1 56 ? -20.641 28.297 10.562 1 96.75 56 VAL B N 1
ATOM 2578 C CA . VAL B 1 56 ? -19.422 28.297 9.75 1 96.75 56 VAL B CA 1
ATOM 2579 C C . VAL B 1 56 ? -19.625 29.156 8.508 1 96.75 56 VAL B C 1
ATOM 2581 O O . VAL B 1 56 ? -20.547 28.906 7.723 1 96.75 56 VAL B O 1
ATOM 2584 N N . HIS B 1 57 ? -18.844 30.156 8.414 1 97.19 57 HIS B N 1
ATOM 2585 C CA . HIS B 1 57 ? -18.953 31.062 7.27 1 97.19 57 HIS B CA 1
ATOM 2586 C C . HIS B 1 57 ? -18.406 30.422 6.004 1 97.19 57 HIS B C 1
ATOM 2588 O O . HIS B 1 57 ? -17.344 29.797 6.027 1 97.19 57 HIS B O 1
ATOM 2594 N N . THR B 1 58 ? -19.141 30.609 4.91 1 97.62 58 THR B N 1
ATOM 2595 C CA . THR B 1 58 ? -18.734 29.906 3.697 1 97.62 58 THR B CA 1
ATOM 2596 C C . THR B 1 58 ? -18.469 30.906 2.566 1 97.62 58 THR B C 1
ATOM 2598 O O . THR B 1 58 ? -18.203 30.5 1.432 1 97.62 58 THR B O 1
ATOM 2601 N N . ASP B 1 59 ? -18.531 32.219 2.889 1 97.38 59 ASP B N 1
ATOM 2602 C CA . ASP B 1 59 ? -18.344 33.25 1.854 1 97.38 59 ASP B CA 1
ATOM 2603 C C . ASP B 1 59 ? -17.312 34.281 2.281 1 97.38 59 ASP B C 1
ATOM 2605 O O . ASP B 1 59 ? -17.609 35.156 3.07 1 97.38 59 ASP B O 1
ATOM 2609 N N . PRO B 1 60 ? -16.172 34.219 1.664 1 97.19 60 PRO B N 1
ATOM 2610 C CA . PRO B 1 60 ? -15.109 35.156 2.055 1 97.19 60 PRO B CA 1
ATOM 2611 C C . PRO B 1 60 ? -15.438 36.594 1.698 1 97.19 60 PRO B C 1
ATOM 2613 O O . PRO B 1 60 ? -14.875 37.531 2.285 1 97.19 60 PRO B O 1
ATOM 2616 N N . THR B 1 61 ? -16.281 36.781 0.77 1 95.75 61 THR B N 1
ATOM 2617 C CA . THR B 1 61 ? -16.594 38.156 0.32 1 95.75 61 THR B CA 1
ATOM 2618 C C . THR B 1 61 ? -17.359 38.906 1.396 1 95.75 61 THR B C 1
ATOM 2620 O O . THR B 1 61 ? -17.469 40.125 1.332 1 95.75 61 THR B O 1
ATOM 2623 N N . ALA B 1 62 ? -17.797 38.188 2.322 1 93.5 62 ALA B N 1
ATOM 2624 C CA . ALA B 1 62 ? -18.594 38.781 3.387 1 93.5 62 ALA B CA 1
ATOM 2625 C C . ALA B 1 62 ? -17.688 39.375 4.469 1 93.5 62 ALA B C 1
ATOM 2627 O O . ALA B 1 62 ? -18.156 40.094 5.363 1 93.5 62 ALA B O 1
ATOM 2628 N N . ILE B 1 63 ? -16.438 39.125 4.359 1 94.31 63 ILE B N 1
ATOM 2629 C CA . ILE B 1 63 ? -15.5 39.594 5.383 1 94.31 63 ILE B CA 1
ATOM 2630 C C . ILE B 1 63 ? -15.273 41.094 5.238 1 94.31 63 ILE B C 1
ATOM 2632 O O . ILE B 1 63 ? -14.883 41.562 4.172 1 94.31 63 ILE B O 1
ATOM 2636 N N . ALA B 1 64 ? -15.438 41.844 6.289 1 91.75 64 ALA B N 1
ATOM 2637 C CA . ALA B 1 64 ? -15.422 43.312 6.234 1 91.75 64 ALA B CA 1
ATOM 2638 C C . ALA B 1 64 ? -14.055 43.844 6.625 1 91.75 64 ALA B C 1
ATOM 2640 O O . ALA B 1 64 ? -13.68 44.938 6.207 1 91.75 64 ALA B O 1
ATOM 2641 N N . ALA B 1 65 ? -13.414 43.219 7.527 1 94.81 65 ALA B N 1
ATOM 2642 C CA . ALA B 1 65 ? -12.125 43.688 8.039 1 94.81 65 ALA B CA 1
ATOM 2643 C C . ALA B 1 65 ? -11.195 42.531 8.359 1 94.81 65 ALA B C 1
ATOM 2645 O O . ALA B 1 65 ? -11.664 41.406 8.648 1 94.81 65 ALA B O 1
ATOM 2646 N N . PRO B 1 66 ? -9.898 42.844 8.352 1 96.94 66 PRO B N 1
ATOM 2647 C CA . PRO B 1 66 ? -8.922 41.781 8.656 1 96.94 66 PRO B CA 1
ATOM 2648 C C . PRO B 1 66 ? -8.938 41.375 10.125 1 96.94 66 PRO B C 1
ATOM 2650 O O . PRO B 1 66 ? -9.57 42.031 10.953 1 96.94 66 PRO B O 1
ATOM 2653 N N . PHE B 1 67 ? -8.289 40.281 10.375 1 98.19 67 PHE B N 1
ATOM 2654 C CA . PHE B 1 67 ? -8.203 39.719 11.719 1 98.19 67 PHE B CA 1
ATOM 2655 C C . PHE B 1 67 ? -6.785 39.844 12.266 1 98.19 67 PHE B C 1
ATOM 2657 O O . PHE B 1 67 ? -5.832 39.969 11.5 1 98.19 67 PHE B O 1
ATOM 2664 N N . ASP B 1 68 ? -6.699 39.812 13.602 1 97.94 68 ASP B N 1
ATOM 2665 C CA . ASP B 1 68 ? -5.387 39.844 14.234 1 97.94 68 ASP B CA 1
ATOM 2666 C C . ASP B 1 68 ? -4.645 38.531 14.055 1 97.94 68 ASP B C 1
ATOM 2668 O O . ASP B 1 68 ? -3.42 38.5 13.906 1 97.94 68 ASP B O 1
ATOM 2672 N N . LEU B 1 69 ? -5.332 37.469 14.141 1 98.62 69 LEU B N 1
ATOM 2673 C CA . LEU B 1 69 ? -4.805 36.125 14.086 1 98.62 69 LEU B CA 1
ATOM 2674 C C . LEU B 1 69 ? -5.711 35.219 13.258 1 98.62 69 LEU B C 1
ATOM 2676 O O . LEU B 1 69 ? -6.93 35.219 13.445 1 98.62 69 LEU B O 1
ATOM 2680 N N . VAL B 1 70 ? -5.121 34.5 12.305 1 98.75 70 VAL B N 1
ATOM 2681 C CA . VAL B 1 70 ? -5.84 33.531 11.5 1 98.75 70 VAL B CA 1
ATOM 2682 C C . VAL B 1 70 ? -5.195 32.156 11.664 1 98.75 70 VAL B C 1
ATOM 2684 O O . VAL B 1 70 ? -4.008 31.969 11.375 1 98.75 70 VAL B O 1
ATOM 2687 N N . PHE B 1 71 ? -5.957 31.188 12.188 1 98.81 71 PHE B N 1
ATOM 2688 C CA . PHE B 1 71 ? -5.531 29.781 12.18 1 98.81 71 PHE B CA 1
ATOM 2689 C C . PHE B 1 71 ? -5.914 29.109 10.867 1 98.81 71 PHE B C 1
ATOM 2691 O O . PHE B 1 71 ? -7.059 29.219 10.422 1 98.81 71 PHE B O 1
ATOM 2698 N N . VAL B 1 72 ? -4.953 28.484 10.258 1 98.81 72 VAL B N 1
ATOM 2699 C CA . VAL B 1 72 ? -5.219 27.672 9.07 1 98.81 72 VAL B CA 1
ATOM 2700 C C . VAL B 1 72 ? -5.145 26.188 9.438 1 98.81 72 VAL B C 1
ATOM 2702 O O . VAL B 1 72 ? -4.062 25.656 9.727 1 98.81 72 VAL B O 1
ATOM 2705 N N . ALA B 1 73 ? -6.281 25.531 9.359 1 98 73 ALA B N 1
ATOM 2706 C CA . ALA B 1 73 ? -6.352 24.156 9.852 1 98 73 ALA B CA 1
ATOM 2707 C C . ALA B 1 73 ? -6.887 23.219 8.781 1 98 73 ALA B C 1
ATOM 2709 O O . ALA B 1 73 ? -7.449 22.172 9.086 1 98 73 ALA B O 1
ATOM 2710 N N . VAL B 1 74 ? -6.762 23.594 7.523 1 96.88 74 VAL B N 1
ATOM 2711 C CA . VAL B 1 74 ? -7.082 22.672 6.441 1 96.88 74 VAL B CA 1
ATOM 2712 C C . VAL B 1 74 ? -5.875 21.781 6.145 1 96.88 74 VAL B C 1
ATOM 2714 O O . VAL B 1 74 ? -4.742 22.141 6.469 1 96.88 74 VAL B O 1
ATOM 2717 N N . LYS B 1 75 ? -6.098 20.672 5.559 1 94.06 75 LYS B N 1
ATOM 2718 C CA . LYS B 1 75 ? -5 19.844 5.09 1 94.06 75 LYS B CA 1
ATOM 2719 C C . LYS B 1 75 ? -4.23 20.516 3.961 1 94.06 75 LYS B C 1
ATOM 2721 O O . LYS B 1 75 ? -4.781 21.344 3.24 1 94.06 75 LYS B O 1
ATOM 2726 N N . THR B 1 76 ? -3.012 20.062 3.805 1 94.62 76 THR B N 1
ATOM 2727 C CA . THR B 1 76 ? -2.148 20.672 2.801 1 94.62 76 THR B CA 1
ATOM 2728 C C . THR B 1 76 ? -2.732 20.5 1.401 1 94.62 76 THR B C 1
ATOM 2730 O O . THR B 1 76 ? -2.531 21.344 0.524 1 94.62 76 THR B O 1
ATOM 2733 N N . THR B 1 77 ? -3.48 19.469 1.156 1 91.81 77 THR B N 1
ATOM 2734 C CA . THR B 1 77 ? -4.094 19.172 -0.135 1 91.81 77 THR B CA 1
ATOM 2735 C C . THR B 1 77 ? -5.195 20.188 -0.448 1 91.81 77 THR B C 1
ATOM 2737 O O . THR B 1 77 ? -5.676 20.25 -1.581 1 91.81 77 THR B O 1
ATOM 2740 N N . GLN B 1 78 ? -5.559 21.078 0.499 1 93.44 78 GLN B N 1
ATOM 2741 C CA . GLN B 1 78 ? -6.664 22.016 0.342 1 93.44 78 GLN B CA 1
ATOM 2742 C C . GLN B 1 78 ? -6.176 23.469 0.398 1 93.44 78 GLN B C 1
ATOM 2744 O O . GLN B 1 78 ? -6.98 24.406 0.401 1 93.44 78 GLN B O 1
ATOM 2749 N N . THR B 1 79 ? -4.902 23.656 0.43 1 95 79 THR B N 1
ATOM 2750 C CA . THR B 1 79 ? -4.332 24.984 0.662 1 95 79 THR B CA 1
ATOM 2751 C C . THR B 1 79 ? -4.738 25.938 -0.448 1 95 79 THR B C 1
ATOM 2753 O O . THR B 1 79 ? -5.129 27.078 -0.176 1 95 79 THR B O 1
ATOM 2756 N N . GLU B 1 80 ? -4.727 25.516 -1.682 1 92.81 80 GLU B N 1
ATOM 2757 C CA . GLU B 1 80 ? -5.086 26.375 -2.799 1 92.81 80 GLU B CA 1
ATOM 2758 C C . GLU B 1 80 ? -6.539 26.828 -2.701 1 92.81 80 GLU B C 1
ATOM 2760 O O . GLU B 1 80 ? -6.867 27.969 -3.062 1 92.81 80 GLU B O 1
ATOM 2765 N N . ALA B 1 81 ? -7.344 26.016 -2.166 1 94.94 81 ALA B N 1
ATOM 2766 C CA . ALA B 1 81 ? -8.781 26.266 -2.125 1 94.94 81 ALA B CA 1
ATOM 2767 C C . ALA B 1 81 ? -9.125 27.344 -1.104 1 94.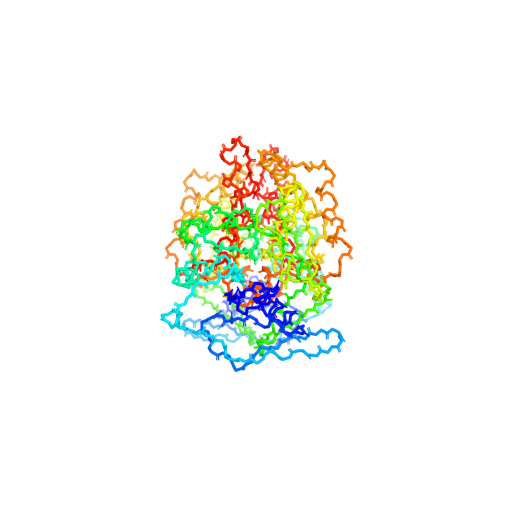94 81 ALA B C 1
ATOM 2769 O O . ALA B 1 81 ? -10.234 27.891 -1.109 1 94.94 81 ALA B O 1
ATOM 2770 N N . ILE B 1 82 ? -8.164 27.734 -0.27 1 97.06 82 ILE B N 1
ATOM 2771 C CA . ILE B 1 82 ? -8.508 28.703 0.768 1 97.06 82 ILE B CA 1
ATOM 2772 C C . ILE B 1 82 ? -7.832 30.031 0.48 1 97.06 82 ILE B C 1
ATOM 2774 O O . ILE B 1 82 ? -7.828 30.938 1.328 1 97.06 82 ILE B O 1
ATOM 2778 N N . ALA B 1 83 ? -7.32 30.219 -0.652 1 97.06 83 ALA B N 1
ATOM 2779 C CA . ALA B 1 83 ? -6.617 31.438 -1.012 1 97.06 83 ALA B CA 1
ATOM 2780 C C . ALA B 1 83 ? -7.516 32.656 -0.846 1 97.06 83 ALA B C 1
ATOM 2782 O O . ALA B 1 83 ? -7.078 33.719 -0.354 1 97.06 83 ALA B O 1
ATOM 2783 N N . SER B 1 84 ? -8.75 32.594 -1.255 1 96.88 84 SER B N 1
ATOM 2784 C CA . SER B 1 84 ? -9.68 33.719 -1.16 1 96.88 84 SER B CA 1
ATOM 2785 C C . SER B 1 84 ? -9.93 34.094 0.293 1 96.88 84 SER B C 1
ATOM 2787 O O . SER B 1 84 ? -10.078 35.281 0.611 1 96.88 84 SER B O 1
ATOM 2789 N N . TRP B 1 85 ? -9.977 33.094 1.148 1 98 85 TRP B N 1
ATOM 2790 C CA . TRP B 1 85 ? -10.133 33.375 2.572 1 98 85 TRP B CA 1
ATOM 2791 C C . TRP B 1 85 ? -8.914 34.125 3.113 1 98 85 TRP B C 1
ATOM 2793 O O . TRP B 1 85 ? -9.062 35.125 3.836 1 98 85 TRP B O 1
ATOM 2803 N N . LEU B 1 86 ? -7.785 33.656 2.734 1 98.31 86 LEU B N 1
ATOM 2804 C CA . LEU B 1 86 ? -6.562 34.281 3.209 1 98.31 86 LEU B CA 1
ATOM 2805 C C . LEU B 1 86 ? -6.488 35.75 2.754 1 98.31 86 LEU B C 1
ATOM 2807 O O . LEU B 1 86 ? -6.113 36.625 3.531 1 98.31 86 LEU B O 1
ATOM 2811 N N . THR B 1 87 ? -6.871 36 1.58 1 96.5 87 THR B N 1
ATOM 2812 C CA . THR B 1 87 ? -6.891 37.344 1.048 1 96.5 87 THR B CA 1
ATOM 2813 C C . THR B 1 87 ? -7.852 38.219 1.843 1 96.5 87 THR B C 1
ATOM 2815 O O . THR B 1 87 ? -7.535 39.375 2.156 1 96.5 87 THR B O 1
ATOM 2818 N N . ALA B 1 88 ? -8.953 37.719 2.158 1 97.56 88 ALA B N 1
ATOM 2819 C CA . ALA B 1 88 ? -10.016 38.469 2.818 1 97.56 88 ALA B CA 1
ATOM 2820 C C . ALA B 1 88 ? -9.68 38.719 4.289 1 97.56 88 ALA B C 1
ATOM 2822 O O . ALA B 1 88 ? -10 39.781 4.844 1 97.56 88 ALA B O 1
ATOM 2823 N N . LEU B 1 89 ? -9.031 37.781 4.918 1 98.25 89 LEU B N 1
ATOM 2824 C CA . LEU B 1 89 ? -8.898 37.781 6.371 1 98.25 89 LEU B CA 1
ATOM 2825 C C . LEU B 1 89 ? -7.598 38.438 6.801 1 98.25 89 LEU B C 1
ATOM 2827 O O . LEU B 1 89 ? -7.438 38.812 7.965 1 98.25 89 LEU B O 1
ATOM 2831 N N . CYS B 1 90 ? -6.68 38.594 5.883 1 97.94 90 CYS B N 1
ATOM 2832 C CA . CYS B 1 90 ? -5.336 38.969 6.305 1 97.94 90 CYS B CA 1
ATOM 2833 C C . CYS B 1 90 ? -4.996 40.375 5.859 1 97.94 90 CYS B C 1
ATOM 2835 O O . CYS B 1 90 ? -5.488 40.844 4.832 1 97.94 90 CYS B O 1
ATOM 2837 N N . SER B 1 91 ? -4.223 41.062 6.645 1 97.31 91 SER B N 1
ATOM 2838 C CA . SER B 1 91 ? -3.461 42.281 6.352 1 97.31 91 SER B CA 1
ATOM 2839 C C . SER B 1 91 ? -1.999 42.125 6.758 1 97.31 91 SER B C 1
ATOM 2841 O O . SER B 1 91 ? -1.586 41.062 7.215 1 97.31 91 SER B O 1
ATOM 2843 N N . THR B 1 92 ? -1.2 43.156 6.582 1 97 92 THR B N 1
ATOM 2844 C CA . THR B 1 92 ? 0.212 43.125 6.945 1 97 92 THR B CA 1
ATOM 2845 C C . THR B 1 92 ? 0.378 42.969 8.453 1 97 92 THR B C 1
ATOM 2847 O O . THR B 1 92 ? 1.45 42.594 8.938 1 97 92 THR B O 1
ATOM 2850 N N . ASP B 1 93 ? -0.69 43.25 9.172 1 96.62 93 ASP B N 1
ATOM 2851 C CA . ASP B 1 93 ? -0.621 43.188 10.625 1 96.62 93 ASP B CA 1
ATOM 2852 C C . ASP B 1 93 ? -1.135 41.844 11.156 1 96.62 93 ASP B C 1
ATOM 2854 O O . ASP B 1 93 ? -1.063 41.594 12.352 1 96.62 93 ASP B O 1
ATOM 2858 N N . THR B 1 94 ? -1.632 41.031 10.258 1 98 94 THR B N 1
ATOM 2859 C CA . THR B 1 94 ? -2.201 39.719 10.641 1 98 94 THR B CA 1
ATOM 2860 C C . THR B 1 94 ? -1.103 38.688 10.844 1 98 94 THR B C 1
ATOM 2862 O O . THR B 1 94 ? -0.11 38.688 10.109 1 98 94 THR B O 1
ATOM 2865 N N . VAL B 1 95 ? -1.226 37.844 11.914 1 98.38 95 VAL B N 1
ATOM 2866 C CA . VAL B 1 95 ? -0.442 36.625 12.062 1 98.38 95 VAL B CA 1
ATOM 2867 C C . VAL B 1 95 ? -1.246 35.438 11.547 1 98.38 95 VAL B C 1
ATOM 2869 O O . VAL B 1 95 ? -2.4 35.25 11.938 1 98.38 95 VAL B O 1
ATOM 2872 N N . VAL B 1 96 ? -0.678 34.75 10.609 1 98.56 96 VAL B N 1
ATOM 2873 C CA . VAL B 1 96 ? -1.269 33.5 10.117 1 98.56 96 VAL B CA 1
ATOM 2874 C C . VAL B 1 96 ? -0.536 32.312 10.711 1 98.56 96 VAL B C 1
ATOM 2876 O O . VAL B 1 96 ? 0.623 32.031 10.375 1 98.56 96 VAL B O 1
ATOM 2879 N N . CYS B 1 97 ? -1.194 31.594 11.617 1 98.69 97 CYS B N 1
ATOM 2880 C CA . CYS B 1 97 ? -0.643 30.375 12.211 1 98.69 97 CYS B CA 1
ATOM 2881 C C . CYS B 1 97 ? -1.101 29.141 11.445 1 98.69 97 CYS B C 1
ATOM 2883 O O . CYS B 1 97 ? -2.281 28.797 11.477 1 98.69 97 CYS B O 1
ATOM 2885 N N . VAL B 1 98 ? -0.166 28.469 10.828 1 98.62 98 VAL B N 1
ATOM 2886 C CA . VAL B 1 98 ? -0.485 27.344 9.961 1 98.62 98 VAL B CA 1
ATOM 2887 C C . VAL B 1 98 ? -0.42 26.047 10.758 1 98.62 98 VAL B C 1
ATOM 2889 O O . VAL B 1 98 ? 0.651 25.641 11.219 1 98.62 98 VAL B O 1
ATOM 2892 N N . LEU B 1 99 ? -1.589 25.359 10.875 1 98.25 99 LEU B N 1
ATOM 2893 C CA . LEU B 1 99 ? -1.704 24.125 11.625 1 98.25 99 LEU B CA 1
ATOM 2894 C C . LEU B 1 99 ? -1.729 22.922 10.695 1 98.25 99 LEU B C 1
ATOM 2896 O O . LEU B 1 99 ? -2.717 22.188 10.648 1 98.25 99 LEU B O 1
ATOM 2900 N N . GLN B 1 100 ? -0.665 22.734 9.945 1 96.75 100 GLN B N 1
ATOM 2901 C CA . GLN B 1 100 ? -0.5 21.641 8.992 1 96.75 100 GLN B CA 1
ATOM 2902 C C . GLN B 1 100 ? 0.771 20.844 9.273 1 96.75 100 GLN B C 1
ATOM 2904 O O . GLN B 1 100 ? 1.687 21.344 9.938 1 96.75 100 GLN B O 1
ATOM 2909 N N . ASN B 1 101 ? 0.741 19.609 8.812 1 93.88 101 ASN B N 1
ATOM 2910 C CA . ASN B 1 101 ? 1.967 18.828 8.867 1 93.88 101 ASN B CA 1
ATOM 2911 C C . ASN B 1 101 ? 3.016 19.344 7.887 1 93.88 101 ASN B C 1
ATOM 2913 O O . ASN B 1 101 ? 2.682 20.047 6.93 1 93.88 101 ASN B O 1
ATOM 2917 N N . GLY B 1 102 ? 4.277 19.016 8.211 1 96.19 102 GLY B N 1
ATOM 2918 C CA . GLY B 1 102 ? 5.348 19.328 7.281 1 96.19 102 GLY B CA 1
ATOM 2919 C C . GLY B 1 102 ? 6.305 20.391 7.805 1 96.19 102 GLY B C 1
ATOM 2920 O O . GLY B 1 102 ? 6.227 20.781 8.969 1 96.19 102 GLY B O 1
ATOM 2921 N N . VAL B 1 103 ? 7.184 20.812 6.895 1 98.31 103 VAL B N 1
ATOM 2922 C CA . VAL B 1 103 ? 8.234 21.766 7.258 1 98.31 103 VAL B CA 1
ATOM 2923 C C . VAL B 1 103 ? 8.266 22.906 6.254 1 98.31 103 VAL B C 1
ATOM 2925 O O . VAL B 1 103 ? 9.203 23.719 6.25 1 98.31 103 VAL B O 1
ATOM 2928 N N . GLU B 1 104 ? 7.191 23.031 5.41 1 97.69 104 GLU B N 1
ATOM 2929 C CA . GLU B 1 104 ? 7.25 24.016 4.324 1 97.69 104 GLU B CA 1
ATOM 2930 C C . GLU B 1 104 ? 6.141 25.047 4.457 1 97.69 104 GLU B C 1
ATOM 2932 O O . GLU B 1 104 ? 5.812 25.734 3.488 1 97.69 104 GLU B O 1
ATOM 2937 N N . GLN B 1 105 ? 5.598 25.234 5.555 1 97.38 105 GLN B N 1
ATOM 2938 C CA . GLN B 1 105 ? 4.426 26.094 5.754 1 97.38 105 GLN B CA 1
ATOM 2939 C C . GLN B 1 105 ? 4.719 27.531 5.355 1 97.38 105 GLN B C 1
ATOM 2941 O O . GLN B 1 105 ? 3.932 28.156 4.641 1 97.38 105 GLN B O 1
ATOM 2946 N N . ARG B 1 106 ? 5.84 28.031 5.828 1 96.31 106 ARG B N 1
ATOM 2947 C CA . ARG B 1 106 ? 6.145 29.438 5.562 1 96.31 106 ARG B CA 1
ATOM 2948 C C . ARG B 1 106 ? 6.258 29.688 4.062 1 96.31 106 ARG B C 1
ATOM 2950 O O . ARG B 1 106 ? 5.668 30.641 3.547 1 96.31 106 ARG B O 1
ATOM 2957 N N . GLN B 1 107 ? 6.996 28.828 3.404 1 95.25 107 GLN B N 1
ATOM 2958 C CA . GLN B 1 107 ? 7.191 28.984 1.967 1 95.25 107 GLN B CA 1
ATOM 2959 C C . GLN B 1 107 ? 5.871 28.844 1.214 1 95.25 107 GLN B C 1
ATOM 2961 O O . GLN B 1 107 ? 5.641 29.562 0.231 1 95.25 107 GLN B O 1
ATOM 2966 N N . GLN B 1 108 ? 5.031 28.016 1.632 1 96.12 108 GLN B N 1
ATOM 2967 C CA . GLN B 1 108 ? 3.783 27.719 0.936 1 96.12 108 GLN B CA 1
ATOM 2968 C C . GLN B 1 108 ? 2.773 28.859 1.121 1 96.12 108 GLN B C 1
ATOM 2970 O O . GLN B 1 108 ? 1.988 29.141 0.217 1 96.12 108 GLN B O 1
ATOM 2975 N N . PHE B 1 109 ? 2.781 29.516 2.25 1 97.5 109 PHE B N 1
ATOM 2976 C CA . PHE B 1 109 ? 1.691 30.422 2.582 1 97.5 109 PHE B CA 1
ATOM 2977 C C . PHE B 1 109 ? 2.111 31.875 2.369 1 97.5 109 PHE B C 1
ATOM 2979 O O . PHE B 1 109 ? 1.264 32.75 2.244 1 97.5 109 PHE B O 1
ATOM 2986 N N . ALA B 1 110 ? 3.391 32.156 2.287 1 95.81 110 ALA B N 1
ATOM 2987 C CA . ALA B 1 110 ? 3.891 33.531 2.145 1 95.81 110 ALA B CA 1
ATOM 2988 C C . ALA B 1 110 ? 3.252 34.219 0.946 1 95.81 110 ALA B C 1
ATOM 2990 O O . ALA B 1 110 ? 2.768 35.344 1.061 1 95.81 110 ALA B O 1
ATOM 2991 N N . PRO B 1 111 ? 3.105 33.531 -0.19 1 95.69 111 PRO B N 1
ATOM 2992 C CA . PRO B 1 111 ? 2.527 34.219 -1.349 1 95.69 111 PRO B CA 1
ATOM 2993 C C . PRO B 1 111 ? 1.016 34.375 -1.233 1 95.69 111 PRO B C 1
ATOM 2995 O O . PRO B 1 111 ? 0.42 35.156 -2.006 1 95.69 111 PRO B O 1
ATOM 2998 N N . LEU B 1 112 ? 0.469 33.75 -0.271 1 96.69 112 LEU B N 1
ATOM 2999 C CA . LEU B 1 112 ? -0.988 33.688 -0.219 1 96.69 112 LEU B CA 1
ATOM 3000 C C . LEU B 1 112 ? -1.527 34.688 0.793 1 96.69 112 LEU B C 1
ATOM 3002 O O . LEU B 1 112 ? -2.732 34.969 0.835 1 96.69 112 LEU B O 1
ATOM 3006 N N . THR B 1 113 ? -0.71 35.344 1.652 1 96.25 113 THR B N 1
ATOM 3007 C CA . THR B 1 113 ? -1.21 36.031 2.834 1 96.25 113 THR B CA 1
ATOM 3008 C C . THR B 1 113 ? -0.961 37.562 2.727 1 96.25 113 THR B C 1
ATOM 3010 O O . THR B 1 113 ? -1.201 38.281 3.68 1 96.25 113 THR B O 1
ATOM 3013 N N . GLY B 1 114 ? -0.54 38.094 1.597 1 91.44 114 GLY B N 1
ATOM 3014 C CA . GLY B 1 114 ? -0.435 39.531 1.326 1 91.44 114 GLY B CA 1
ATOM 3015 C C . GLY B 1 114 ? 0.467 40.25 2.305 1 91.44 114 GLY B C 1
ATOM 3016 O O . GLY B 1 114 ? 0.135 41.344 2.768 1 91.44 114 GLY B O 1
ATOM 3017 N N . GLY B 1 115 ? 1.541 39.594 2.752 1 93.75 115 GLY B N 1
ATOM 3018 C CA . GLY B 1 115 ? 2.518 40.25 3.609 1 93.75 115 GLY B CA 1
ATOM 3019 C C . GLY B 1 115 ? 2.305 39.938 5.082 1 93.75 115 GLY B C 1
ATOM 3020 O O . GLY B 1 115 ? 3.076 40.406 5.93 1 93.75 115 GLY B O 1
ATOM 3021 N N . ALA B 1 116 ? 1.288 39.219 5.441 1 97.06 116 ALA B N 1
ATOM 3022 C CA . ALA B 1 116 ? 1.081 38.812 6.828 1 97.06 116 ALA B CA 1
ATOM 3023 C C . ALA B 1 116 ? 2.262 38 7.348 1 97.06 116 ALA B C 1
ATOM 3025 O O . ALA B 1 116 ? 3.053 37.469 6.559 1 97.06 116 ALA B O 1
ATOM 3026 N N . THR B 1 117 ? 2.428 38 8.688 1 97.38 117 THR B N 1
ATOM 3027 C CA . THR B 1 117 ? 3.414 37.125 9.305 1 97.38 117 THR B CA 1
ATOM 3028 C C . THR B 1 117 ? 2.922 35.688 9.297 1 97.38 117 THR B C 1
ATOM 3030 O O . THR B 1 117 ? 1.871 35.375 9.867 1 97.38 117 THR B O 1
ATOM 3033 N N . VAL B 1 118 ? 3.674 34.812 8.625 1 98.06 118 VAL B N 1
ATOM 3034 C CA . VAL B 1 118 ? 3.32 33.406 8.602 1 98.06 118 VAL B CA 1
ATOM 3035 C C . VAL B 1 118 ? 4.094 32.656 9.688 1 98.06 118 VAL B C 1
ATOM 3037 O O . VAL B 1 118 ? 5.324 32.688 9.719 1 98.06 118 VAL B O 1
ATOM 3040 N N . LEU B 1 119 ? 3.375 32.062 10.578 1 98.19 119 LEU B N 1
ATOM 3041 C CA . LEU B 1 119 ? 3.943 31.297 11.688 1 98.19 119 LEU B CA 1
ATOM 3042 C C . LEU B 1 119 ? 3.658 29.797 11.523 1 98.19 119 LEU B C 1
ATOM 3044 O O . LEU B 1 119 ? 2.516 29.359 11.664 1 98.19 119 LEU B O 1
ATOM 3048 N N . PRO B 1 120 ? 4.742 29 11.203 1 98.31 120 PRO B N 1
ATOM 3049 C CA . PRO B 1 120 ? 4.539 27.547 11.172 1 98.31 120 PRO B CA 1
ATOM 3050 C C . PRO B 1 120 ? 4.273 26.953 12.547 1 98.31 120 PRO B C 1
ATOM 3052 O O . PRO B 1 120 ? 4.461 27.625 13.562 1 98.31 120 PRO B O 1
ATOM 3055 N N . SER B 1 121 ? 3.754 25.734 12.57 1 98.56 121 SER B N 1
ATOM 3056 C CA . SER B 1 121 ? 3.51 25.062 13.836 1 98.56 121 SER B CA 1
ATOM 3057 C C . SER B 1 121 ? 3.688 23.547 13.703 1 98.56 121 SER B C 1
ATOM 3059 O O . SER B 1 121 ? 3.699 23.016 12.586 1 98.56 121 SER B O 1
ATOM 3061 N N . VAL B 1 122 ? 4.016 22.922 14.797 1 98.5 122 VAL B N 1
ATOM 3062 C CA . VAL B 1 122 ? 3.877 21.484 14.945 1 98.5 122 VAL B CA 1
ATOM 3063 C C . VAL B 1 122 ? 2.639 21.156 15.781 1 98.5 122 VAL B C 1
ATOM 3065 O O . VAL B 1 122 ? 2.498 21.641 16.906 1 98.5 122 VAL B O 1
ATOM 3068 N N . VAL B 1 123 ? 1.744 20.406 15.227 1 97.94 123 VAL B N 1
ATOM 3069 C CA . VAL B 1 123 ? 0.443 20.141 15.828 1 97.94 123 VAL B CA 1
ATOM 3070 C C . VAL B 1 123 ? 0.47 18.781 16.531 1 97.94 123 VAL B C 1
ATOM 3072 O O . VAL B 1 123 ? 0.794 17.766 15.914 1 97.94 123 VAL B O 1
ATOM 3075 N N . TRP B 1 124 ? 0.238 18.781 17.766 1 96.31 124 TRP B N 1
ATOM 3076 C CA . TRP B 1 124 ? 0.126 17.578 18.562 1 96.31 124 TRP B CA 1
ATOM 3077 C C . TRP B 1 124 ? -1.307 17.375 19.047 1 96.31 124 TRP B C 1
ATOM 3079 O O . TRP B 1 124 ? -1.59 17.484 20.25 1 96.31 124 TRP B O 1
ATOM 3089 N N . PHE B 1 125 ? -2.23 17.125 18.109 1 93.06 125 PHE B N 1
ATOM 3090 C CA . PHE B 1 125 ? -3.645 16.953 18.422 1 93.06 125 PHE B CA 1
ATOM 3091 C C . PHE B 1 125 ? -4.109 15.539 18.078 1 93.06 125 PHE B C 1
ATOM 3093 O O . PHE B 1 125 ? -4.695 15.312 17.016 1 93.06 125 PHE B O 1
ATOM 3100 N N . PRO B 1 126 ? -3.92 14.5 18.859 1 88.25 126 PRO B N 1
ATOM 3101 C CA . PRO B 1 126 ? -4.484 13.188 18.547 1 88.25 126 PRO B CA 1
ATOM 3102 C C . PRO B 1 126 ? -6.004 13.211 18.406 1 88.25 126 PRO B C 1
ATOM 3104 O O . PRO B 1 126 ? -6.723 12.781 19.312 1 88.25 126 PRO B O 1
ATOM 3107 N N . ALA B 1 127 ? -6.422 13.836 17.234 1 90.62 127 ALA B N 1
ATOM 3108 C CA . ALA B 1 127 ? -7.852 14.023 16.984 1 90.62 127 ALA B CA 1
ATOM 3109 C C . ALA B 1 127 ? -8.258 13.406 15.656 1 90.62 127 ALA B C 1
ATOM 3111 O O . ALA B 1 127 ? -7.465 13.375 14.711 1 90.62 127 ALA B O 1
ATOM 3112 N N . GLN B 1 128 ? -9.43 12.953 15.633 1 89 128 GLN B N 1
ATOM 3113 C CA . GLN B 1 128 ? -9.945 12.328 14.422 1 89 128 GLN B CA 1
ATOM 3114 C C . GLN B 1 128 ? -11.398 12.727 14.18 1 89 128 GLN B C 1
ATOM 3116 O O . GLN B 1 128 ? -12.188 12.836 15.117 1 89 128 GLN B O 1
ATOM 3121 N N . ARG B 1 129 ? -11.625 13 12.914 1 90.44 129 ARG B N 1
ATOM 3122 C CA . ARG B 1 129 ? -13 13.297 12.531 1 90.44 129 ARG B CA 1
ATOM 3123 C C . ARG B 1 129 ? -13.805 12.008 12.336 1 90.44 129 ARG B C 1
ATOM 3125 O O . ARG B 1 129 ? -13.344 11.078 11.672 1 90.44 129 ARG B O 1
ATOM 3132 N N . ASP B 1 130 ? -14.992 12.008 12.914 1 87.75 130 ASP B N 1
ATOM 3133 C CA . ASP B 1 130 ? -15.875 10.852 12.797 1 87.75 130 ASP B CA 1
ATOM 3134 C C . ASP B 1 130 ? -16.859 11.023 11.641 1 87.75 130 ASP B C 1
ATOM 3136 O O . ASP B 1 130 ? -16.906 12.078 11.008 1 87.75 130 ASP B O 1
ATOM 3140 N N . ALA B 1 131 ? -17.672 10.031 11.375 1 81.31 131 ALA B N 1
ATOM 3141 C CA . ALA B 1 131 ? -18.578 9.984 10.242 1 81.31 131 ALA B CA 1
ATOM 3142 C C . ALA B 1 131 ? -19.656 11.062 10.359 1 81.31 131 ALA B C 1
ATOM 3144 O O . ALA B 1 131 ? -20.125 11.594 9.352 1 81.31 131 ALA B O 1
ATOM 3145 N N . ASP B 1 132 ? -20.062 11.414 11.562 1 84.25 132 ASP B N 1
ATOM 3146 C CA . ASP B 1 132 ? -21.109 12.398 11.789 1 84.25 132 ASP B CA 1
ATOM 3147 C C . ASP B 1 132 ? -20.531 13.812 11.844 1 84.25 132 ASP B C 1
ATOM 3149 O O . ASP B 1 132 ? -21.203 14.742 12.312 1 84.25 132 ASP B O 1
ATOM 3153 N N . ALA B 1 133 ? -19.281 13.984 11.555 1 87.62 133 ALA B N 1
ATOM 3154 C CA . ALA B 1 133 ? -18.562 15.258 11.461 1 87.62 133 ALA B CA 1
ATOM 3155 C C . ALA B 1 133 ? -18.078 15.711 12.828 1 87.62 133 ALA B C 1
ATOM 3157 O O . ALA B 1 133 ? -17.359 16.719 12.938 1 87.62 133 ALA B O 1
ATOM 3158 N N . SER B 1 134 ? -18.453 14.938 13.82 1 94.06 134 SER B N 1
ATOM 3159 C CA . SER B 1 134 ? -17.875 15.258 15.117 1 94.06 134 SER B CA 1
ATOM 3160 C C . SER B 1 134 ? -16.391 14.883 15.172 1 94.06 134 SER B C 1
ATOM 3162 O O . SER B 1 134 ? -15.898 14.148 14.312 1 94.06 134 SER B O 1
ATOM 3164 N N . VAL B 1 135 ? -15.711 15.531 16.109 1 96.5 135 VAL B N 1
ATOM 3165 C CA . VAL B 1 135 ? -14.281 15.289 16.266 1 96.5 135 VAL B CA 1
ATOM 3166 C C . VAL B 1 135 ? -14.016 14.648 17.625 1 96.5 135 VAL B C 1
ATOM 3168 O O . VAL B 1 135 ? -14.523 15.109 18.641 1 96.5 135 VAL B O 1
ATOM 3171 N N . TRP B 1 136 ? -13.25 13.594 17.609 1 95.31 136 TRP B N 1
ATOM 3172 C CA . TRP B 1 136 ? -12.836 12.914 18.828 1 95.31 136 TRP B CA 1
ATOM 3173 C C . TRP B 1 136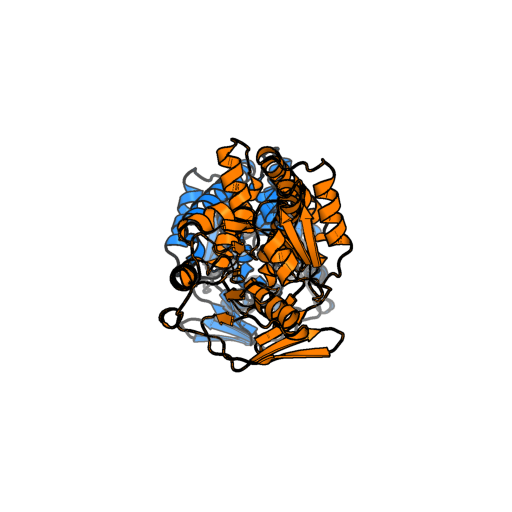 ? -11.391 13.258 19.188 1 95.31 136 TRP B C 1
ATOM 3175 O O . TRP B 1 136 ? -10.469 12.906 18.438 1 95.31 136 TRP B O 1
ATOM 3185 N N . LEU B 1 137 ? -11.203 13.953 20.25 1 95.44 137 LEU B N 1
ATOM 3186 C CA . LEU B 1 137 ? -9.875 14.312 20.75 1 95.44 137 LEU B CA 1
ATOM 3187 C C . LEU B 1 137 ? -9.398 13.305 21.781 1 95.44 137 LEU B C 1
ATOM 3189 O O . LEU B 1 137 ? -10 13.172 22.844 1 95.44 137 LEU B O 1
ATOM 3193 N N . ARG B 1 138 ? -8.289 12.695 21.516 1 88.94 138 ARG B N 1
ATOM 3194 C CA . ARG B 1 138 ? -7.891 11.516 22.281 1 88.94 138 ARG B CA 1
ATOM 3195 C C . ARG B 1 138 ? -6.887 11.883 23.375 1 88.94 138 ARG B C 1
ATOM 3197 O O . ARG B 1 138 ? -6.625 11.086 24.281 1 88.94 138 ARG B O 1
ATOM 3204 N N . ALA B 1 139 ? -6.32 13.047 23.359 1 91.88 139 ALA B N 1
ATOM 3205 C CA . ALA B 1 139 ? -5.359 13.539 24.344 1 91.88 139 ALA B CA 1
ATOM 3206 C C . ALA B 1 139 ? -5.324 15.062 24.375 1 91.88 139 ALA B C 1
ATOM 3208 O O . ALA B 1 139 ? -5.934 15.719 23.516 1 91.88 139 ALA B O 1
ATOM 3209 N N . THR B 1 140 ? -4.66 15.594 25.406 1 94.81 140 THR B N 1
ATOM 3210 C CA . THR B 1 140 ? -4.539 17.047 25.531 1 94.81 140 THR B CA 1
ATOM 3211 C C . THR B 1 140 ? -3.852 17.641 24.297 1 94.81 140 THR B C 1
ATOM 3213 O O . THR B 1 140 ? -2.758 17.203 23.922 1 94.81 140 THR B O 1
ATOM 3216 N N . PRO B 1 141 ? -4.492 18.594 23.719 1 97.25 141 PRO B N 1
ATOM 3217 C CA . PRO B 1 141 ? -3.896 19.172 22.516 1 97.25 141 PRO B CA 1
ATOM 3218 C C . PRO B 1 141 ? -2.744 20.125 22.828 1 97.25 141 PRO B C 1
ATOM 3220 O O . PRO B 1 141 ? -2.783 20.828 23.844 1 97.25 141 PRO B O 1
ATOM 3223 N N . ARG B 1 142 ? -1.798 20.141 21.969 1 97.81 142 ARG B N 1
ATOM 3224 C CA . ARG B 1 142 ? -0.643 21.031 22.125 1 97.81 142 ARG B CA 1
ATOM 3225 C C . ARG B 1 142 ? -0.128 21.5 20.781 1 97.81 142 ARG B C 1
ATOM 3227 O O . ARG B 1 142 ? -0.273 20.812 19.766 1 97.81 142 ARG B O 1
ATOM 3234 N N . LEU B 1 143 ? 0.435 22.703 20.812 1 98.5 143 LEU B N 1
ATOM 3235 C CA . LEU B 1 143 ? 1.148 23.281 19.672 1 98.5 143 LEU B CA 1
ATOM 3236 C C . LEU B 1 143 ? 2.584 23.625 20.047 1 98.5 143 LEU B C 1
ATOM 3238 O O . LEU B 1 143 ? 2.848 24.062 21.172 1 98.5 143 LEU B O 1
ATOM 3242 N N . THR B 1 144 ? 3.477 23.406 19.156 1 98.81 144 THR B N 1
ATOM 3243 C CA . THR B 1 144 ? 4.812 23.984 19.25 1 98.81 144 THR B CA 1
ATOM 3244 C C . THR B 1 144 ? 5.031 25.016 18.141 1 98.81 144 THR B C 1
ATOM 3246 O O . THR B 1 144 ? 4.742 24.75 16.969 1 98.81 144 THR B O 1
ATOM 3249 N N . LEU B 1 145 ? 5.426 26.219 18.547 1 98.62 145 LEU B N 1
ATOM 3250 C CA . LEU B 1 145 ? 5.707 27.312 17.625 1 98.62 145 LEU B CA 1
ATOM 3251 C C . LEU B 1 145 ? 7.164 27.766 17.734 1 98.62 145 LEU B C 1
ATOM 3253 O O . LEU B 1 145 ? 7.809 27.531 18.766 1 98.62 145 LEU B O 1
ATOM 3257 N N . PRO B 1 146 ? 7.695 28.281 16.578 1 98.5 146 PRO B N 1
ATOM 3258 C CA . PRO B 1 146 ? 9.008 28.906 16.75 1 98.5 146 PRO B CA 1
ATOM 3259 C C . PRO B 1 146 ? 8.961 30.156 17.625 1 98.5 146 PRO B C 1
ATOM 3261 O O . PRO B 1 146 ? 7.965 30.891 17.609 1 98.5 146 PRO B O 1
ATOM 3264 N N . ASP B 1 147 ? 10.031 30.359 18.344 1 97.25 147 ASP B N 1
ATOM 3265 C CA . ASP B 1 147 ? 10.164 31.578 19.141 1 97.25 147 ASP B CA 1
ATOM 3266 C C . ASP B 1 147 ? 10.5 32.781 18.266 1 97.25 147 ASP B C 1
ATOM 3268 O O . ASP B 1 147 ? 11.625 33.281 18.297 1 97.25 147 ASP B O 1
ATOM 3272 N N . LEU B 1 148 ? 9.531 33.25 17.484 1 95.62 148 LEU B N 1
ATOM 3273 C CA . LEU B 1 148 ? 9.641 34.344 16.531 1 95.62 148 LEU B CA 1
ATOM 3274 C C . LEU B 1 148 ? 8.5 35.344 16.703 1 95.62 148 LEU B C 1
ATOM 3276 O O . LEU B 1 148 ? 7.496 35.031 17.359 1 95.62 148 LEU B O 1
ATOM 3280 N N . PRO B 1 149 ? 8.727 36.5 16.172 1 92.19 149 PRO B N 1
ATOM 3281 C CA . PRO B 1 149 ? 7.629 37.469 16.234 1 92.19 149 PRO B CA 1
ATOM 3282 C C . PRO B 1 149 ? 6.305 36.906 15.734 1 92.19 149 PRO B C 1
ATOM 3284 O O . PRO B 1 149 ? 6.285 36.156 14.734 1 92.19 149 PRO B O 1
ATOM 3287 N N . GLY B 1 150 ? 5.254 37.188 16.406 1 95.75 150 GLY B N 1
ATOM 3288 C CA . GLY B 1 150 ? 3.939 36.688 16.078 1 95.75 150 GLY B CA 1
ATOM 3289 C C . GLY B 1 150 ? 3.504 35.531 16.984 1 95.75 150 GLY B C 1
ATOM 3290 O O . GLY B 1 150 ? 2.307 35.281 17.141 1 95.75 150 GLY B O 1
ATOM 3291 N N . ALA B 1 151 ? 4.5 34.844 17.531 1 97.81 151 ALA B N 1
ATOM 3292 C CA . ALA B 1 151 ? 4.188 33.688 18.391 1 97.81 151 ALA B CA 1
ATOM 3293 C C . ALA B 1 151 ? 3.412 34.125 19.641 1 97.81 151 ALA B C 1
ATOM 3295 O O . ALA B 1 151 ? 2.553 33.406 20.125 1 97.81 151 ALA B O 1
ATOM 3296 N N . GLU B 1 152 ? 3.752 35.281 20.078 1 96 152 GLU B N 1
ATOM 3297 C CA . GLU B 1 152 ? 3.105 35.812 21.281 1 96 152 GLU B CA 1
ATOM 3298 C C . GLU B 1 152 ? 1.605 35.969 21.078 1 96 152 GLU B C 1
ATOM 3300 O O . GLU B 1 152 ? 0.816 35.812 22 1 96 152 GLU B O 1
ATOM 3305 N N . ARG B 1 153 ? 1.225 36.344 19.906 1 97.12 153 ARG B N 1
ATOM 3306 C CA . ARG B 1 153 ? -0.193 36.5 19.609 1 97.12 153 ARG B CA 1
ATOM 3307 C C . ARG B 1 153 ? -0.936 35.188 19.719 1 97.12 153 ARG B C 1
ATOM 3309 O O . ARG B 1 153 ? -2.076 35.125 20.188 1 97.12 153 ARG B O 1
ATOM 3316 N N . VAL B 1 154 ? -0.337 34.125 19.281 1 98.38 154 VAL B N 1
ATOM 3317 C CA . VAL B 1 154 ? -0.933 32.781 19.375 1 98.38 154 VAL B CA 1
ATOM 3318 C C . VAL B 1 154 ? -1.001 32.344 20.844 1 98.38 154 VAL B C 1
ATOM 3320 O O . VAL B 1 154 ? -2.023 31.844 21.297 1 98.38 154 VAL B O 1
ATOM 3323 N N . GLN B 1 155 ? 0.126 32.594 21.531 1 97.62 155 GLN B N 1
ATOM 3324 C CA . GLN B 1 155 ? 0.149 32.281 22.953 1 97.62 155 GLN B CA 1
ATOM 3325 C C . GLN B 1 155 ? -0.96 33.031 23.703 1 97.62 155 GLN B C 1
ATOM 3327 O O . GLN B 1 155 ? -1.645 32.438 24.547 1 97.62 155 GLN B O 1
ATOM 3332 N N . GLN B 1 156 ? -1.087 34.25 23.375 1 97.06 156 GLN B N 1
ATOM 3333 C CA . GLN B 1 156 ? -2.115 35.094 24.016 1 97.06 156 GLN B CA 1
ATOM 3334 C C . GLN B 1 156 ? -3.512 34.562 23.688 1 97.06 156 GLN B C 1
ATOM 3336 O O . GLN B 1 156 ? -4.352 34.438 24.578 1 97.06 156 GLN B O 1
ATOM 3341 N N . ALA B 1 157 ? -3.748 34.25 22.484 1 97.94 157 ALA B N 1
ATOM 3342 C CA . ALA B 1 157 ? -5.059 33.781 22.062 1 97.94 157 ALA B CA 1
ATOM 3343 C C . ALA B 1 157 ? -5.441 32.5 22.766 1 97.94 157 ALA B C 1
ATOM 3345 O O . ALA B 1 157 ? -6.598 32.312 23.156 1 97.94 157 ALA B O 1
ATOM 3346 N N . LEU B 1 158 ? -4.488 31.609 23.016 1 98.25 158 LEU B N 1
ATOM 3347 C CA . LEU B 1 158 ? -4.785 30.281 23.531 1 98.25 158 LEU B CA 1
ATOM 3348 C C . LEU B 1 158 ? -4.488 30.203 25.031 1 98.25 158 LEU B C 1
ATOM 3350 O O . LEU B 1 158 ? -4.574 29.125 25.625 1 98.25 158 LEU B O 1
ATOM 3354 N N . ALA B 1 159 ? -4.109 31.312 25.625 1 97 159 ALA B N 1
ATOM 3355 C CA . ALA B 1 159 ? -3.846 31.328 27.062 1 97 159 ALA B CA 1
ATOM 3356 C C . ALA B 1 159 ? -5.078 30.906 27.859 1 97 159 ALA B C 1
ATOM 3358 O O . ALA B 1 159 ? -6.176 31.422 27.625 1 97 159 ALA B O 1
ATOM 3359 N N . GLY B 1 160 ? -4.867 29.922 28.75 1 96.69 160 GLY B N 1
ATOM 3360 C CA . GLY B 1 160 ? -5.953 29.5 29.625 1 96.69 160 GLY B CA 1
ATOM 3361 C C . GLY B 1 160 ? -6.883 28.5 28.969 1 96.69 160 GLY B C 1
ATOM 3362 O O . GLY B 1 160 ? -7.855 28.047 29.578 1 96.69 160 GLY B O 1
ATOM 3363 N N . THR B 1 161 ? -6.652 28.141 27.734 1 97.56 161 THR B N 1
ATOM 3364 C CA . THR B 1 161 ? -7.461 27.141 27.062 1 97.56 161 THR B CA 1
ATOM 3365 C C . THR B 1 161 ? -6.902 25.734 27.297 1 97.56 161 THR B C 1
ATOM 3367 O O . THR B 1 161 ? -5.871 25.578 27.953 1 97.56 161 THR B O 1
ATOM 3370 N N . ARG B 1 162 ? -7.566 24.75 26.734 1 96.56 162 ARG B N 1
ATOM 3371 C CA . ARG B 1 162 ? -7.117 23.359 26.859 1 96.56 162 ARG B CA 1
ATOM 3372 C C . ARG B 1 162 ? -5.938 23.078 25.938 1 96.56 162 ARG B C 1
ATOM 3374 O O . ARG B 1 162 ? -5.254 22.062 26.094 1 96.56 162 ARG B O 1
ATOM 3381 N N . CYS B 1 163 ? -5.621 23.984 25.016 1 98 163 CYS B N 1
ATOM 3382 C CA . CYS B 1 163 ? -4.523 23.781 24.078 1 98 163 CYS B CA 1
ATOM 3383 C C . CYS B 1 163 ? -3.26 24.484 24.562 1 98 163 CYS B C 1
ATOM 3385 O O . CYS B 1 163 ? -3.199 25.719 24.578 1 98 163 CYS B O 1
ATOM 3387 N N . ALA B 1 164 ? -2.309 23.719 24.875 1 97.56 164 ALA B N 1
ATOM 3388 C CA . ALA B 1 164 ? -1.034 24.281 25.312 1 97.56 164 ALA B CA 1
ATOM 3389 C C . ALA B 1 164 ? -0.203 24.734 24.125 1 97.56 164 ALA B C 1
ATOM 3391 O O . ALA B 1 164 ? -0.274 24.141 23.047 1 97.56 164 ALA B O 1
ATOM 3392 N N . VAL B 1 165 ? 0.555 25.828 24.312 1 98.25 165 VAL B N 1
ATOM 3393 C CA . VAL B 1 165 ? 1.447 26.344 23.281 1 98.25 165 VAL B CA 1
ATOM 3394 C C . VAL B 1 165 ? 2.875 26.422 23.828 1 98.25 165 VAL B C 1
ATOM 3396 O O . VAL B 1 165 ? 3.141 27.141 24.797 1 98.25 165 VAL B O 1
ATOM 3399 N N . ASP B 1 166 ? 3.738 25.688 23.219 1 97.69 166 ASP B N 1
ATOM 3400 C CA . ASP B 1 166 ? 5.156 25.734 23.547 1 97.69 166 ASP B CA 1
ATOM 3401 C C . ASP B 1 166 ? 5.957 26.469 22.469 1 97.69 166 ASP B C 1
ATOM 3403 O O . ASP B 1 166 ? 5.711 26.281 21.281 1 97.69 166 ASP B O 1
ATOM 3407 N N . LEU B 1 167 ? 6.855 27.328 22.953 1 98.19 167 LEU B N 1
ATOM 3408 C CA . LEU B 1 167 ? 7.77 27.984 22.031 1 98.19 167 LEU B CA 1
ATOM 3409 C C . LEU B 1 167 ? 9.102 27.234 21.969 1 98.19 167 LEU B C 1
ATOM 3411 O O . LEU B 1 167 ? 9.664 26.875 23 1 98.19 167 LEU B O 1
ATOM 3415 N N . ALA B 1 168 ? 9.523 26.969 20.797 1 98.19 168 ALA B N 1
ATOM 3416 C CA . ALA B 1 168 ? 10.797 26.281 20.578 1 98.19 168 ALA B CA 1
ATOM 3417 C C . ALA B 1 168 ? 11.844 27.234 20 1 98.19 168 ALA B C 1
ATOM 3419 O O . ALA B 1 168 ? 11.617 27.844 18.953 1 98.19 168 ALA B O 1
ATOM 3420 N N . ALA B 1 169 ? 12.953 27.312 20.703 1 97.56 169 ALA B N 1
ATOM 3421 C CA . ALA B 1 169 ? 14.078 28.078 20.172 1 97.56 169 ALA B CA 1
ATOM 3422 C C . ALA B 1 169 ? 14.617 27.422 18.891 1 97.56 169 ALA B C 1
ATOM 3424 O O . ALA B 1 169 ? 14.992 28.109 17.938 1 97.56 169 ALA B O 1
ATOM 3425 N N . ASP B 1 170 ? 14.688 26.125 18.906 1 98.12 170 ASP B N 1
ATOM 3426 C CA . ASP B 1 170 ? 15.078 25.344 17.734 1 98.12 170 ASP B CA 1
ATOM 3427 C C . ASP B 1 170 ? 13.867 24.641 17.141 1 98.12 170 ASP B C 1
ATOM 3429 O O . ASP B 1 170 ? 13.766 23.406 17.203 1 98.12 170 ASP B O 1
ATOM 3433 N N . PHE B 1 171 ? 13.078 25.391 16.453 1 98.44 171 PHE B N 1
ATOM 3434 C CA . PHE B 1 171 ? 11.844 24.891 15.867 1 98.44 171 PHE B CA 1
ATOM 3435 C C . PHE B 1 171 ? 12.133 23.906 14.742 1 98.44 171 PHE B C 1
ATOM 3437 O O . PHE B 1 171 ? 11.398 22.938 14.555 1 98.44 171 PHE B O 1
ATOM 3444 N N . THR B 1 172 ? 13.195 24.156 14.008 1 98.62 172 THR B N 1
ATOM 3445 C CA . THR B 1 172 ? 13.562 23.297 12.883 1 98.62 172 THR B CA 1
ATOM 3446 C C . THR B 1 172 ? 13.742 21.844 13.344 1 98.62 172 THR B C 1
ATOM 3448 O O . THR B 1 172 ? 13.219 20.922 12.727 1 98.62 172 THR B O 1
ATOM 3451 N N . THR B 1 173 ? 14.398 21.656 14.492 1 98.81 173 THR B N 1
ATOM 3452 C CA . THR B 1 173 ? 14.656 20.328 15.023 1 98.81 173 THR B CA 1
ATOM 3453 C C . THR B 1 173 ? 13.352 19.656 15.445 1 98.81 173 THR B C 1
ATOM 3455 O O . THR B 1 173 ? 13.125 18.484 15.141 1 98.81 173 THR B O 1
ATOM 3458 N N . VAL B 1 174 ? 12.469 20.359 16.062 1 98.69 174 VAL B N 1
ATOM 3459 C CA . VAL B 1 174 ? 11.188 19.828 16.516 1 98.69 174 VAL B CA 1
ATOM 3460 C C . VAL B 1 174 ? 10.352 19.422 15.305 1 98.69 174 VAL B C 1
ATOM 3462 O O . VAL B 1 174 ? 9.781 18.328 15.281 1 98.69 174 VAL B O 1
ATOM 3465 N N . ALA B 1 175 ? 10.32 20.281 14.336 1 98.75 175 ALA B N 1
ATOM 3466 C CA . ALA B 1 175 ? 9.5 20.047 13.148 1 98.75 175 ALA B CA 1
ATOM 3467 C C . ALA B 1 175 ? 9.992 18.828 12.367 1 98.75 175 ALA B C 1
ATOM 3469 O O . ALA B 1 175 ? 9.188 17.984 11.953 1 98.75 175 ALA B O 1
ATOM 3470 N N . TRP B 1 176 ? 11.273 18.688 12.219 1 98.88 176 TRP B N 1
ATOM 3471 C CA . TRP B 1 176 ? 11.82 17.578 11.438 1 98.88 176 TRP B CA 1
ATOM 3472 C C . TRP B 1 176 ? 11.695 16.266 12.203 1 98.88 176 TRP B C 1
ATOM 3474 O O . TRP B 1 176 ? 11.492 15.211 11.602 1 98.88 176 TRP B O 1
ATOM 3484 N N . ARG B 1 177 ? 11.859 16.328 13.523 1 98.81 177 ARG B N 1
ATOM 3485 C CA . ARG B 1 177 ? 11.672 15.094 14.289 1 98.81 177 ARG B CA 1
ATOM 3486 C C . ARG B 1 177 ? 10.266 14.531 14.078 1 98.81 177 ARG B C 1
ATOM 3488 O O . ARG B 1 177 ? 10.102 13.336 13.852 1 98.81 177 ARG B O 1
ATOM 3495 N N . LYS B 1 178 ? 9.305 15.375 14.148 1 98.44 178 LYS B N 1
ATOM 3496 C CA . LYS B 1 178 ? 7.941 14.922 13.891 1 98.44 178 LYS B CA 1
ATOM 3497 C C . LYS B 1 178 ? 7.789 14.43 12.453 1 98.44 178 LYS B C 1
ATOM 3499 O O . LYS B 1 178 ? 7.102 13.438 12.203 1 98.44 178 LYS B O 1
ATOM 3504 N N . LEU B 1 179 ? 8.383 15.148 11.531 1 98.81 179 LEU B N 1
ATOM 3505 C CA . LEU B 1 179 ? 8.289 14.766 10.125 1 98.81 179 LEU B CA 1
ATOM 3506 C C . LEU B 1 179 ? 8.844 13.367 9.906 1 98.81 179 LEU B C 1
ATOM 3508 O O . LEU B 1 179 ? 8.281 12.578 9.141 1 98.81 179 LEU B O 1
ATOM 3512 N N . LEU B 1 180 ? 9.992 13.055 10.578 1 98.88 180 LEU B N 1
ATOM 3513 C CA . LEU B 1 180 ? 10.555 11.711 10.453 1 98.88 180 LEU B CA 1
ATOM 3514 C C . LEU B 1 180 ? 9.555 10.656 10.914 1 98.88 180 LEU B C 1
ATOM 3516 O O . LEU B 1 180 ? 9.383 9.633 10.25 1 98.88 180 LEU B O 1
ATOM 3520 N N . GLN B 1 181 ? 8.922 10.938 12.023 1 98.56 181 GLN B N 1
ATOM 3521 C CA . GLN B 1 181 ? 7.898 10.016 12.516 1 98.56 181 GLN B CA 1
ATOM 3522 C C . GLN B 1 181 ? 6.754 9.875 11.516 1 98.56 181 GLN B C 1
ATOM 3524 O O . GLN B 1 181 ? 6.301 8.766 11.234 1 98.56 181 GLN B O 1
ATOM 3529 N N . ASN B 1 182 ? 6.285 10.977 10.992 1 98.06 182 ASN B N 1
ATOM 3530 C CA . ASN B 1 182 ? 5.211 10.961 10 1 98.06 182 ASN B CA 1
ATOM 3531 C C . ASN B 1 182 ? 5.629 10.219 8.734 1 98.06 182 ASN B C 1
ATOM 3533 O O . ASN B 1 182 ? 4.82 9.523 8.125 1 98.06 182 ASN B O 1
ATOM 3537 N N . ALA B 1 183 ? 6.879 10.43 8.336 1 98.75 183 ALA B N 1
ATOM 3538 C CA . ALA B 1 183 ? 7.375 9.812 7.113 1 98.75 183 ALA B CA 1
ATOM 3539 C C . ALA B 1 183 ? 7.328 8.289 7.207 1 98.75 183 ALA B C 1
ATOM 3541 O O . ALA B 1 183 ? 6.773 7.625 6.332 1 98.75 183 ALA B O 1
ATOM 3542 N N . VAL B 1 184 ? 7.875 7.738 8.312 1 98.88 184 VAL B N 1
ATOM 3543 C CA . VAL B 1 184 ? 7.93 6.285 8.422 1 98.88 184 VAL B CA 1
ATOM 3544 C C . VAL B 1 184 ? 6.52 5.73 8.602 1 98.88 184 VAL B C 1
ATOM 3546 O O . VAL B 1 184 ? 6.219 4.625 8.141 1 98.88 184 VAL B O 1
ATOM 3549 N N . ALA B 1 185 ? 5.602 6.484 9.203 1 98.12 185 ALA B N 1
ATOM 3550 C CA . ALA B 1 185 ? 4.211 6.066 9.344 1 98.12 185 ALA B CA 1
ATOM 3551 C C . ALA B 1 185 ? 3.547 5.879 7.984 1 98.12 185 ALA B C 1
ATOM 3553 O O . ALA B 1 185 ? 2.537 5.18 7.871 1 98.12 185 ALA B O 1
ATOM 3554 N N . GLY B 1 186 ? 4.141 6.512 6.938 1 98.12 186 GLY B N 1
ATOM 3555 C CA . GLY B 1 186 ? 3.637 6.344 5.586 1 98.12 186 GLY B CA 1
ATOM 3556 C C . GLY B 1 186 ? 3.67 4.906 5.109 1 98.12 186 GLY B C 1
ATOM 3557 O O . GLY B 1 186 ? 2.908 4.52 4.223 1 98.12 186 GLY B O 1
ATOM 3558 N N . LEU B 1 187 ? 4.543 4.086 5.715 1 98.5 187 LEU B N 1
ATOM 3559 C CA . LEU B 1 187 ? 4.617 2.676 5.348 1 98.5 187 LEU B CA 1
ATOM 3560 C C . LEU B 1 187 ? 3.307 1.963 5.66 1 98.5 187 LEU B C 1
ATOM 3562 O O . LEU B 1 187 ? 2.949 0.988 4.996 1 98.5 187 LEU B O 1
ATOM 3566 N N . MET B 1 188 ? 2.537 2.451 6.66 1 97.94 188 MET B N 1
ATOM 3567 C CA . MET B 1 188 ? 1.245 1.872 7.012 1 97.94 188 MET B CA 1
ATOM 3568 C C . MET B 1 188 ? 0.252 2.016 5.867 1 97.94 188 MET B C 1
ATOM 3570 O O . MET B 1 188 ? -0.551 1.114 5.617 1 97.94 188 MET B O 1
ATOM 3574 N N . VAL B 1 189 ? 0.35 3.125 5.133 1 97.5 189 VAL B N 1
ATOM 3575 C CA . VAL B 1 189 ? -0.51 3.363 3.98 1 97.5 189 VAL B CA 1
ATOM 3576 C C . VAL B 1 189 ? -0.244 2.307 2.91 1 97.5 189 VAL B C 1
ATOM 3578 O O . VAL B 1 189 ? -1.18 1.719 2.361 1 97.5 189 VAL B O 1
ATOM 3581 N N . LEU B 1 190 ? 1 2.004 2.664 1 98 190 LEU B N 1
ATOM 3582 C CA . LEU B 1 190 ? 1.398 1.112 1.579 1 98 190 LEU B CA 1
ATOM 3583 C C . LEU B 1 190 ? 1.051 -0.335 1.911 1 98 190 LEU B C 1
ATOM 3585 O O . LEU B 1 190 ? 0.734 -1.122 1.017 1 98 190 LEU B O 1
ATOM 3589 N N . THR B 1 191 ? 1.021 -0.658 3.168 1 97.44 191 THR B N 1
ATOM 3590 C CA . THR B 1 191 ? 0.77 -2.037 3.57 1 97.44 191 THR B CA 1
ATOM 3591 C C . THR B 1 191 ? -0.703 -2.24 3.914 1 97.44 191 THR B C 1
ATOM 3593 O O . THR B 1 191 ? -1.185 -3.375 3.961 1 97.44 191 THR B O 1
ATOM 3596 N N . GLY B 1 192 ? -1.395 -1.148 4.211 1 95.56 192 GLY B N 1
ATOM 3597 C CA . GLY B 1 192 ? -2.758 -1.26 4.703 1 95.56 192 GLY B CA 1
ATOM 3598 C C . GLY B 1 192 ? -2.84 -1.771 6.129 1 95.56 192 GLY B C 1
ATOM 3599 O O . GLY B 1 192 ? -3.877 -2.283 6.551 1 95.56 192 GLY B O 1
ATOM 3600 N N . ARG B 1 193 ? -1.696 -1.657 6.859 1 96.38 193 ARG B N 1
ATOM 3601 C CA . ARG B 1 193 ? -1.618 -2.154 8.227 1 96.38 193 ARG B CA 1
ATOM 3602 C C . ARG B 1 193 ? -1.48 -1.005 9.219 1 96.38 193 ARG B C 1
ATOM 3604 O O . ARG B 1 193 ? -0.951 0.056 8.883 1 96.38 193 ARG B O 1
ATOM 3611 N N . ARG B 1 194 ? -1.972 -1.209 10.391 1 96.62 194 ARG B N 1
ATOM 3612 C CA . ARG B 1 194 ? -1.792 -0.236 11.469 1 96.62 194 ARG B CA 1
ATOM 3613 C C . ARG B 1 194 ? -0.463 -0.45 12.18 1 96.62 194 ARG B C 1
ATOM 3615 O O . ARG B 1 194 ? 0.446 -1.082 11.641 1 96.62 194 ARG B O 1
ATOM 3622 N N . ALA B 1 195 ? -0.232 0.127 13.352 1 97.12 195 ALA B N 1
ATOM 3623 C CA . ALA B 1 195 ? 1.081 0.237 13.977 1 97.12 195 ALA B CA 1
ATOM 3624 C C . ALA B 1 195 ? 1.647 -1.142 14.312 1 97.12 195 ALA B C 1
ATOM 3626 O O . ALA B 1 195 ? 2.867 -1.318 14.375 1 97.12 195 ALA B O 1
ATOM 3627 N N . GLY B 1 196 ? 0.822 -2.096 14.453 1 97.62 196 GLY B N 1
ATOM 3628 C CA . GLY B 1 196 ? 1.276 -3.439 14.773 1 97.62 196 GLY B CA 1
ATOM 3629 C C . GLY B 1 196 ? 2.262 -3.998 13.766 1 97.62 196 GLY B C 1
ATOM 3630 O O . GLY B 1 196 ? 3.066 -4.871 14.094 1 97.62 196 GLY B O 1
ATOM 3631 N N . MET B 1 197 ? 2.248 -3.521 12.547 1 97.38 197 MET B N 1
ATOM 3632 C CA . MET B 1 197 ? 3.115 -4.043 11.5 1 97.38 197 MET B CA 1
ATOM 3633 C C . MET B 1 197 ? 4.586 -3.824 11.844 1 97.38 197 MET B C 1
ATOM 3635 O O . MET B 1 197 ? 5.453 -4.555 11.367 1 97.38 197 MET B O 1
ATOM 3639 N N . PHE B 1 198 ? 4.91 -2.828 12.625 1 97.94 198 PHE B N 1
ATOM 3640 C CA . PHE B 1 198 ? 6.293 -2.492 12.945 1 97.94 198 PHE B CA 1
ATOM 3641 C C . PHE B 1 198 ? 6.914 -3.557 13.844 1 97.94 198 PHE B C 1
ATOM 3643 O O . PHE B 1 198 ? 8.133 -3.574 14.047 1 97.94 198 PHE B O 1
ATOM 3650 N N . ALA B 1 199 ? 6.059 -4.434 14.359 1 96.69 199 ALA B N 1
ATOM 3651 C CA . ALA B 1 199 ? 6.59 -5.547 15.148 1 96.69 199 ALA B CA 1
ATOM 3652 C C . ALA B 1 199 ? 7.316 -6.551 14.258 1 96.69 199 ALA B C 1
ATOM 3654 O O . ALA B 1 199 ? 8.078 -7.391 14.742 1 96.69 199 ALA B O 1
ATOM 3655 N N . ARG B 1 200 ? 6.992 -6.539 13.023 1 97.25 200 ARG B N 1
ATOM 3656 C CA . ARG B 1 200 ? 7.723 -7.391 12.094 1 97.25 200 ARG B CA 1
ATOM 3657 C C . ARG B 1 200 ? 9.18 -6.961 11.984 1 97.25 200 ARG B C 1
ATOM 3659 O O . ARG B 1 200 ? 9.477 -5.777 11.82 1 97.25 200 ARG B O 1
ATOM 3666 N N . GLU B 1 201 ? 10.055 -7.898 11.969 1 97.44 201 GLU B N 1
ATOM 3667 C CA . GLU B 1 201 ? 11.484 -7.609 11.938 1 97.44 201 GLU B CA 1
ATOM 3668 C C . GLU B 1 201 ? 11.883 -6.953 10.617 1 97.44 201 GLU B C 1
ATOM 3670 O O . GLU B 1 201 ? 12.711 -6.039 10.594 1 97.44 201 GLU B O 1
ATOM 3675 N N . ASP B 1 202 ? 11.312 -7.422 9.578 1 97.75 202 ASP B N 1
ATOM 3676 C CA . ASP B 1 202 ? 11.672 -6.875 8.273 1 97.75 202 ASP B CA 1
ATOM 3677 C C . ASP B 1 202 ? 11.148 -5.449 8.117 1 97.75 202 ASP B C 1
ATOM 3679 O O . ASP B 1 202 ? 11.805 -4.613 7.492 1 97.75 202 ASP B O 1
ATOM 3683 N N . ILE B 1 203 ? 10.039 -5.094 8.688 1 98.38 203 ILE B N 1
ATOM 3684 C CA . ILE B 1 203 ? 9.508 -3.734 8.641 1 98.38 203 ILE B CA 1
ATOM 3685 C C . ILE B 1 203 ? 10.328 -2.834 9.562 1 98.38 203 ILE B C 1
ATOM 3687 O O . ILE B 1 203 ? 10.586 -1.673 9.242 1 98.38 203 ILE B O 1
ATOM 3691 N N . THR B 1 204 ? 10.703 -3.371 10.734 1 98.56 204 THR B N 1
ATOM 3692 C CA . THR B 1 204 ? 11.594 -2.627 11.617 1 98.56 204 THR B CA 1
ATOM 3693 C C . THR B 1 204 ? 12.883 -2.24 10.891 1 98.56 204 THR B C 1
ATOM 3695 O O . THR B 1 204 ? 13.289 -1.079 10.914 1 98.56 204 THR B O 1
ATOM 3698 N N . ALA B 1 205 ? 13.445 -3.207 10.203 1 98.81 205 ALA B N 1
ATOM 3699 C CA . ALA B 1 205 ? 14.688 -2.955 9.477 1 98.81 205 ALA B CA 1
ATOM 3700 C C . ALA B 1 205 ? 14.477 -1.922 8.375 1 98.81 205 ALA B C 1
ATOM 3702 O O . ALA B 1 205 ? 15.281 -0.999 8.219 1 98.81 205 ALA B O 1
ATOM 3703 N N . LEU B 1 206 ? 13.414 -2.041 7.609 1 98.81 206 LEU B N 1
ATOM 3704 C CA . LEU B 1 206 ? 13.094 -1.098 6.547 1 98.81 206 LEU B CA 1
ATOM 3705 C C . LEU B 1 206 ? 12.828 0.292 7.113 1 98.81 206 LEU B C 1
ATOM 3707 O O . LEU B 1 206 ? 13.32 1.291 6.586 1 98.81 206 LEU B O 1
ATOM 3711 N N . GLY B 1 207 ? 12.016 0.315 8.195 1 98.88 207 GLY B N 1
ATOM 3712 C CA . GLY B 1 207 ? 11.719 1.585 8.844 1 98.88 207 GLY B CA 1
ATOM 3713 C C . GLY B 1 207 ? 12.969 2.312 9.32 1 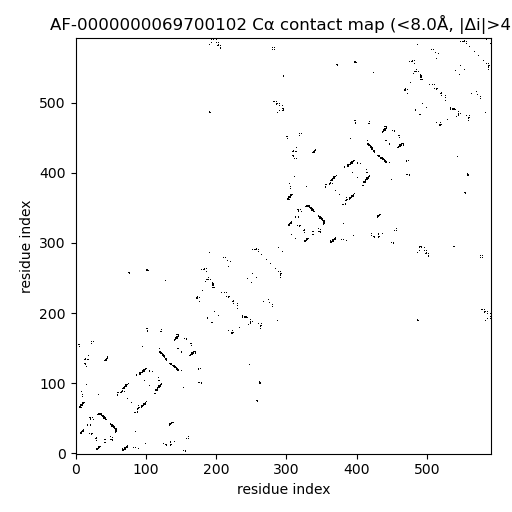98.88 207 GLY B C 1
ATOM 3714 O O . GLY B 1 207 ? 13.094 3.525 9.125 1 98.88 207 GLY B O 1
ATOM 3715 N N . LEU B 1 208 ? 13.906 1.583 9.922 1 98.94 208 LEU B N 1
ATOM 3716 C CA . LEU B 1 208 ? 15.148 2.176 10.398 1 98.94 208 LEU B CA 1
ATOM 3717 C C . LEU B 1 208 ? 15.977 2.719 9.234 1 98.94 208 LEU B C 1
ATOM 3719 O O . LEU B 1 208 ? 16.5 3.83 9.312 1 98.94 208 LEU B O 1
ATOM 3723 N N . ALA B 1 209 ? 16.047 1.944 8.195 1 98.88 209 ALA B N 1
ATOM 3724 C CA . ALA B 1 209 ? 16.797 2.396 7.023 1 98.88 209 ALA B CA 1
ATOM 3725 C C . ALA B 1 209 ? 16.188 3.67 6.441 1 98.88 209 ALA B C 1
ATOM 3727 O O . ALA B 1 209 ? 16.906 4.613 6.102 1 98.88 209 ALA B O 1
ATOM 3728 N N . TYR B 1 210 ? 14.914 3.707 6.301 1 98.94 210 TYR B N 1
ATOM 3729 C CA . TYR B 1 210 ? 14.211 4.863 5.766 1 98.94 210 TYR B CA 1
ATOM 3730 C C . TYR B 1 210 ? 14.414 6.086 6.656 1 98.94 210 TYR B C 1
ATOM 3732 O O . TYR B 1 210 ? 14.695 7.18 6.164 1 98.94 210 TYR B O 1
ATOM 3740 N N . LEU B 1 211 ? 14.305 5.848 7.973 1 98.94 211 LEU B N 1
ATOM 3741 C CA . LEU B 1 211 ? 14.484 6.938 8.93 1 98.94 211 LEU B CA 1
ATOM 3742 C C . LEU B 1 211 ? 15.906 7.473 8.883 1 98.94 211 LEU B C 1
ATOM 3744 O O . LEU B 1 211 ? 16.141 8.672 9.039 1 98.94 211 LEU B O 1
ATOM 3748 N N . ARG B 1 212 ? 16.859 6.625 8.727 1 98.94 212 ARG B N 1
ATOM 3749 C CA . ARG B 1 212 ? 18.25 7.082 8.625 1 98.94 212 ARG B CA 1
ATOM 3750 C C . ARG B 1 212 ? 18.453 7.941 7.379 1 98.94 212 ARG B C 1
ATOM 3752 O O . ARG B 1 212 ? 19.172 8.938 7.414 1 98.94 212 ARG B O 1
ATOM 3759 N N . GLU B 1 213 ? 17.812 7.484 6.285 1 98.88 213 GLU B N 1
ATOM 3760 C CA . GLU B 1 213 ? 17.812 8.305 5.078 1 98.88 213 GLU B CA 1
ATOM 3761 C C . GLU B 1 213 ? 17.188 9.672 5.34 1 98.88 213 GLU B C 1
ATOM 3763 O O . GLU B 1 213 ? 17.781 10.703 5 1 98.88 213 GLU B O 1
ATOM 3768 N N . CYS B 1 214 ? 16.078 9.734 5.992 1 98.94 214 CYS B N 1
ATOM 3769 C CA . CYS B 1 214 ? 15.383 10.977 6.316 1 98.94 214 CYS B CA 1
ATOM 3770 C C . CYS B 1 214 ? 16.219 11.836 7.25 1 98.94 214 CYS B C 1
ATOM 3772 O O . CYS B 1 214 ? 16.25 13.062 7.121 1 98.94 214 CYS B O 1
ATOM 3774 N N . LEU B 1 215 ? 16.875 11.18 8.18 1 98.94 215 LEU B N 1
ATOM 3775 C CA . LEU B 1 215 ? 17.703 11.875 9.164 1 98.94 215 LEU B CA 1
ATOM 3776 C C . LEU B 1 215 ? 18.828 12.656 8.484 1 98.94 215 LEU B C 1
ATOM 3778 O O . LEU B 1 215 ? 19.109 13.789 8.875 1 98.94 215 LEU B O 1
ATOM 3782 N N . GLN B 1 216 ? 19.422 12.078 7.484 1 98.94 216 GLN B N 1
ATOM 3783 C CA . GLN B 1 216 ? 20.484 12.766 6.758 1 98.94 216 GLN B CA 1
ATOM 3784 C C . GLN B 1 216 ? 19.969 14.047 6.113 1 98.94 216 GLN B C 1
ATOM 3786 O O . GLN B 1 216 ? 20.609 15.094 6.195 1 98.94 216 GLN B O 1
ATOM 3791 N N . VAL B 1 217 ? 18.828 13.969 5.535 1 98.94 217 VAL B N 1
ATOM 3792 C CA . VAL B 1 217 ? 18.234 15.133 4.883 1 98.94 217 VAL B CA 1
ATOM 3793 C C . VAL B 1 217 ? 17.828 16.172 5.934 1 98.94 217 VAL B C 1
ATOM 3795 O O . VAL B 1 217 ? 18.078 17.359 5.758 1 98.94 217 VAL B O 1
ATOM 3798 N N . ALA B 1 218 ? 17.25 15.672 7.027 1 98.94 218 ALA B N 1
ATOM 3799 C CA . ALA B 1 218 ? 16.844 16.562 8.109 1 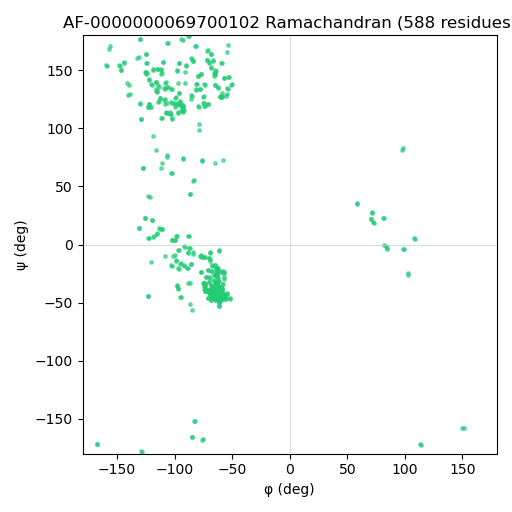98.94 218 ALA B CA 1
ATOM 3800 C C . ALA B 1 218 ? 18.031 17.375 8.633 1 98.94 218 ALA B C 1
ATOM 3802 O O . ALA B 1 218 ? 17.922 18.578 8.844 1 98.94 218 ALA B O 1
ATOM 3803 N N . ARG B 1 219 ? 19.141 16.75 8.82 1 98.94 219 ARG B N 1
ATOM 3804 C CA . ARG B 1 219 ? 20.328 17.406 9.336 1 98.94 219 ARG B CA 1
ATOM 3805 C C . ARG B 1 219 ? 20.875 18.406 8.32 1 98.94 219 ARG B C 1
ATOM 3807 O O . ARG B 1 219 ? 21.312 19.5 8.703 1 98.94 219 ARG B O 1
ATOM 3814 N N . ALA B 1 220 ? 20.812 18.047 7.066 1 98.94 220 ALA B N 1
ATOM 3815 C CA . ALA B 1 220 ? 21.234 18.969 6.023 1 98.94 220 ALA B CA 1
ATOM 3816 C C . ALA B 1 220 ? 20.344 20.219 6.008 1 98.94 220 ALA B C 1
ATOM 3818 O O . ALA B 1 220 ? 20.781 21.297 5.625 1 98.94 220 ALA B O 1
ATOM 3819 N N . GLU B 1 221 ? 19.125 20.078 6.469 1 98.75 221 GLU B N 1
ATOM 3820 C CA . GLU B 1 221 ? 18.172 21.172 6.531 1 98.75 221 GLU B CA 1
ATOM 3821 C C . GLU B 1 221 ? 18.328 21.969 7.828 1 98.75 221 GLU B C 1
ATOM 3823 O O . GLU B 1 221 ? 17.562 22.891 8.086 1 98.75 221 GLU B O 1
ATOM 3828 N N . GLY B 1 222 ? 19.234 21.531 8.711 1 98.69 222 GLY B N 1
ATOM 3829 C CA . GLY B 1 222 ? 19.578 22.328 9.875 1 98.69 222 GLY B CA 1
ATOM 3830 C C . GLY B 1 222 ? 19.031 21.75 11.172 1 98.69 222 GLY B C 1
ATOM 3831 O O . GLY B 1 222 ? 19.188 22.359 12.234 1 98.69 222 GLY B O 1
ATOM 3832 N N . ALA B 1 223 ? 18.438 20.594 11.125 1 98.88 223 ALA B N 1
ATOM 3833 C CA . ALA B 1 223 ? 17.906 19.969 12.336 1 98.88 223 ALA B CA 1
ATOM 3834 C C . ALA B 1 223 ? 19.031 19.328 13.164 1 98.88 223 ALA B C 1
ATOM 3836 O O . ALA B 1 223 ? 19.891 18.625 12.625 1 98.88 223 ALA B O 1
ATOM 3837 N N . ALA B 1 224 ? 18.984 19.594 14.422 1 98.81 224 ALA B N 1
ATOM 3838 C CA . ALA B 1 224 ? 19.938 19 15.344 1 98.81 224 ALA B CA 1
ATOM 3839 C C . ALA B 1 224 ? 19.391 17.703 15.938 1 98.81 224 ALA B C 1
ATOM 3841 O O . ALA B 1 224 ? 19.094 17.625 17.125 1 98.81 224 ALA B O 1
ATOM 3842 N N . LEU B 1 225 ? 19.391 16.672 15.117 1 98.88 225 LEU B N 1
ATOM 3843 C CA . LEU B 1 225 ? 18.875 15.367 15.516 1 98.88 225 LEU B CA 1
ATOM 3844 C C . LEU B 1 225 ? 20.016 14.359 15.672 1 98.88 225 LEU B C 1
ATOM 3846 O O . LEU B 1 225 ? 20.922 14.305 14.836 1 98.88 225 LEU B O 1
ATOM 3850 N N . GLY B 1 226 ? 19.984 13.617 16.734 1 98.75 226 GLY B N 1
ATOM 3851 C CA . GLY B 1 226 ? 21.047 12.656 17.031 1 98.75 226 GLY B CA 1
ATOM 3852 C C . GLY B 1 226 ? 20.859 11.344 16.281 1 98.75 226 GLY B C 1
ATOM 3853 O O . GLY B 1 226 ? 19.812 11.094 15.695 1 98.75 226 GLY B O 1
ATOM 3854 N N . ASP B 1 227 ? 21.891 10.484 16.359 1 98.62 227 ASP B N 1
ATOM 3855 C CA . ASP B 1 227 ? 21.938 9.219 15.648 1 98.62 227 ASP B CA 1
ATOM 3856 C C . ASP B 1 227 ? 20.891 8.242 16.188 1 98.62 227 ASP B C 1
ATOM 3858 O O . ASP B 1 227 ? 20.531 7.27 15.531 1 98.62 227 ASP B O 1
ATOM 3862 N N . SER B 1 228 ? 20.391 8.484 17.359 1 98.62 228 SER B N 1
ATOM 3863 C CA . SER B 1 228 ? 19.5 7.531 18.016 1 98.62 228 SER B CA 1
ATOM 3864 C C . SER B 1 228 ? 18.047 7.773 17.625 1 98.62 228 SER B C 1
ATOM 3866 O O . SER B 1 228 ? 17.172 6.957 17.938 1 98.62 228 SER B O 1
ATOM 3868 N N . VAL B 1 229 ? 17.766 8.805 16.922 1 98.81 229 VAL B N 1
ATOM 3869 C CA . VAL B 1 229 ? 16.391 9.25 16.672 1 98.81 229 VAL B CA 1
ATOM 3870 C C . VAL B 1 229 ? 15.641 8.18 15.891 1 98.81 229 VAL B C 1
ATOM 3872 O O . VAL B 1 229 ? 14.5 7.848 16.234 1 98.81 229 VAL B O 1
ATOM 3875 N N . PRO B 1 230 ? 16.281 7.531 14.875 1 98.88 230 PRO B N 1
ATOM 3876 C CA . PRO B 1 230 ? 15.547 6.473 14.172 1 98.88 230 PRO B CA 1
ATOM 3877 C C . PRO B 1 230 ? 15.094 5.352 15.102 1 98.88 230 PRO B C 1
ATOM 3879 O O . PRO B 1 230 ? 13.922 4.965 15.078 1 98.88 230 PRO B O 1
ATOM 3882 N N . GLU B 1 231 ? 15.938 4.902 15.953 1 98.88 231 GLU B N 1
ATOM 3883 C CA . GLU B 1 231 ? 15.602 3.834 16.891 1 98.88 231 GLU B CA 1
ATOM 3884 C C . GLU B 1 231 ? 14.523 4.277 17.875 1 98.88 231 GLU B C 1
ATOM 3886 O O . GLU B 1 231 ? 13.664 3.488 18.266 1 98.88 231 GLU B O 1
ATOM 3891 N N . GLU B 1 232 ? 14.648 5.473 18.312 1 98.88 232 GLU B N 1
ATOM 3892 C CA . GLU B 1 232 ? 13.648 6.012 19.234 1 98.88 232 GLU B CA 1
ATOM 3893 C C . GLU B 1 232 ? 12.266 6.027 18.609 1 98.88 232 GLU B C 1
ATOM 3895 O O . GLU B 1 232 ? 11.273 5.668 19.25 1 98.88 232 GLU B O 1
ATOM 3900 N N . ILE B 1 233 ? 12.211 6.457 17.375 1 98.75 233 ILE B N 1
ATOM 3901 C CA . ILE B 1 233 ? 10.93 6.531 16.688 1 98.75 233 ILE B CA 1
ATOM 3902 C C . ILE B 1 233 ? 10.352 5.125 16.516 1 98.75 233 ILE B C 1
ATOM 3904 O O . ILE B 1 233 ? 9.18 4.887 16.812 1 98.75 233 ILE B O 1
ATOM 3908 N N . ILE B 1 234 ? 11.148 4.164 16.047 1 98.81 234 ILE B N 1
ATOM 3909 C CA . ILE B 1 234 ? 10.68 2.797 15.828 1 98.81 234 ILE B CA 1
ATOM 3910 C C . ILE B 1 234 ? 10.258 2.182 17.156 1 98.81 234 ILE B C 1
ATOM 3912 O O . ILE B 1 234 ? 9.25 1.477 17.234 1 98.81 234 ILE B O 1
ATOM 3916 N N . ALA B 1 235 ? 11.023 2.449 18.25 1 98.69 235 ALA B N 1
ATOM 3917 C CA . ALA B 1 235 ? 10.656 1.976 19.578 1 98.69 235 ALA B CA 1
ATOM 3918 C C . ALA B 1 235 ? 9.281 2.498 19.984 1 98.69 235 ALA B C 1
ATOM 3920 O O . ALA B 1 235 ? 8.523 1.802 20.656 1 98.69 235 ALA B O 1
ATOM 3921 N N . GLY B 1 236 ? 9 3.703 19.656 1 98.06 236 GLY B N 1
ATOM 3922 C CA . GLY B 1 236 ? 7.676 4.254 19.891 1 98.06 236 GLY B CA 1
ATOM 3923 C C . GLY B 1 236 ? 6.566 3.455 19.234 1 98.06 236 GLY B C 1
ATOM 3924 O O . GLY B 1 236 ? 5.539 3.182 19.859 1 98.06 236 GLY B O 1
ATOM 3925 N N . PHE B 1 237 ? 6.77 3.068 17.984 1 97.75 237 PHE B N 1
ATOM 3926 C CA . PHE B 1 237 ? 5.785 2.246 17.297 1 97.75 237 PHE B CA 1
ATOM 3927 C C . PHE B 1 237 ? 5.695 0.861 17.922 1 97.75 237 PHE B C 1
ATOM 3929 O O . PHE B 1 237 ? 4.617 0.27 17.984 1 97.75 237 PHE B O 1
ATOM 3936 N N . HIS B 1 238 ? 6.82 0.325 18.375 1 97.94 238 HIS B N 1
ATOM 3937 C CA . HIS B 1 238 ? 6.816 -0.974 19.031 1 97.94 238 HIS B CA 1
ATOM 3938 C C . HIS B 1 238 ? 5.973 -0.943 20.312 1 97.94 238 HIS B C 1
ATOM 3940 O O . HIS B 1 238 ? 5.352 -1.944 20.672 1 97.94 238 HIS B O 1
ATOM 3946 N N . ARG B 1 239 ? 5.926 0.149 20.953 1 97.44 239 ARG B N 1
ATOM 3947 C CA . ARG B 1 239 ? 5.223 0.275 22.234 1 97.44 239 ARG B CA 1
ATOM 3948 C C . ARG B 1 239 ? 3.756 0.639 22.016 1 97.44 239 ARG B C 1
ATOM 3950 O O . ARG B 1 239 ? 2.936 0.5 22.922 1 97.44 239 ARG B O 1
ATOM 3957 N N . ALA B 1 240 ? 3.451 1.152 20.906 1 95.44 240 ALA B N 1
ATOM 3958 C CA . ALA B 1 240 ? 2.09 1.599 20.625 1 95.44 240 ALA B CA 1
ATOM 3959 C C . ALA B 1 240 ? 1.136 0.412 20.516 1 95.44 240 ALA B C 1
ATOM 3961 O O . ALA B 1 240 ? 1.557 -0.703 20.188 1 95.44 240 ALA B O 1
ATOM 3962 N N . PRO B 1 241 ? -0.197 0.661 20.844 1 94.75 241 PRO B N 1
ATOM 3963 C CA . PRO B 1 241 ? -1.171 -0.388 20.531 1 94.75 241 PRO B CA 1
ATOM 3964 C C . PRO B 1 241 ? -1.108 -0.837 19.07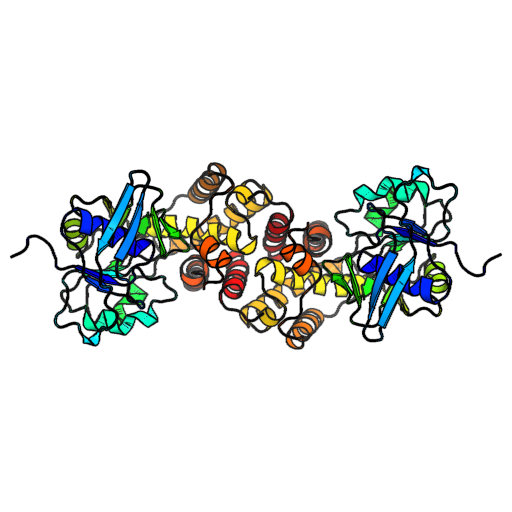8 1 94.75 241 PRO B C 1
ATOM 3966 O O . PRO B 1 241 ? -0.932 -0.01 18.172 1 94.75 241 PRO B O 1
ATOM 3969 N N . ALA B 1 242 ? -1.315 -2.102 18.844 1 95.56 242 ALA B N 1
ATOM 3970 C CA . ALA B 1 242 ? -1.179 -2.676 17.516 1 95.56 242 ALA B CA 1
ATOM 3971 C C . ALA B 1 242 ? -2.197 -2.072 16.547 1 95.56 242 ALA B C 1
ATOM 3973 O O . ALA B 1 242 ? -1.963 -2.023 15.336 1 95.56 242 ALA B O 1
ATOM 3974 N N . ASP B 1 243 ? -3.266 -1.562 17.094 1 94.31 243 ASP B N 1
ATOM 3975 C CA . ASP B 1 243 ? -4.34 -1.056 16.25 1 94.31 243 ASP B CA 1
ATOM 3976 C C . ASP B 1 243 ? -4.254 0.461 16.094 1 94.31 243 ASP B C 1
ATOM 3978 O O . ASP B 1 243 ? -5.148 1.085 15.523 1 94.31 243 ASP B O 1
ATOM 3982 N N . LEU B 1 244 ? -3.158 1.047 16.609 1 93.56 244 LEU B N 1
ATOM 3983 C CA . LEU B 1 244 ? -2.967 2.484 16.453 1 93.56 244 LEU B CA 1
ATOM 3984 C C . LEU B 1 244 ? -2.893 2.855 14.969 1 93.56 244 LEU B C 1
ATOM 3986 O O . LEU B 1 244 ? -2.146 2.24 14.203 1 93.56 244 LEU B O 1
ATOM 3990 N N . SER B 1 245 ? -3.721 3.803 14.609 1 93 245 SER B N 1
ATOM 3991 C CA . SER B 1 245 ? -3.719 4.332 13.25 1 93 245 SER B CA 1
ATOM 3992 C C . SER B 1 245 ? -3.08 5.715 13.195 1 93 245 SER B C 1
ATOM 3994 O O . SER B 1 245 ? -2.588 6.219 14.211 1 93 245 SER B O 1
ATOM 3996 N N . THR B 1 246 ? -2.916 6.203 12.008 1 93.12 246 THR B N 1
ATOM 3997 C CA . THR B 1 246 ? -2.414 7.559 11.789 1 93.12 246 THR B CA 1
ATOM 3998 C C . THR B 1 246 ? -3.379 8.359 10.914 1 93.12 246 THR B C 1
ATOM 4000 O O . THR B 1 246 ? -4.289 7.793 10.305 1 93.12 246 THR B O 1
ATOM 4003 N N . SER B 1 247 ? -3.207 9.672 10.93 1 92.19 247 SER B N 1
ATOM 4004 C CA . SER B 1 247 ? -4.09 10.539 10.164 1 92.19 247 SER B CA 1
ATOM 4005 C C . SER B 1 247 ? -4.027 10.219 8.672 1 92.19 247 SER B C 1
ATOM 4007 O O . SER B 1 247 ? -5.047 10.258 7.98 1 92.19 247 SER B O 1
ATOM 4009 N N . ILE B 1 248 ? -2.832 9.867 8.172 1 95.06 248 ILE B N 1
ATOM 4010 C CA . ILE B 1 248 ? -2.707 9.586 6.742 1 95.06 248 ILE B CA 1
ATOM 4011 C C . ILE B 1 248 ? -3.34 8.234 6.426 1 95.06 248 ILE B C 1
ATOM 4013 O O . ILE B 1 248 ? -3.922 8.055 5.352 1 95.06 248 ILE B O 1
ATOM 4017 N N . MET B 1 249 ? -3.248 7.312 7.316 1 93.94 249 MET B N 1
ATOM 4018 C CA . MET B 1 249 ? -3.91 6.023 7.141 1 93.94 249 MET B CA 1
ATOM 4019 C C . MET B 1 249 ? -5.426 6.188 7.121 1 93.94 249 MET B C 1
ATOM 4021 O O . MET B 1 249 ? -6.113 5.555 6.316 1 93.94 249 MET B O 1
ATOM 4025 N N . ILE B 1 250 ? -5.965 7.051 7.992 1 92.06 250 ILE B N 1
ATOM 4026 C CA . ILE B 1 250 ? -7.395 7.32 8.039 1 92.06 250 ILE B CA 1
ATOM 4027 C C . ILE B 1 250 ? -7.855 7.918 6.715 1 92.06 250 ILE B C 1
ATOM 4029 O O . ILE B 1 250 ? -8.914 7.551 6.191 1 92.06 250 ILE B O 1
ATOM 4033 N N . ASP B 1 251 ? -7.059 8.828 6.188 1 93.38 251 ASP B N 1
ATOM 4034 C CA . ASP B 1 251 ? -7.371 9.383 4.871 1 93.38 251 ASP B CA 1
ATOM 4035 C C . ASP B 1 251 ? -7.391 8.281 3.809 1 93.38 251 ASP B C 1
ATOM 4037 O O . ASP B 1 251 ? -8.281 8.25 2.959 1 93.38 251 ASP B O 1
ATOM 4041 N N . ARG B 1 252 ? -6.469 7.375 3.852 1 93.94 252 ARG B N 1
ATOM 4042 C CA . ARG B 1 252 ? -6.395 6.258 2.916 1 93.94 252 ARG B CA 1
ATOM 4043 C C . ARG B 1 252 ? -7.652 5.398 2.994 1 93.94 252 ARG B C 1
ATOM 4045 O O . ARG B 1 252 ? -8.25 5.066 1.967 1 93.94 252 ARG B O 1
ATOM 4052 N N . LEU B 1 253 ? -8.062 5.062 4.137 1 90.25 253 LEU B N 1
ATOM 4053 C CA . LEU B 1 253 ? -9.211 4.191 4.367 1 90.25 253 LEU B CA 1
ATOM 4054 C C . LEU B 1 253 ? -10.5 4.855 3.902 1 90.25 253 LEU B C 1
ATOM 4056 O O . LEU B 1 253 ? -11.438 4.176 3.484 1 90.25 253 LEU B O 1
ATOM 4060 N N . ASN B 1 254 ? -10.492 6.191 3.902 1 90.25 254 ASN B N 1
ATOM 4061 C CA . ASN B 1 254 ? -11.695 6.93 3.533 1 90.25 254 ASN B CA 1
ATOM 4062 C C . ASN B 1 254 ? -11.633 7.422 2.09 1 90.25 254 ASN B C 1
ATOM 4064 O O . ASN B 1 254 ? -12.477 8.211 1.659 1 90.25 254 ASN B O 1
ATOM 4068 N N . GLY B 1 255 ? -10.57 7.059 1.358 1 90.44 255 GLY B N 1
ATOM 4069 C CA . GLY B 1 255 ? -10.453 7.414 -0.048 1 90.44 255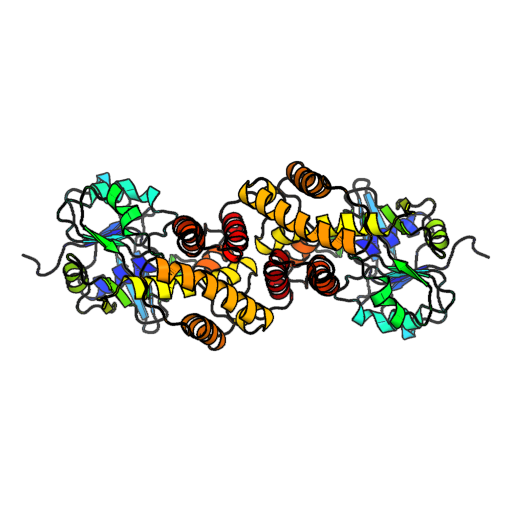 GLY B CA 1
ATOM 4070 C C . GLY B 1 255 ? -10.18 8.891 -0.272 1 90.44 255 GLY B C 1
ATOM 4071 O O . GLY B 1 255 ? -10.625 9.461 -1.271 1 90.44 255 GLY B O 1
ATOM 4072 N N . ARG B 1 256 ? -9.555 9.555 0.668 1 92.62 256 ARG B N 1
ATOM 4073 C CA . ARG B 1 256 ? -9.211 10.969 0.576 1 92.62 256 ARG B CA 1
ATOM 4074 C C . ARG B 1 256 ? -7.773 11.148 0.092 1 92.62 256 ARG B C 1
ATOM 4076 O O . ARG B 1 256 ? -6.949 10.242 0.214 1 92.62 256 ARG B O 1
ATOM 4083 N N . PRO B 1 257 ? -7.477 12.328 -0.495 1 95.31 257 PRO B N 1
ATOM 4084 C CA . PRO B 1 257 ? -6.082 12.617 -0.85 1 95.31 257 PRO B CA 1
ATOM 4085 C C . PRO B 1 257 ? -5.145 12.547 0.352 1 95.31 257 PRO B C 1
ATOM 4087 O O . PRO B 1 257 ? -5.512 12.969 1.452 1 95.31 257 PRO B O 1
ATOM 4090 N N . LEU B 1 258 ? -3.971 12.047 0.081 1 97.44 258 LEU B N 1
ATOM 4091 C CA . LEU B 1 258 ? -2.984 11.875 1.141 1 97.44 258 LEU B CA 1
ATOM 4092 C C . LEU B 1 258 ? -1.995 13.039 1.155 1 97.44 258 LEU B C 1
ATOM 4094 O O . LEU B 1 258 ? -1.695 13.617 0.109 1 97.44 258 LEU B O 1
ATOM 4098 N N . GLU B 1 259 ? -1.48 13.367 2.297 1 97.5 259 GLU B N 1
ATOM 4099 C CA . GLU B 1 259 ? -0.466 14.406 2.447 1 97.5 259 GLU B CA 1
ATOM 4100 C C . GLU B 1 259 ? 0.936 13.844 2.23 1 97.5 259 GLU B C 1
ATOM 4102 O O . GLU B 1 259 ? 1.856 14.148 2.992 1 97.5 259 GLU B O 1
ATOM 4107 N N . TRP B 1 260 ? 1.103 13.031 1.236 1 98 260 TRP B N 1
ATOM 4108 C CA . TRP B 1 260 ? 2.355 12.336 0.957 1 98 260 TRP B CA 1
ATOM 4109 C C . TRP B 1 260 ? 3.459 13.328 0.601 1 98 260 TRP B C 1
ATOM 4111 O O . TRP B 1 260 ? 4.621 13.125 0.955 1 98 260 TRP B O 1
ATOM 4121 N N . ASP B 1 261 ? 3.141 14.406 -0.039 1 97.75 261 ASP B N 1
ATOM 4122 C CA . ASP B 1 261 ? 4.141 15.336 -0.557 1 97.75 261 ASP B CA 1
ATOM 4123 C C . ASP B 1 261 ? 4.852 16.062 0.58 1 97.75 261 ASP B C 1
ATOM 4125 O O . ASP B 1 261 ? 6.082 16.125 0.615 1 97.75 261 ASP B O 1
ATOM 4129 N N . ILE B 1 262 ? 4.074 16.484 1.581 1 97.69 262 ILE B N 1
ATOM 4130 C CA . ILE B 1 262 ? 4.648 17.297 2.65 1 97.69 262 ILE B CA 1
ATOM 4131 C C . ILE B 1 262 ? 5.246 16.375 3.723 1 97.69 262 ILE B C 1
ATOM 4133 O O . ILE B 1 262 ? 6.031 16.828 4.559 1 97.69 262 ILE B O 1
ATOM 4137 N N . ARG B 1 263 ? 4.867 15.125 3.711 1 98.12 263 ARG B N 1
ATOM 4138 C CA . ARG B 1 263 ? 5.359 14.188 4.711 1 98.12 263 ARG B CA 1
ATOM 4139 C C . ARG B 1 263 ? 6.543 13.383 4.18 1 98.12 263 ARG B C 1
ATOM 4141 O O . ARG B 1 263 ? 7.488 13.102 4.914 1 98.12 263 ARG B O 1
ATOM 4148 N N . ASN B 1 264 ? 6.492 13.016 2.898 1 98.75 264 ASN B N 1
ATOM 4149 C CA . ASN B 1 264 ? 7.492 12.125 2.32 1 98.75 264 ASN B CA 1
ATOM 4150 C C . ASN B 1 264 ? 8.18 12.766 1.117 1 98.75 264 ASN B C 1
ATOM 4152 O O . ASN B 1 264 ? 9.406 12.719 1.004 1 98.75 264 ASN B O 1
ATOM 4156 N N . GLY B 1 265 ? 7.402 13.398 0.248 1 98.62 265 GLY B N 1
ATOM 4157 C CA . GLY B 1 265 ? 7.973 14.039 -0.93 1 98.62 265 GLY B CA 1
ATOM 4158 C C . GLY B 1 265 ? 9.008 15.094 -0.596 1 98.62 265 GLY B C 1
ATOM 4159 O O . GLY B 1 265 ? 9.984 15.266 -1.335 1 98.62 265 GLY B O 1
ATOM 4160 N N . VAL B 1 266 ? 8.797 15.742 0.471 1 98.75 266 VAL B N 1
ATOM 4161 C CA . VAL B 1 266 ? 9.688 16.812 0.896 1 98.75 266 VAL B CA 1
ATOM 4162 C C . VAL B 1 266 ? 11.086 16.266 1.167 1 98.75 266 VAL B C 1
ATOM 4164 O O . VAL B 1 266 ? 12.086 16.922 0.888 1 98.75 266 VAL B O 1
ATOM 4167 N N . VAL B 1 267 ? 11.234 15.031 1.738 1 98.88 267 VAL B N 1
ATOM 4168 C CA . VAL B 1 267 ? 12.531 14.422 2.004 1 98.88 267 VAL B CA 1
ATOM 4169 C C . VAL B 1 267 ? 13.258 14.164 0.686 1 98.88 267 VAL B C 1
ATOM 4171 O O . VAL B 1 267 ? 14.453 14.461 0.555 1 98.88 267 VAL B O 1
ATOM 4174 N N . GLN B 1 268 ? 12.539 13.641 -0.268 1 98.62 268 GLN B N 1
ATOM 4175 C CA . GLN B 1 268 ? 13.094 13.344 -1.587 1 98.62 268 GLN B CA 1
ATOM 4176 C C . GLN B 1 268 ? 13.594 14.609 -2.273 1 98.62 268 GLN B C 1
ATOM 4178 O O . GLN B 1 268 ? 14.734 14.664 -2.732 1 98.62 268 GLN B O 1
ATOM 4183 N N . ARG B 1 269 ? 12.703 15.641 -2.367 1 98.06 269 ARG B N 1
ATOM 4184 C CA . ARG B 1 269 ? 13.07 16.844 -3.102 1 98.06 269 ARG B CA 1
ATOM 4185 C C . ARG B 1 269 ? 14.18 17.609 -2.385 1 98.06 269 ARG B C 1
ATOM 4187 O O . ARG B 1 269 ? 15.086 18.141 -3.027 1 98.06 269 ARG B O 1
ATOM 4194 N N . ARG B 1 270 ? 14.18 17.703 -1.004 1 98.62 270 ARG B N 1
ATOM 4195 C CA . ARG B 1 270 ? 15.266 18.344 -0.273 1 98.62 270 ARG B CA 1
ATOM 4196 C C . ARG B 1 270 ? 16.562 17.547 -0.385 1 98.62 270 ARG B C 1
ATOM 4198 O O . ARG B 1 270 ? 17.641 18.125 -0.444 1 98.62 270 ARG B O 1
ATOM 4205 N N . GLY B 1 271 ? 16.453 16.188 -0.31 1 98.75 271 GLY B N 1
ATOM 4206 C CA . GLY B 1 271 ? 17.625 15.367 -0.562 1 98.75 271 GLY B CA 1
ATOM 4207 C C . GLY B 1 271 ? 18.312 15.711 -1.868 1 98.75 271 GLY B C 1
ATOM 4208 O O . GLY B 1 271 ? 19.531 15.898 -1.899 1 98.75 271 GLY B O 1
ATOM 4209 N N . ARG B 1 272 ? 17.578 15.852 -2.938 1 98.25 272 ARG B N 1
ATOM 4210 C CA . ARG B 1 272 ? 18.125 16.203 -4.242 1 98.25 272 ARG B CA 1
ATOM 4211 C C . ARG B 1 272 ? 18.828 17.562 -4.188 1 98.25 272 ARG B C 1
ATOM 4213 O O . ARG B 1 272 ? 19.906 17.734 -4.746 1 98.25 272 ARG B O 1
ATOM 4220 N N . GLN B 1 273 ? 18.219 18.484 -3.553 1 98.38 273 GLN B N 1
ATOM 4221 C CA . GLN B 1 273 ? 18.781 19.828 -3.438 1 98.38 273 GLN B CA 1
ATOM 4222 C C . GLN B 1 273 ? 20.125 19.812 -2.725 1 98.38 273 GLN B C 1
ATOM 4224 O O . GLN B 1 273 ? 21.031 20.578 -3.064 1 98.38 273 GLN B O 1
ATOM 4229 N N . HIS B 1 274 ? 20.266 18.984 -1.76 1 98.75 274 HIS B N 1
ATOM 4230 C CA . HIS B 1 274 ? 21.5 18.906 -0.974 1 98.75 274 HIS B CA 1
ATOM 4231 C C . HIS B 1 274 ? 22.469 17.891 -1.565 1 98.75 274 HIS B C 1
ATOM 4233 O O . HIS B 1 274 ? 23.547 17.672 -1.026 1 98.75 274 HIS B O 1
ATOM 4239 N N . GLY B 1 275 ? 22.078 17.188 -2.656 1 98.62 275 GLY B N 1
ATOM 4240 C CA . GLY B 1 275 ? 22.906 16.141 -3.24 1 98.62 275 GLY B CA 1
ATOM 4241 C C . GLY B 1 275 ? 22.984 14.898 -2.381 1 98.62 275 GLY B C 1
ATOM 4242 O O . GLY B 1 275 ? 23.984 14.172 -2.43 1 98.62 275 GLY B O 1
ATOM 4243 N N . ILE B 1 276 ? 22.047 14.68 -1.518 1 98.75 276 ILE B N 1
ATOM 4244 C CA . ILE B 1 276 ? 21.953 13.5 -0.663 1 98.75 276 ILE B CA 1
ATOM 4245 C C . ILE B 1 276 ? 21.094 12.438 -1.337 1 98.75 276 ILE B C 1
ATOM 4247 O O . ILE B 1 276 ? 19.922 12.688 -1.655 1 98.75 276 ILE B O 1
ATOM 4251 N N . PRO B 1 277 ? 21.656 11.227 -1.623 1 98.38 277 PRO B N 1
ATOM 4252 C CA . PRO B 1 277 ? 20.828 10.172 -2.215 1 98.38 277 PRO B CA 1
ATOM 4253 C C . PRO B 1 277 ? 19.688 9.734 -1.302 1 98.38 277 PRO B C 1
ATOM 4255 O O . PRO B 1 277 ? 19.875 9.602 -0.09 1 98.38 277 PRO B O 1
ATOM 4258 N N . THR B 1 278 ? 18.562 9.602 -1.858 1 98.69 278 THR B N 1
ATOM 4259 C CA . THR B 1 278 ? 17.391 9.125 -1.115 1 98.69 278 THR B CA 1
ATOM 4260 C C . THR B 1 278 ? 16.734 7.953 -1.837 1 98.69 278 THR B C 1
ATOM 4262 O O . THR B 1 278 ? 15.562 8.031 -2.211 1 98.69 278 THR B O 1
ATOM 4265 N N . PRO B 1 279 ? 17.422 6.832 -1.933 1 98.56 279 PRO B N 1
ATOM 4266 C CA . PRO B 1 279 ? 16.906 5.715 -2.721 1 98.56 279 PRO B CA 1
ATOM 4267 C C . PRO B 1 279 ? 15.594 5.16 -2.158 1 98.56 279 PRO B C 1
ATOM 4269 O O . PRO B 1 279 ? 14.734 4.715 -2.918 1 98.56 279 PRO B O 1
ATOM 4272 N N . LEU B 1 280 ? 15.43 5.086 -0.869 1 98.81 280 LEU B N 1
ATOM 4273 C CA . LEU B 1 280 ? 14.18 4.586 -0.301 1 98.81 280 LEU B CA 1
ATOM 4274 C C . LEU B 1 280 ? 13.023 5.535 -0.607 1 98.81 280 LEU B C 1
ATOM 4276 O O . LEU B 1 280 ? 11.938 5.09 -0.986 1 98.81 280 LEU B O 1
ATOM 4280 N N . SER B 1 281 ? 13.281 6.84 -0.491 1 98.88 281 SER B N 1
ATOM 4281 C CA . SER B 1 281 ? 12.266 7.82 -0.865 1 98.88 281 SER B CA 1
ATOM 4282 C C . SER B 1 281 ? 11.891 7.691 -2.338 1 98.88 281 SER B C 1
ATOM 4284 O O . SER B 1 281 ? 10.727 7.867 -2.703 1 98.88 281 SER B O 1
ATOM 4286 N N . ASP B 1 282 ? 12.852 7.402 -3.172 1 98.56 282 ASP B N 1
ATOM 4287 C CA . ASP B 1 282 ? 12.617 7.281 -4.609 1 98.56 282 ASP B CA 1
ATOM 4288 C C . ASP B 1 282 ? 11.672 6.121 -4.918 1 98.56 282 ASP B C 1
ATOM 4290 O O . ASP B 1 282 ? 11.07 6.078 -5.992 1 98.56 282 ASP B O 1
ATOM 4294 N N . THR B 1 283 ? 11.539 5.188 -4.027 1 98.69 283 THR B N 1
ATOM 4295 C CA . THR B 1 283 ? 10.594 4.082 -4.16 1 98.69 283 THR B CA 1
ATOM 4296 C C . THR B 1 283 ? 9.281 4.398 -3.447 1 98.69 283 THR B C 1
ATOM 4298 O O . THR B 1 283 ? 8.203 4.242 -4.023 1 98.69 283 THR B O 1
ATOM 4301 N N . ILE B 1 284 ? 9.359 4.914 -2.254 1 98.88 284 ILE B N 1
ATOM 4302 C CA . ILE B 1 284 ? 8.219 5.082 -1.354 1 98.88 284 ILE B CA 1
ATOM 4303 C C . ILE B 1 284 ? 7.332 6.219 -1.85 1 98.88 284 ILE B C 1
ATOM 4305 O O . ILE B 1 284 ? 6.105 6.098 -1.863 1 98.88 284 ILE B O 1
ATOM 4309 N N . VAL B 1 285 ? 7.91 7.316 -2.342 1 98.81 285 VAL B N 1
ATOM 4310 C CA . VAL B 1 285 ? 7.168 8.531 -2.674 1 98.81 285 VAL B CA 1
ATOM 4311 C C . VAL B 1 285 ? 6.262 8.266 -3.873 1 98.81 285 VAL B C 1
ATOM 4313 O O . VAL B 1 285 ? 5.062 8.555 -3.826 1 98.81 285 VAL B O 1
ATOM 4316 N N . PRO B 1 286 ? 6.738 7.652 -4.984 1 98.56 286 PRO B N 1
ATOM 4317 C CA . PRO B 1 286 ? 5.812 7.352 -6.082 1 98.56 286 PRO B CA 1
ATOM 4318 C C . PRO B 1 286 ? 4.664 6.445 -5.652 1 98.56 286 PRO B C 1
ATOM 4320 O O . PRO B 1 286 ? 3.533 6.613 -6.117 1 98.56 286 PRO B O 1
ATOM 4323 N N . LEU B 1 287 ? 4.93 5.5 -4.797 1 98.69 287 LEU B N 1
ATOM 4324 C CA . LEU B 1 287 ? 3.887 4.59 -4.34 1 98.69 287 LEU B CA 1
ATOM 4325 C C . LEU B 1 287 ? 2.836 5.332 -3.523 1 98.69 287 LEU B C 1
ATOM 4327 O O . LEU B 1 287 ? 1.636 5.137 -3.723 1 98.69 287 LEU B O 1
ATOM 4331 N N . LEU B 1 288 ? 3.271 6.164 -2.621 1 98.62 288 LEU B N 1
ATOM 4332 C CA . LEU B 1 288 ? 2.34 6.961 -1.832 1 98.62 288 LEU B CA 1
ATOM 4333 C C . LEU B 1 288 ? 1.543 7.906 -2.725 1 98.62 288 LEU B C 1
ATOM 4335 O O . LEU B 1 288 ? 0.341 8.094 -2.521 1 98.62 288 LEU B O 1
ATOM 4339 N N . ALA B 1 289 ? 2.221 8.555 -3.668 1 98.12 289 ALA B N 1
ATOM 4340 C CA . ALA B 1 289 ? 1.555 9.461 -4.602 1 98.12 289 ALA B CA 1
ATOM 4341 C C . ALA B 1 289 ? 0.456 8.742 -5.375 1 98.12 289 ALA B C 1
ATOM 4343 O O . ALA B 1 289 ? -0.663 9.242 -5.492 1 98.12 289 ALA B O 1
ATOM 4344 N N . ALA B 1 290 ? 0.775 7.574 -5.852 1 97.75 290 ALA B N 1
ATOM 4345 C CA . ALA B 1 290 ? -0.209 6.793 -6.594 1 97.75 290 ALA B CA 1
ATOM 4346 C C . ALA B 1 290 ? -1.379 6.391 -5.703 1 97.75 290 ALA B C 1
ATOM 4348 O O . ALA B 1 290 ? -2.533 6.402 -6.137 1 97.75 290 ALA B O 1
ATOM 4349 N N . ALA B 1 291 ? -1.081 5.969 -4.488 1 97.25 291 ALA B N 1
ATOM 4350 C CA . ALA B 1 291 ? -2.133 5.605 -3.539 1 97.25 291 ALA B CA 1
ATOM 4351 C C . ALA B 1 291 ? -3.09 6.77 -3.309 1 97.25 291 ALA B C 1
ATOM 4353 O O . ALA B 1 291 ? -4.277 6.566 -3.045 1 97.25 291 ALA B O 1
ATOM 4354 N N . SER B 1 292 ? -2.602 7.973 -3.459 1 96.81 292 SER B N 1
ATOM 4355 C CA . SER B 1 292 ? -3.361 9.188 -3.201 1 96.81 292 SER B CA 1
ATOM 4356 C C . SER B 1 292 ? -4.152 9.625 -4.434 1 96.81 292 SER B C 1
ATOM 4358 O O . SER B 1 292 ? -5.34 9.93 -4.336 1 96.81 292 SER B O 1
ATOM 4360 N N . ASP B 1 293 ? -3.543 9.75 -5.652 1 86.81 293 ASP B N 1
ATOM 4361 C CA . ASP B 1 293 ? -4.012 10.555 -6.777 1 86.81 293 ASP B CA 1
ATOM 4362 C C . ASP B 1 293 ? -4.266 9.688 -8.008 1 86.81 293 ASP B C 1
ATOM 4364 O O . ASP B 1 293 ? -4.84 10.148 -8.992 1 86.81 293 ASP B O 1
ATOM 4368 N N . GLY B 1 294 ? -3.883 8.594 -8.156 1 73.69 294 GLY B N 1
ATOM 4369 C CA . GLY B 1 294 ? -3.752 7.965 -9.461 1 73.69 294 GLY B CA 1
ATOM 4370 C C . GLY B 1 294 ? -4.996 7.211 -9.883 1 73.69 294 GLY B C 1
ATOM 4371 O O . GLY B 1 294 ? -5.898 6.984 -9.078 1 73.69 294 GLY B O 1
ATOM 4372 N N . PRO B 1 295 ? -5.016 7.328 -11.219 1 81.81 295 PRO B N 1
ATOM 4373 C CA . PRO B 1 295 ? -6.082 6.504 -11.789 1 81.81 295 PRO B CA 1
ATOM 4374 C C . PRO B 1 295 ? -5.996 5.043 -11.359 1 81.81 295 PRO B C 1
ATOM 4376 O O . PRO B 1 295 ? -5.004 4.633 -10.742 1 81.81 295 PRO B O 1
ATOM 4379 N N . GLY B 1 296 ? -7.105 4.41 -11.633 1 74.75 296 GLY B N 1
ATOM 4380 C CA . GLY B 1 296 ? -7.172 2.99 -11.328 1 74.75 296 GLY B CA 1
ATOM 4381 C C . GLY B 1 296 ? -7.707 2.697 -9.945 1 74.75 296 GLY B C 1
ATOM 4382 O O . GLY B 1 296 ? -7.707 3.572 -9.07 1 74.75 296 GLY B O 1
#

Sequence (592 aa):
MSAFPKVALIGPGAIGTTIAAALFEVGRAPMVCGRTAHSALVLRTDEGEIVVPGPVHTDPTAIAAPFDLVFVAVKTTQTEAIASWLTALCSTDTVVCVLQNGVEQRQQFAPLTGGATVLPSVVWFPAQRDADASVWLRATPRLTLPDLPGAERVQQALAGTRCAVDLAADFTTVAWRKLLQNAVAGLMVLTGRRAGMFAREDITALGLAYLRECLQVARAEGAALGDSVPEEIIAGFHRAPADLSTSIMIDRLNGRPLEWDIRNGVVQRRGRQHGIPTPLSDTIVPLLAAASDGPGMSAFPKVALIGPGAIGTTIAAALFEVGRAPMVCGRTAHSALVLRTDEGEIVVPGPVHTDPTAIAAPFDLVFVAVKTTQTEAIASWLTALCSTDTVVCVLQNGVEQRQQFAPLTGGATVLPSVVWFPAQRDADASVWLRATPRLTLPDLPGAERVQQALAGTRCAVDLAADFTTVAWRKLLQNAVAGLMVLTGRRAGMFAREDITALGLAYLRECLQVARAEGAALGDSVPEEIIAGFHRAPADLSTSIMIDRLNGRPLEWDIRNGVVQRRGRQHGIPTPLSDTIVPLLAAASDGPG